Protein AF-A0A542SM77-F1 (afdb_monomer)

Nearest PDB structures (foldseek):
  8dy9-assembly1_I  TM=6.920E-01  e=9.577E-35  Streptomyces venezuelae
  8dy7-assembly1_I  TM=9.498E-01  e=8.955E-24  Streptomyces venezuelae
  3hyi-assembly1_A  TM=6.311E-01  e=3.524E-15  Thermotoga maritima
  7qss-assembly1_A  TM=7.231E-01  e=1.382E-07  Thermococcus litoralis
  6x1j-assembly1_A  TM=5.335E-01  e=7.339E-05  Wickerhamomyces canadensis

InterPro domains:
  IPR003802 Sporulation regulator WhiA [MF_01420] (91-396)
  IPR003802 Sporulation regulator WhiA [PTHR37307] (91-399)
  IPR003802 Sporulation regulator WhiA [TIGR00647] (95-394)
  IPR018478 Sporulation transcription regulator WhiA, N-terminal domain [PF10298] (110-194)
  IPR023054 Sporulation regulator WhiA, C-terminal [PF02650] (311-391)
  IPR027434 Homing endonuclease [G3DSA:3.10.28.10] (86-301)
  IPR039518 WhiA, LAGLIDADG-like domain [PF14527] (217-308)

Secondary structure (DSSP, 8-state):
-EEE--SS---------S---EEE--SS---------S---EEE--SS--------S----EEE--SSS----TT---S----------PPPHHHHHHHHHTT-----HHHHHHHHHHHHHHTT--EEETTEEEEEEEES-HHHHHHHHHHHHHHH----EEEEE---TT--S-EEEEEE-TTHHHHHHHHTSB-TTSPBPSSS-HHHHT--HHHHHHHHHHHHHHHEEEPPSSS---EEEE-SSHHHHHHHHHHHHHTT---EEEEETTEEEEEE--HHHHHHHHHHHT-HHHHHHHHHHHHHHHHHHHHHHHHHHHHHHHHHHHHHHHHHHHHHHHHHHHHGGGS-HHHHHHHHHHHHTTT--HHHHHHHSSS---HHHHHHHHHHHHHHHHHHHHHHT---SGGGS-GGGT--

Solvent-accessible surface area (backbone atoms only — not comparable to full-atom values): 22880 Å² total; per-residue (Å²): 120,50,80,48,70,49,77,62,59,76,75,80,87,82,88,79,87,73,70,51,46,39,38,42,40,33,56,34,47,56,58,74,66,78,80,68,89,54,66,38,44,41,39,42,40,34,50,34,51,58,60,69,82,68,88,81,90,74,64,55,66,71,49,79,56,61,75,40,73,68,79,73,73,87,80,85,82,82,85,83,94,76,81,95,68,84,79,75,74,80,66,58,64,36,54,53,34,39,61,47,42,41,66,59,84,70,86,54,65,67,27,48,49,20,15,50,28,29,21,30,59,38,21,55,26,72,41,79,56,96,89,38,43,30,26,39,27,49,25,73,42,68,58,44,42,51,46,51,44,53,47,38,32,77,76,70,69,44,73,58,51,80,46,80,45,74,52,58,88,95,46,89,60,48,36,31,35,37,33,22,70,72,65,16,55,59,52,29,46,76,45,32,48,21,45,100,86,70,45,76,47,70,43,65,33,66,73,43,74,70,36,57,71,65,21,34,29,27,24,51,36,18,31,36,53,30,37,38,44,47,51,65,64,68,99,62,44,37,38,37,29,51,31,83,30,66,52,29,22,51,46,50,34,52,46,34,47,76,73,75,27,76,52,41,68,45,75,57,94,92,37,28,24,31,41,25,58,51,67,66,44,45,50,51,49,34,51,58,45,54,23,56,69,50,42,50,56,49,49,53,47,37,52,57,47,52,56,51,53,51,53,52,51,49,54,51,49,52,53,52,51,51,51,52,50,43,50,51,26,44,51,50,26,55,26,43,55,46,22,47,72,69,40,58,85,77,53,55,65,80,32,43,59,42,39,52,52,36,61,77,39,34,75,49,52,55,56,57,50,6,65,72,36,88,75,68,38,52,40,66,56,43,50,49,30,42,52,50,42,43,55,51,23,36,51,51,20,60,77,70,74,47,81,43,37,69,77,74,56,58,72,88,76,69,73,131

Structure (mmCIF, N/CA/C/O backbone):
data_AF-A0A542SM77-F1
#
_entry.id   AF-A0A542SM77-F1
#
loop_
_atom_site.group_PDB
_atom_site.id
_atom_site.type_symbol
_atom_site.label_atom_id
_atom_site.label_alt_id
_atom_site.label_comp_id
_atom_site.label_asym_id
_atom_site.label_entity_id
_atom_site.label_seq_id
_atom_site.pdbx_PDB_ins_code
_atom_site.Cartn_x
_atom_site.Cartn_y
_atom_site.Cartn_z
_atom_site.occupancy
_atom_site.B_iso_or_equiv
_atom_site.auth_seq_id
_atom_site.auth_comp_id
_atom_site.auth_asym_id
_atom_site.auth_atom_id
_atom_site.pdbx_PDB_model_num
ATOM 1 N N . MET A 1 1 ? 24.250 -27.558 -19.499 1.00 51.31 1 MET A N 1
ATOM 2 C CA . MET A 1 1 ? 23.516 -27.062 -18.311 1.00 51.31 1 MET A CA 1
ATOM 3 C C . MET A 1 1 ? 22.082 -27.538 -18.433 1.00 51.31 1 MET A C 1
ATOM 5 O O . MET A 1 1 ? 21.451 -27.221 -19.431 1.00 51.31 1 MET A O 1
ATOM 9 N N . VAL A 1 2 ? 21.581 -28.309 -17.469 1.00 47.38 2 VAL A N 1
ATOM 10 C CA . VAL A 1 2 ? 20.193 -28.802 -17.488 1.00 47.38 2 VAL A CA 1
ATOM 11 C C . VAL A 1 2 ? 19.363 -27.971 -16.508 1.00 47.38 2 VAL A C 1
ATOM 13 O O . VAL A 1 2 ? 19.756 -27.812 -15.353 1.00 47.38 2 VAL A O 1
ATOM 16 N N . SER A 1 3 ? 18.237 -27.413 -16.962 1.00 47.00 3 SER A N 1
ATOM 17 C CA . SER A 1 3 ? 17.314 -26.611 -16.145 1.00 47.00 3 SER A CA 1
ATOM 18 C C . SER A 1 3 ? 15.951 -27.297 -16.086 1.00 47.00 3 SER A C 1
ATOM 20 O O . SER A 1 3 ? 15.233 -27.311 -17.080 1.00 47.00 3 SER A O 1
ATOM 22 N N . ILE A 1 4 ? 15.570 -27.819 -14.918 1.00 55.75 4 ILE A N 1
ATOM 23 C CA . ILE A 1 4 ? 14.340 -28.605 -14.729 1.00 55.75 4 ILE A CA 1
ATOM 24 C C . ILE A 1 4 ? 13.355 -27.822 -13.848 1.00 55.75 4 ILE A C 1
ATOM 26 O O . ILE A 1 4 ? 13.723 -27.321 -12.779 1.00 55.75 4 ILE A O 1
ATOM 30 N N . ARG A 1 5 ? 12.095 -27.705 -14.291 1.00 52.47 5 ARG A N 1
ATOM 31 C CA . ARG A 1 5 ? 11.018 -26.963 -13.602 1.00 52.47 5 ARG A CA 1
ATOM 32 C C . ARG A 1 5 ? 9.736 -27.800 -13.464 1.00 52.47 5 ARG A C 1
ATOM 34 O O . ARG A 1 5 ? 8.786 -27.565 -14.207 1.00 52.47 5 ARG A O 1
ATOM 41 N N . PRO A 1 6 ? 9.678 -28.769 -12.539 1.00 48.75 6 PRO A N 1
ATOM 42 C CA . PRO A 1 6 ? 8.453 -29.525 -12.317 1.00 48.75 6 PRO A CA 1
ATOM 43 C C . PRO A 1 6 ? 7.413 -28.700 -11.536 1.00 48.75 6 PRO A C 1
ATOM 45 O O . PRO A 1 6 ? 7.748 -27.967 -10.597 1.00 48.75 6 PRO A O 1
ATOM 48 N N . LEU A 1 7 ? 6.140 -28.836 -11.931 1.00 40.84 7 LEU A N 1
ATOM 49 C CA . LEU A 1 7 ? 4.981 -28.174 -11.312 1.00 40.84 7 LEU A CA 1
ATOM 50 C C . LEU A 1 7 ? 4.663 -28.737 -9.913 1.00 40.84 7 LEU A C 1
ATOM 52 O O . LEU A 1 7 ? 4.369 -27.957 -9.013 1.00 40.84 7 LEU A O 1
ATOM 56 N N . CYS A 1 8 ? 4.780 -30.054 -9.725 1.00 43.97 8 CYS A N 1
ATOM 57 C CA . CYS A 1 8 ? 4.789 -30.820 -8.466 1.00 43.97 8 CYS A CA 1
ATOM 58 C C . CYS A 1 8 ? 5.326 -32.228 -8.803 1.00 43.97 8 CYS A C 1
ATOM 60 O O . CYS A 1 8 ? 4.977 -32.736 -9.866 1.00 43.97 8 CYS A O 1
ATOM 62 N N . GLY A 1 9 ? 6.138 -32.868 -7.952 1.00 39.75 9 GLY A N 1
ATOM 63 C CA . GLY A 1 9 ? 6.488 -34.288 -8.146 1.00 39.75 9 GLY A CA 1
ATOM 64 C C . GLY A 1 9 ? 7.748 -34.775 -7.423 1.00 39.75 9 GLY A C 1
ATOM 65 O O . GLY A 1 9 ? 8.683 -33.999 -7.217 1.00 39.75 9 GLY A O 1
ATOM 66 N N . GLN A 1 10 ? 7.749 -36.067 -7.068 1.00 42.72 10 GLN A N 1
ATOM 67 C CA . GLN A 1 10 ? 8.949 -36.853 -6.761 1.00 42.72 10 GLN A CA 1
ATOM 68 C C . GLN A 1 10 ? 9.768 -37.010 -8.052 1.00 42.72 10 GLN A C 1
ATOM 70 O O . GLN A 1 10 ? 9.224 -37.336 -9.106 1.00 42.72 10 GLN A O 1
ATOM 75 N N . LEU A 1 11 ? 11.063 -36.707 -7.987 1.00 43.09 11 LEU A N 1
ATOM 76 C CA . LEU A 1 11 ? 12.011 -36.953 -9.074 1.00 43.09 11 LEU A CA 1
ATOM 77 C C . LEU A 1 11 ? 12.696 -38.290 -8.791 1.00 43.09 11 LEU A C 1
ATOM 79 O O . LEU A 1 11 ? 13.739 -38.311 -8.139 1.00 43.09 11 LEU A O 1
ATOM 83 N N . ASP A 1 12 ? 12.107 -39.383 -9.268 1.00 42.56 12 ASP A N 1
ATOM 84 C CA . ASP A 1 12 ? 12.740 -40.699 -9.193 1.00 42.56 12 ASP A CA 1
ATOM 85 C C . ASP A 1 12 ? 13.752 -40.863 -10.331 1.00 42.56 12 ASP A C 1
ATOM 87 O O . ASP A 1 12 ? 13.497 -40.541 -11.495 1.00 42.56 12 ASP A O 1
ATOM 91 N N . GLN A 1 13 ? 14.949 -41.318 -9.972 1.00 45.31 13 GLN A N 1
ATOM 92 C CA . GLN A 1 13 ? 16.047 -41.512 -10.904 1.00 45.31 13 GLN A CA 1
ATOM 93 C C . GLN A 1 13 ? 15.948 -42.860 -11.609 1.00 45.31 13 GLN A C 1
ATOM 95 O O . GLN A 1 13 ? 16.013 -43.884 -10.940 1.00 45.31 13 GLN A O 1
ATOM 100 N N . GLN A 1 14 ? 16.004 -42.869 -12.941 1.00 34.44 14 GLN A N 1
ATOM 101 C CA . GLN A 1 14 ? 16.835 -43.834 -13.668 1.00 34.44 14 GLN A CA 1
ATOM 102 C C . GLN A 1 14 ? 17.476 -43.141 -14.884 1.00 34.44 14 GLN A C 1
ATOM 104 O O . GLN A 1 14 ? 16.775 -42.663 -15.769 1.00 34.44 14 GLN A O 1
ATOM 109 N N . GLY A 1 15 ? 18.817 -43.082 -14.915 1.00 40.31 15 GLY A N 1
ATOM 110 C CA . GLY A 1 15 ? 19.590 -42.950 -16.162 1.00 40.31 15 GLY A CA 1
ATOM 111 C C . GLY A 1 15 ? 20.059 -41.557 -16.613 1.00 40.31 15 GLY A C 1
ATOM 112 O O . GLY A 1 15 ? 19.811 -41.191 -17.756 1.00 40.31 15 GLY A O 1
ATOM 113 N N . TRP A 1 16 ? 20.808 -40.807 -15.793 1.00 48.75 16 TRP A N 1
ATOM 114 C CA . TRP A 1 16 ? 21.517 -39.599 -16.264 1.00 48.75 16 TRP A CA 1
ATOM 115 C C . TRP A 1 16 ? 23.033 -39.848 -16.308 1.00 48.75 16 TRP A C 1
ATOM 117 O O . TRP A 1 16 ? 23.667 -39.842 -15.252 1.00 48.75 16 TRP A O 1
ATOM 127 N N . PRO A 1 17 ? 23.649 -40.072 -17.482 1.00 35.25 17 PRO A N 1
ATOM 128 C CA . PRO A 1 17 ? 25.095 -40.187 -17.580 1.00 35.25 17 PRO A CA 1
ATOM 129 C C . PRO A 1 17 ? 25.733 -38.799 -17.767 1.00 35.25 17 PRO A C 1
ATOM 131 O O . PRO A 1 17 ? 25.342 -38.042 -18.653 1.00 35.25 17 PRO A O 1
ATOM 134 N N . GLY A 1 18 ? 26.757 -38.486 -16.967 1.00 47.44 18 GLY A N 1
ATOM 135 C CA . GLY A 1 18 ? 27.749 -37.452 -17.293 1.00 47.44 18 GLY A CA 1
ATOM 136 C C . GLY A 1 18 ? 27.805 -36.229 -16.369 1.00 47.44 18 GLY A C 1
ATOM 137 O O . GLY A 1 18 ? 26.793 -35.673 -15.947 1.00 47.44 18 GLY A O 1
ATOM 138 N N . ALA A 1 19 ? 29.037 -35.800 -16.076 1.00 46.22 19 ALA A N 1
ATOM 139 C CA . ALA A 1 19 ? 29.364 -34.606 -15.301 1.00 46.22 19 ALA A CA 1
ATOM 140 C C . ALA A 1 19 ? 28.741 -33.336 -15.914 1.00 46.22 19 ALA A C 1
ATOM 142 O O . ALA A 1 19 ? 28.903 -33.057 -17.101 1.00 46.22 19 ALA A O 1
ATOM 143 N N . GLY A 1 20 ? 28.048 -32.532 -15.102 1.00 49.12 20 GLY A N 1
ATOM 144 C CA . GLY A 1 20 ? 27.410 -31.303 -15.572 1.00 49.12 20 GLY A CA 1
ATOM 145 C C . GLY A 1 20 ? 26.797 -30.445 -14.465 1.00 49.12 20 GLY A C 1
ATOM 146 O O . GLY A 1 20 ? 26.672 -30.863 -13.315 1.00 49.12 20 GLY A O 1
ATOM 147 N N . VAL A 1 21 ? 26.419 -29.211 -14.823 1.00 50.66 21 VAL A N 1
ATOM 148 C CA . VAL A 1 21 ? 25.676 -28.285 -13.949 1.00 50.66 21 VAL A CA 1
ATOM 149 C C . VAL A 1 21 ? 24.177 -28.518 -14.120 1.00 50.66 21 VAL A C 1
ATOM 151 O O . VAL A 1 21 ? 23.637 -28.318 -15.217 1.00 50.66 21 VAL A O 1
ATOM 154 N N . VAL A 1 22 ? 23.507 -28.887 -13.027 1.00 53.75 22 VAL A N 1
ATOM 155 C CA . VAL A 1 22 ? 22.059 -29.135 -12.987 1.00 53.75 22 VAL A CA 1
ATOM 156 C C . VAL A 1 22 ? 21.384 -28.105 -12.079 1.00 53.75 22 VAL A C 1
ATOM 158 O O . VAL A 1 22 ? 21.752 -27.944 -10.913 1.00 53.75 22 VAL A O 1
ATOM 161 N N . SER A 1 23 ? 20.394 -27.386 -12.615 1.00 52.94 23 SER A N 1
ATOM 162 C CA . SER A 1 23 ? 19.545 -26.458 -11.862 1.00 52.94 23 SER A CA 1
ATOM 163 C C . SER A 1 23 ? 18.121 -26.997 -11.777 1.00 52.94 23 SER A C 1
ATOM 165 O O . SER A 1 23 ? 17.456 -27.169 -12.797 1.00 52.94 23 SER A O 1
ATOM 167 N N . ILE A 1 24 ? 17.637 -27.226 -10.556 1.00 57.41 24 ILE A N 1
ATOM 168 C CA . ILE A 1 24 ? 16.295 -27.768 -10.301 1.00 57.41 24 ILE A CA 1
ATOM 169 C C . ILE A 1 24 ? 15.478 -26.726 -9.529 1.00 57.41 24 ILE A C 1
ATOM 171 O O . ILE A 1 24 ? 15.904 -26.238 -8.476 1.00 57.41 24 ILE A O 1
ATOM 175 N N . ARG A 1 25 ? 14.304 -26.357 -10.059 1.00 55.50 25 ARG A N 1
ATOM 176 C CA . ARG A 1 25 ? 13.388 -25.367 -9.458 1.00 55.50 25 ARG A CA 1
ATOM 177 C C . ARG A 1 25 ? 11.957 -25.914 -9.363 1.00 55.50 25 ARG A C 1
ATOM 179 O O . ARG A 1 25 ? 11.120 -25.538 -10.185 1.00 55.50 25 ARG A O 1
ATOM 186 N N . PRO A 1 26 ? 11.661 -26.801 -8.400 1.00 52.84 26 PRO A N 1
ATOM 187 C CA . PRO A 1 26 ? 10.300 -27.278 -8.186 1.00 52.84 26 PRO A CA 1
ATOM 188 C C . PRO A 1 26 ? 9.438 -26.204 -7.502 1.00 52.84 26 PRO A C 1
ATOM 190 O O . PRO A 1 26 ? 9.910 -25.472 -6.623 1.00 52.84 26 PRO A O 1
ATOM 193 N N . LEU A 1 27 ? 8.159 -26.130 -7.883 1.00 47.41 27 LEU A N 1
ATOM 194 C CA . LEU A 1 27 ? 7.160 -25.267 -7.233 1.00 47.41 27 LEU A CA 1
ATOM 195 C C . LEU A 1 27 ? 6.771 -25.789 -5.829 1.00 47.41 27 LEU A C 1
ATOM 197 O O . LEU A 1 27 ? 6.643 -24.986 -4.903 1.00 47.41 27 LEU A O 1
ATOM 201 N N . ARG A 1 28 ? 6.663 -27.119 -5.655 1.00 45.75 28 ARG A N 1
ATOM 202 C CA . ARG A 1 28 ? 6.469 -27.863 -4.387 1.00 45.75 28 ARG A CA 1
ATOM 203 C C . ARG A 1 28 ? 7.038 -29.287 -4.508 1.00 45.75 28 ARG A C 1
ATOM 205 O O . ARG A 1 28 ? 6.837 -29.909 -5.548 1.00 45.75 28 ARG A O 1
ATOM 212 N N . GLY A 1 29 ? 7.678 -29.824 -3.462 1.00 45.56 29 GLY A N 1
ATOM 213 C CA . GLY A 1 29 ? 8.027 -31.257 -3.398 1.00 45.56 29 GLY A CA 1
ATOM 214 C C . GLY A 1 29 ? 9.031 -31.644 -2.303 1.00 45.56 29 GLY A C 1
ATOM 215 O O . GLY A 1 29 ? 9.866 -30.826 -1.917 1.00 45.56 29 GLY A O 1
ATOM 216 N N . GLN A 1 30 ? 8.934 -32.892 -1.825 1.00 43.09 30 GLN A N 1
ATOM 217 C CA . GLN A 1 30 ? 10.009 -33.613 -1.129 1.00 43.09 30 GLN A CA 1
ATOM 218 C C . GLN A 1 30 ? 10.995 -34.136 -2.180 1.00 43.09 30 GLN A C 1
ATOM 220 O O . GLN A 1 30 ? 10.587 -34.631 -3.229 1.00 43.09 30 GLN A O 1
ATOM 225 N N . LEU A 1 31 ? 12.290 -33.976 -1.919 1.00 44.19 31 LEU A N 1
ATOM 226 C CA . LEU A 1 31 ? 13.363 -34.428 -2.801 1.00 44.19 31 LEU A CA 1
ATOM 227 C C . LEU A 1 31 ? 14.092 -35.565 -2.088 1.00 44.19 31 LEU A C 1
ATOM 229 O O . LEU A 1 31 ? 14.968 -35.307 -1.264 1.00 44.19 31 LEU A O 1
ATOM 233 N N . ASP A 1 32 ? 13.711 -36.805 -2.391 1.00 45.47 32 ASP A N 1
ATOM 234 C CA . ASP A 1 32 ? 14.397 -37.983 -1.868 1.00 45.47 32 ASP A CA 1
ATOM 235 C C . ASP A 1 32 ? 15.704 -38.188 -2.642 1.00 45.47 32 ASP A C 1
ATOM 237 O O . ASP A 1 32 ? 15.731 -38.460 -3.842 1.00 45.47 32 ASP A O 1
ATOM 241 N N . GLN A 1 33 ? 16.830 -37.985 -1.960 1.00 49.88 33 GLN A N 1
ATOM 242 C CA . GLN A 1 33 ? 18.154 -38.174 -2.545 1.00 49.88 33 GLN A CA 1
ATOM 243 C C . GLN A 1 33 ? 18.565 -39.645 -2.440 1.00 49.88 33 GLN A C 1
ATOM 245 O O . GLN A 1 33 ? 19.230 -40.027 -1.481 1.00 49.88 33 GLN A O 1
ATOM 250 N N . GLN A 1 34 ? 18.241 -40.466 -3.437 1.00 41.19 34 GLN A N 1
ATOM 251 C CA . GLN A 1 34 ? 18.958 -41.729 -3.638 1.00 41.19 34 GLN A CA 1
ATOM 252 C C . GLN A 1 34 ? 19.975 -41.567 -4.773 1.00 41.19 34 GLN A C 1
ATOM 254 O O . GLN A 1 34 ? 19.591 -41.463 -5.925 1.00 41.19 34 GLN A O 1
ATOM 259 N N . GLY A 1 35 ? 21.262 -41.472 -4.405 1.00 45.84 35 GLY A N 1
ATOM 260 C CA . GLY A 1 35 ? 22.459 -41.694 -5.237 1.00 45.84 35 GLY A CA 1
ATOM 261 C C . GLY A 1 35 ? 22.578 -40.925 -6.557 1.00 45.84 35 GLY A C 1
ATOM 262 O O . GLY A 1 35 ? 21.987 -41.320 -7.541 1.00 45.84 35 GLY A O 1
ATOM 263 N N . TRP A 1 36 ? 23.414 -39.884 -6.631 1.00 45.41 36 TRP A N 1
ATOM 264 C CA . TRP A 1 36 ? 23.848 -39.309 -7.918 1.00 45.41 36 TRP A CA 1
ATOM 265 C C . TRP A 1 36 ? 25.239 -39.868 -8.253 1.00 45.41 36 TRP A C 1
ATOM 267 O O . TRP A 1 36 ? 26.197 -39.499 -7.568 1.00 45.41 36 TRP A O 1
ATOM 277 N N . PRO A 1 37 ? 25.404 -40.746 -9.258 1.00 37.00 37 PRO A N 1
ATOM 278 C CA . PRO A 1 37 ? 26.717 -41.263 -9.615 1.00 37.00 37 PRO A CA 1
ATOM 279 C C . PRO A 1 37 ? 27.426 -40.249 -10.526 1.00 37.00 37 PRO A C 1
ATOM 281 O O . PRO A 1 37 ? 27.332 -40.319 -11.747 1.00 37.00 37 PRO A O 1
ATOM 284 N N . GLY A 1 38 ? 28.117 -39.262 -9.945 1.00 46.28 38 GLY A N 1
ATOM 285 C CA . GLY A 1 38 ? 28.985 -38.366 -10.719 1.00 46.28 38 GLY A CA 1
ATOM 286 C C . GLY A 1 38 ? 29.428 -37.084 -10.008 1.00 46.28 38 GLY A C 1
ATOM 287 O O . GLY A 1 38 ? 28.709 -36.514 -9.189 1.00 46.28 38 GLY A O 1
ATOM 288 N N . ALA A 1 39 ? 30.627 -36.601 -10.349 1.00 44.19 39 ALA A N 1
ATOM 289 C CA . ALA A 1 39 ? 31.142 -35.304 -9.916 1.00 44.19 39 ALA A CA 1
ATOM 290 C C . ALA A 1 39 ? 30.457 -34.166 -10.701 1.00 44.19 39 ALA A C 1
ATOM 292 O O . ALA A 1 39 ? 30.612 -34.057 -11.916 1.00 44.19 39 ALA A O 1
ATOM 293 N N . GLY A 1 40 ? 29.695 -33.309 -10.018 1.00 50.44 40 GLY A N 1
ATOM 294 C CA . GLY A 1 40 ? 29.004 -32.171 -10.629 1.00 50.44 40 GLY A CA 1
ATOM 295 C C . GLY A 1 40 ? 28.516 -31.145 -9.603 1.00 50.44 40 GLY A C 1
ATOM 296 O O . GLY A 1 40 ? 28.494 -31.417 -8.401 1.00 50.44 40 GLY A O 1
ATOM 297 N N . VAL A 1 41 ? 28.140 -29.953 -10.082 1.00 47.41 41 VAL A N 1
ATOM 298 C CA . VAL A 1 41 ? 27.556 -28.870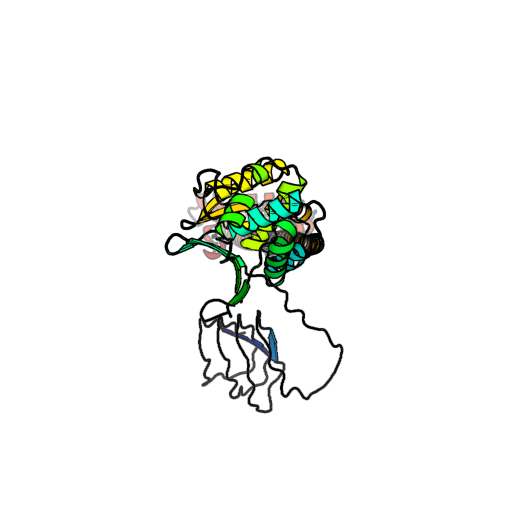 -9.268 1.00 47.41 41 VAL A CA 1
ATOM 299 C C . VAL A 1 41 ? 26.039 -28.907 -9.416 1.00 47.41 41 VAL A C 1
ATOM 301 O O . VAL A 1 41 ? 25.505 -28.690 -10.508 1.00 47.41 41 VAL A O 1
ATOM 304 N N . VAL A 1 42 ? 25.336 -29.131 -8.307 1.00 51.78 42 VAL A N 1
ATOM 305 C CA . VAL A 1 42 ? 23.868 -29.179 -8.275 1.00 51.78 42 VAL A CA 1
ATOM 306 C C . VAL A 1 42 ? 23.339 -27.967 -7.508 1.00 51.78 42 VAL A C 1
ATOM 308 O O . VAL A 1 42 ? 23.672 -27.759 -6.337 1.00 51.78 42 VAL A O 1
ATOM 311 N N . SER A 1 43 ? 22.510 -27.148 -8.167 1.00 50.31 43 SER A N 1
ATOM 312 C CA . SER A 1 43 ? 21.823 -26.011 -7.541 1.00 50.31 43 SER A CA 1
ATOM 313 C C . SER A 1 43 ? 20.323 -26.270 -7.455 1.00 50.31 43 SER A C 1
ATOM 315 O O . SER A 1 43 ? 19.625 -26.313 -8.471 1.00 50.31 43 SER A O 1
ATOM 317 N N . ILE A 1 44 ? 19.820 -26.400 -6.227 1.00 54.72 44 ILE A N 1
ATOM 318 C CA . ILE A 1 44 ? 18.412 -26.695 -5.946 1.00 54.72 44 ILE A CA 1
ATOM 319 C C . ILE A 1 44 ? 17.781 -25.471 -5.271 1.00 54.72 44 ILE A C 1
ATOM 321 O O . ILE A 1 44 ? 18.237 -25.020 -4.215 1.00 54.72 44 ILE A O 1
ATOM 325 N N . ARG A 1 45 ? 16.732 -24.911 -5.885 1.00 56.25 45 ARG A N 1
ATOM 326 C CA . ARG A 1 45 ? 15.974 -23.761 -5.353 1.00 56.25 45 ARG A CA 1
ATOM 327 C C . ARG A 1 45 ? 14.475 -24.070 -5.341 1.00 56.25 45 ARG A C 1
ATOM 329 O O . ARG A 1 45 ? 13.768 -23.625 -6.249 1.00 56.25 45 ARG A O 1
ATOM 336 N N . PRO A 1 46 ? 13.981 -24.849 -4.364 1.00 51.59 46 PRO A N 1
ATOM 337 C CA . PRO A 1 46 ? 12.551 -25.088 -4.237 1.00 51.59 46 PRO A CA 1
ATOM 338 C C . PRO A 1 46 ? 11.841 -23.805 -3.790 1.00 51.59 46 PRO A C 1
ATOM 340 O O . PRO A 1 46 ? 12.380 -23.028 -2.993 1.00 51.59 46 PRO A O 1
ATOM 343 N N . LEU A 1 47 ? 10.620 -23.588 -4.287 1.00 47.00 47 LEU A N 1
ATOM 344 C CA . LEU A 1 47 ? 9.777 -22.490 -3.807 1.00 47.00 47 LEU A CA 1
ATOM 345 C C . LEU A 1 47 ? 9.292 -22.754 -2.367 1.00 47.00 47 LEU A C 1
ATOM 347 O O . LEU A 1 47 ? 9.220 -21.812 -1.584 1.00 47.00 47 LEU A O 1
ATOM 351 N N . CYS A 1 48 ? 8.999 -24.020 -2.018 1.00 45.19 48 CYS A N 1
ATOM 352 C CA . CYS A 1 48 ? 8.626 -24.473 -0.667 1.00 45.19 48 CYS A CA 1
ATOM 353 C C . CYS A 1 48 ? 8.789 -26.009 -0.471 1.00 45.19 48 CYS A C 1
ATOM 355 O O . CYS A 1 48 ? 8.472 -26.766 -1.389 1.00 45.19 48 CYS A O 1
ATOM 357 N N . GLY A 1 49 ? 9.262 -26.472 0.706 1.00 45.41 49 GLY A N 1
ATOM 358 C CA . GLY A 1 49 ? 9.378 -27.906 1.077 1.00 45.41 49 GLY A CA 1
ATOM 359 C C . GLY A 1 49 ? 10.373 -28.220 2.222 1.00 45.41 49 GLY A C 1
ATOM 360 O O . GLY A 1 49 ? 11.187 -27.363 2.566 1.00 45.41 49 GLY A O 1
ATOM 361 N N . GLN A 1 50 ? 10.300 -29.431 2.800 1.00 42.62 50 GLN A N 1
ATOM 362 C CA . GLN A 1 50 ? 11.302 -30.028 3.713 1.00 42.62 50 GLN A CA 1
ATOM 363 C C . GLN A 1 50 ? 12.278 -30.911 2.910 1.00 42.62 50 GLN A C 1
ATOM 365 O O . GLN A 1 50 ? 11.867 -31.573 1.958 1.00 42.62 50 GLN A O 1
ATOM 370 N N . LEU A 1 51 ? 13.563 -30.905 3.275 1.00 44.38 51 LEU A N 1
ATOM 371 C CA . LEU A 1 51 ? 14.621 -31.702 2.639 1.00 44.38 51 LEU A CA 1
ATOM 372 C C . LEU A 1 51 ? 15.269 -32.604 3.693 1.00 44.38 51 LEU A C 1
ATOM 374 O O . LEU A 1 51 ? 15.978 -32.097 4.560 1.00 44.38 51 LEU A O 1
ATOM 378 N N . ASP A 1 52 ? 15.052 -33.913 3.579 1.00 43.38 52 ASP A N 1
ATOM 379 C CA . ASP A 1 52 ? 15.681 -34.925 4.428 1.00 43.38 52 ASP A CA 1
ATOM 380 C C . ASP A 1 52 ? 16.889 -35.551 3.726 1.00 43.38 52 ASP A C 1
ATOM 382 O O . ASP A 1 52 ? 16.899 -35.750 2.510 1.00 43.38 52 ASP A O 1
ATOM 386 N N . ARG A 1 53 ? 17.925 -35.896 4.497 1.00 44.78 53 ARG A N 1
ATOM 387 C CA . ARG A 1 53 ? 19.062 -36.679 3.998 1.00 44.78 53 ARG A CA 1
ATOM 388 C C . ARG A 1 53 ? 19.122 -38.007 4.746 1.00 44.78 53 ARG A C 1
ATOM 390 O O . ARG A 1 53 ? 19.459 -38.031 5.926 1.00 44.78 53 ARG A O 1
ATOM 397 N N . ARG A 1 54 ? 18.872 -39.120 4.052 1.00 36.69 54 ARG A N 1
ATOM 398 C CA . ARG A 1 54 ? 19.413 -40.435 4.438 1.00 36.69 54 ARG A CA 1
ATOM 399 C C . ARG A 1 54 ? 20.633 -40.682 3.549 1.00 36.69 54 ARG A C 1
ATOM 401 O O . ARG A 1 54 ? 20.562 -40.503 2.341 1.00 36.69 54 ARG A O 1
ATOM 408 N N . GLY A 1 55 ? 21.790 -40.886 4.173 1.00 34.94 55 GLY A N 1
ATOM 409 C CA . GLY A 1 55 ? 23.094 -40.614 3.564 1.00 34.94 55 GLY A CA 1
ATOM 410 C C . GLY A 1 55 ? 23.533 -41.543 2.428 1.00 34.94 55 GLY A C 1
ATOM 411 O O . GLY A 1 55 ? 23.068 -42.670 2.299 1.00 34.94 55 GLY A O 1
ATOM 412 N N . SER A 1 56 ? 24.515 -41.067 1.656 1.00 33.59 56 SER A N 1
ATOM 413 C CA . SER A 1 56 ? 25.590 -41.873 1.057 1.00 33.59 56 SER A CA 1
ATOM 414 C C . SER A 1 56 ? 26.786 -40.971 0.689 1.00 33.59 56 SER A C 1
ATOM 416 O O . SER A 1 56 ? 26.583 -39.781 0.418 1.00 33.59 56 SER A O 1
ATOM 418 N N . PRO A 1 57 ? 28.030 -41.487 0.744 1.00 39.94 57 PRO A N 1
ATOM 419 C CA . PRO A 1 57 ? 29.255 -40.705 0.626 1.00 39.94 57 PRO A CA 1
ATOM 420 C C . PRO A 1 57 ? 29.698 -40.582 -0.838 1.00 39.94 57 PRO A C 1
ATOM 422 O O . PRO A 1 57 ? 29.849 -41.580 -1.533 1.00 39.94 57 PRO A O 1
ATOM 425 N N . GLY A 1 58 ? 29.943 -39.350 -1.286 1.00 42.12 58 GLY A N 1
ATOM 426 C CA . GLY A 1 58 ? 30.563 -39.068 -2.584 1.00 42.12 58 GLY A CA 1
ATOM 427 C C . GLY A 1 58 ? 29.678 -38.256 -3.525 1.00 42.12 58 GLY A C 1
ATOM 428 O O . GLY A 1 58 ? 28.961 -38.823 -4.334 1.00 42.12 58 GLY A O 1
ATOM 429 N N . ALA A 1 59 ? 29.737 -36.925 -3.436 1.00 36.88 59 ALA A N 1
ATOM 430 C CA . ALA A 1 59 ? 29.378 -36.000 -4.521 1.00 36.88 59 ALA A CA 1
ATOM 431 C C . ALA A 1 59 ? 29.816 -34.570 -4.141 1.00 36.88 59 ALA A C 1
ATOM 433 O O . ALA A 1 59 ? 29.847 -34.237 -2.958 1.00 36.88 59 ALA A O 1
ATOM 434 N N . GLY A 1 60 ? 30.178 -33.755 -5.140 1.00 50.12 60 GLY A N 1
ATOM 435 C CA . GLY A 1 60 ? 30.766 -32.412 -5.012 1.00 50.12 60 GLY A CA 1
ATOM 436 C C . GLY A 1 60 ? 29.854 -31.313 -4.438 1.00 50.12 60 GLY A C 1
ATOM 437 O O . GLY A 1 60 ? 28.911 -31.573 -3.699 1.00 50.12 60 GLY A O 1
ATOM 438 N N . VAL A 1 61 ? 30.175 -30.046 -4.738 1.00 41.78 61 VAL A N 1
ATOM 439 C CA . VAL A 1 61 ? 29.529 -28.861 -4.140 1.00 41.78 61 VAL A CA 1
ATOM 440 C C . VAL A 1 61 ? 28.030 -28.818 -4.468 1.00 41.78 61 VAL A C 1
ATOM 442 O O . VAL A 1 61 ? 27.629 -28.553 -5.602 1.00 41.78 61 VAL A O 1
ATOM 445 N N . VAL A 1 62 ? 27.194 -29.011 -3.446 1.00 45.22 62 VAL A N 1
ATOM 446 C CA . VAL A 1 62 ? 25.735 -28.868 -3.530 1.00 45.22 62 VAL A CA 1
ATOM 447 C C . VAL A 1 62 ? 25.324 -27.541 -2.889 1.00 45.22 62 VAL A C 1
ATOM 449 O O . VAL A 1 62 ? 25.603 -27.294 -1.716 1.00 45.22 62 VAL A O 1
ATOM 452 N N . SER A 1 63 ? 24.640 -26.674 -3.644 1.00 45.69 63 SER A N 1
ATOM 453 C CA . SER A 1 63 ? 24.113 -25.399 -3.136 1.00 45.69 63 SER A CA 1
ATOM 454 C C . SER A 1 63 ? 22.588 -25.437 -3.076 1.00 45.69 63 SER A C 1
ATOM 456 O O . SER A 1 63 ? 21.912 -25.449 -4.109 1.00 45.69 63 SER A O 1
ATOM 458 N N . ILE A 1 64 ? 22.044 -25.432 -1.857 1.00 50.69 64 ILE A N 1
ATOM 459 C CA . ILE A 1 64 ? 20.602 -25.468 -1.591 1.00 50.69 64 ILE A CA 1
ATOM 460 C C . ILE A 1 64 ? 20.191 -24.146 -0.943 1.00 50.69 64 ILE A C 1
ATOM 462 O O . ILE A 1 64 ? 20.684 -23.790 0.127 1.00 50.69 64 ILE A O 1
ATOM 466 N N . ARG A 1 65 ? 19.285 -23.405 -1.589 1.00 51.31 65 ARG A N 1
ATOM 467 C CA . ARG A 1 65 ? 18.686 -22.176 -1.039 1.00 51.31 65 ARG A CA 1
ATOM 468 C C . ARG A 1 65 ? 17.176 -22.187 -1.307 1.00 51.31 65 ARG A C 1
ATOM 470 O O . ARG A 1 65 ? 16.774 -21.755 -2.391 1.00 51.31 65 ARG A O 1
ATOM 477 N N . PRO A 1 66 ? 16.345 -22.712 -0.385 1.00 47.28 66 PRO A N 1
ATOM 478 C CA . PRO A 1 66 ? 14.895 -22.618 -0.517 1.00 47.28 66 PRO A CA 1
ATOM 479 C C . PRO A 1 66 ? 14.454 -21.151 -0.454 1.00 47.28 66 PRO A C 1
ATOM 481 O O . PRO A 1 66 ? 15.057 -20.353 0.265 1.00 47.28 66 PRO A O 1
ATOM 484 N N . LEU A 1 67 ? 13.406 -20.795 -1.202 1.00 44.66 67 LEU A N 1
ATOM 485 C CA . LEU A 1 67 ? 12.808 -19.457 -1.120 1.00 44.66 67 LEU A CA 1
ATOM 486 C C . LEU A 1 67 ? 11.992 -19.290 0.181 1.00 44.66 67 LEU A C 1
ATOM 488 O O . LEU A 1 67 ? 11.964 -18.198 0.740 1.00 44.66 67 LEU A O 1
ATOM 492 N N . CYS A 1 68 ? 11.376 -20.372 0.687 1.00 40.09 68 CYS A N 1
ATOM 493 C CA . CYS A 1 68 ? 10.807 -20.461 2.037 1.00 40.09 68 CYS A CA 1
ATOM 494 C C . CYS A 1 68 ? 10.869 -21.900 2.610 1.00 40.09 68 CYS A C 1
ATOM 496 O O . CYS A 1 68 ? 10.702 -22.866 1.863 1.00 40.09 68 CYS A O 1
ATOM 498 N N . GLY A 1 69 ? 11.051 -22.050 3.931 1.00 41.97 69 GLY A N 1
ATOM 499 C CA . GLY A 1 69 ? 11.037 -23.342 4.651 1.00 41.97 69 GLY A CA 1
ATOM 500 C C . GLY A 1 69 ? 12.190 -23.520 5.654 1.00 41.97 69 GLY A C 1
ATOM 501 O O . GLY A 1 69 ? 13.172 -22.780 5.608 1.00 41.97 69 GLY A O 1
ATOM 502 N N . GLN A 1 70 ? 12.072 -24.492 6.567 1.00 42.59 70 GLN A N 1
ATOM 503 C CA . GLN A 1 70 ? 13.147 -24.895 7.486 1.00 42.59 70 GLN A CA 1
ATOM 504 C C . GLN A 1 70 ? 14.064 -25.931 6.817 1.00 42.59 70 GLN A C 1
ATOM 506 O O . GLN A 1 70 ? 13.593 -26.907 6.240 1.00 42.59 70 GLN A O 1
ATOM 511 N N . LEU A 1 71 ? 15.379 -25.720 6.915 1.00 41.88 71 LEU A N 1
ATOM 512 C CA . LEU A 1 71 ? 16.389 -26.745 6.643 1.00 41.88 71 LEU A CA 1
ATOM 513 C C . LEU A 1 71 ? 16.632 -27.516 7.941 1.00 41.88 71 LEU A C 1
ATOM 515 O O . LEU A 1 71 ? 17.162 -26.930 8.888 1.00 41.88 71 LEU A O 1
ATOM 519 N N . ASP A 1 72 ? 16.275 -28.799 7.990 1.00 40.31 72 ASP A N 1
ATOM 520 C CA . ASP A 1 72 ? 16.644 -29.638 9.128 1.00 40.31 72 ASP A CA 1
ATOM 521 C C . ASP A 1 72 ? 18.145 -29.968 9.035 1.00 40.31 72 ASP A C 1
ATOM 523 O O . ASP A 1 72 ? 18.632 -30.506 8.039 1.00 40.31 72 ASP A O 1
ATOM 527 N N . ARG A 1 73 ? 18.922 -29.536 10.034 1.00 42.88 73 ARG A N 1
ATOM 528 C CA . ARG A 1 73 ? 20.400 -29.588 10.028 1.00 42.88 73 ARG A CA 1
ATOM 529 C C . ARG A 1 73 ? 20.959 -30.700 10.915 1.00 42.88 73 ARG A C 1
ATOM 531 O O . ARG A 1 73 ? 22.074 -30.584 11.426 1.00 42.88 73 ARG A O 1
ATOM 538 N N . ARG A 1 74 ? 20.222 -31.787 11.130 1.00 33.72 74 ARG A N 1
ATOM 539 C CA . ARG A 1 74 ? 20.771 -32.943 11.852 1.00 33.72 74 ARG A CA 1
ATOM 540 C C . ARG A 1 74 ? 21.768 -33.679 10.945 1.00 33.72 74 ARG A C 1
ATOM 542 O O . ARG A 1 74 ? 21.395 -34.184 9.894 1.00 33.72 74 ARG A O 1
ATOM 549 N N . GLY A 1 75 ? 23.046 -33.705 11.338 1.00 32.94 75 GLY A N 1
ATOM 550 C CA . GLY A 1 75 ? 24.089 -34.521 10.690 1.00 32.94 75 GLY A CA 1
ATOM 551 C C . GLY A 1 75 ? 25.152 -33.787 9.858 1.00 32.94 75 GLY A C 1
ATOM 552 O O . GLY A 1 75 ? 25.869 -34.433 9.099 1.00 32.94 75 GLY A O 1
ATOM 553 N N . TRP A 1 76 ? 25.296 -32.463 9.972 1.00 36.28 76 TRP A N 1
ATOM 554 C CA . TRP A 1 76 ? 26.376 -31.726 9.293 1.00 36.28 76 TRP A CA 1
ATOM 555 C C . TRP A 1 76 ? 27.659 -31.730 10.138 1.00 36.28 76 TRP A C 1
ATOM 557 O O . TRP A 1 76 ? 27.915 -30.798 10.896 1.00 36.28 76 TRP A O 1
ATOM 567 N N . ALA A 1 77 ? 28.471 -32.780 10.014 1.00 31.16 77 ALA A N 1
ATOM 568 C CA . ALA A 1 77 ? 29.842 -32.797 10.522 1.00 31.16 77 ALA A CA 1
ATOM 569 C C . ALA A 1 77 ? 30.813 -32.625 9.343 1.00 31.16 77 ALA A C 1
ATOM 571 O O . ALA A 1 77 ? 30.897 -33.499 8.485 1.00 31.16 77 ALA A O 1
ATOM 572 N N . GLY A 1 78 ? 31.521 -31.491 9.278 1.00 30.02 78 GLY A N 1
ATOM 573 C CA . GLY A 1 78 ? 32.567 -31.278 8.271 1.00 30.02 78 GLY A CA 1
ATOM 574 C C . GLY A 1 78 ? 32.923 -29.818 7.982 1.00 30.02 78 GLY A C 1
ATOM 575 O O . GLY A 1 78 ? 32.396 -29.225 7.051 1.00 30.02 78 GLY A O 1
ATOM 576 N N . SER A 1 79 ? 33.893 -29.299 8.742 1.00 29.56 79 SER A N 1
ATOM 577 C CA . SER A 1 79 ? 34.780 -28.143 8.479 1.00 29.56 79 SER A CA 1
ATOM 578 C C . SER A 1 79 ? 34.215 -26.707 8.364 1.00 29.56 79 SER A C 1
ATOM 580 O O . SER A 1 79 ? 33.357 -26.388 7.550 1.00 29.56 79 SER A O 1
ATOM 582 N N . ASN A 1 80 ? 34.848 -25.833 9.161 1.00 28.33 80 ASN A N 1
ATOM 583 C CA . ASN A 1 80 ? 34.788 -24.367 9.259 1.00 28.33 80 ASN A CA 1
ATOM 584 C C . ASN A 1 80 ? 33.523 -23.702 9.832 1.00 28.33 80 ASN A C 1
ATOM 586 O O . ASN A 1 80 ? 32.648 -23.187 9.141 1.00 28.33 80 ASN A O 1
ATOM 590 N N . GLN A 1 81 ? 33.533 -23.609 11.165 1.00 33.12 81 GLN A N 1
ATOM 591 C CA . GLN A 1 81 ? 32.718 -22.713 11.978 1.00 33.12 81 GLN A CA 1
ATOM 592 C C . GLN A 1 81 ? 33.156 -21.247 11.796 1.00 33.12 81 GLN A C 1
ATOM 594 O O . GLN A 1 81 ? 34.252 -20.876 12.212 1.00 33.12 81 GLN A O 1
ATOM 599 N N . ARG A 1 82 ? 32.275 -20.383 11.273 1.00 24.80 82 ARG A N 1
ATOM 600 C CA . ARG A 1 82 ? 32.255 -18.944 11.599 1.00 24.80 82 ARG A CA 1
ATOM 601 C C . ARG A 1 82 ? 30.816 -18.421 11.675 1.00 24.80 82 ARG A C 1
ATOM 603 O O . ARG A 1 82 ? 30.027 -18.625 10.762 1.00 24.80 82 ARG A O 1
ATOM 610 N N . ALA A 1 83 ? 30.561 -17.717 12.778 1.00 26.36 83 ALA A N 1
ATOM 611 C CA . ALA A 1 83 ? 29.449 -16.818 13.090 1.00 26.36 83 ALA A CA 1
ATOM 612 C C . ALA A 1 83 ? 28.022 -17.405 13.166 1.00 26.36 83 ALA A C 1
ATOM 614 O O . ALA A 1 83 ? 27.359 -17.704 12.175 1.00 26.36 83 ALA A O 1
ATOM 615 N N . ARG A 1 84 ? 27.514 -17.449 14.406 1.00 27.44 84 ARG A N 1
ATOM 616 C CA . ARG A 1 84 ? 26.090 -17.519 14.750 1.00 27.44 84 ARG A CA 1
ATOM 617 C C . ARG A 1 84 ? 25.383 -16.260 14.230 1.00 27.44 84 ARG A C 1
ATOM 619 O O . ARG A 1 84 ? 25.383 -15.235 14.898 1.00 27.44 84 ARG A O 1
ATOM 626 N N . GLY A 1 85 ? 24.787 -16.343 13.048 1.00 23.83 85 GLY A N 1
ATOM 627 C CA . GLY A 1 85 ? 23.751 -15.412 12.608 1.00 23.83 85 GLY A CA 1
ATOM 628 C C . GLY A 1 85 ? 22.393 -16.057 12.843 1.00 23.83 85 GLY A C 1
ATOM 629 O O . GLY A 1 85 ? 22.093 -17.082 12.230 1.00 23.83 85 GLY A O 1
ATOM 630 N N . VAL A 1 86 ? 21.584 -15.488 13.736 1.00 24.17 86 VAL A N 1
ATOM 631 C CA . VAL A 1 86 ? 20.149 -15.785 13.790 1.00 24.17 86 VAL A CA 1
ATOM 632 C C . VAL A 1 86 ? 19.596 -15.454 12.407 1.00 24.17 86 VAL A C 1
ATOM 634 O O . VAL A 1 86 ? 19.611 -14.298 11.990 1.00 24.17 86 VAL A O 1
ATOM 637 N N . ILE A 1 87 ? 19.170 -16.470 11.656 1.00 25.94 87 ILE A N 1
ATOM 638 C CA . ILE A 1 87 ? 18.456 -16.253 10.401 1.00 25.94 87 ILE A CA 1
ATOM 639 C C . ILE A 1 87 ? 17.064 -15.778 10.809 1.00 25.94 87 ILE A C 1
ATOM 641 O O . ILE A 1 87 ? 16.176 -16.587 11.067 1.00 25.94 87 ILE A O 1
ATOM 645 N N . ILE A 1 88 ? 16.896 -14.461 10.924 1.00 26.61 88 ILE A N 1
ATOM 646 C CA . ILE A 1 88 ? 15.576 -13.840 10.946 1.00 26.61 88 ILE A CA 1
ATOM 647 C C . ILE A 1 88 ? 14.983 -14.157 9.575 1.00 26.61 88 ILE A C 1
ATOM 649 O O . ILE A 1 88 ? 15.402 -13.599 8.562 1.00 26.61 88 ILE A O 1
ATOM 653 N N . VAL A 1 89 ? 14.078 -15.133 9.521 1.00 28.44 89 VAL A N 1
ATOM 654 C CA . VAL A 1 89 ? 13.226 -15.317 8.348 1.00 28.44 89 VAL A CA 1
ATOM 655 C C . VAL A 1 89 ? 12.441 -14.011 8.241 1.00 28.44 89 VAL A C 1
ATOM 657 O O . VAL A 1 89 ? 11.723 -13.704 9.193 1.00 28.44 89 VAL A O 1
ATOM 660 N N . PRO A 1 90 ? 12.604 -13.204 7.176 1.00 33.22 90 PRO A N 1
ATOM 661 C CA . PRO A 1 90 ? 11.863 -11.959 7.071 1.00 33.22 90 PRO A CA 1
ATOM 662 C C . PRO A 1 90 ? 10.379 -12.315 7.110 1.00 33.22 90 PRO A C 1
ATOM 664 O O . PRO A 1 90 ? 9.884 -13.062 6.258 1.00 33.22 90 PRO A O 1
ATOM 667 N N . MET A 1 91 ? 9.680 -11.838 8.140 1.00 49.00 91 MET A N 1
ATOM 668 C CA . MET A 1 91 ? 8.228 -11.831 8.112 1.00 49.00 91 MET A CA 1
ATOM 669 C C . MET A 1 91 ? 7.814 -11.025 6.880 1.00 49.00 91 MET A C 1
ATOM 671 O O . MET A 1 91 ? 8.506 -10.097 6.458 1.00 49.00 91 MET A O 1
ATOM 675 N N . ALA A 1 92 ? 6.693 -11.391 6.258 1.00 76.81 92 ALA A N 1
ATOM 676 C CA . ALA A 1 92 ? 6.141 -10.558 5.200 1.00 76.81 92 ALA A CA 1
ATOM 677 C C . ALA A 1 92 ? 5.989 -9.130 5.745 1.00 76.81 92 ALA A C 1
ATOM 679 O O . ALA A 1 92 ? 5.479 -8.963 6.850 1.00 76.81 92 ALA A O 1
ATOM 680 N N . LEU A 1 93 ? 6.401 -8.118 4.978 1.00 88.50 93 LEU A N 1
ATOM 681 C CA . LEU A 1 93 ? 6.442 -6.713 5.410 1.00 88.50 93 LEU A CA 1
ATOM 682 C C . LEU A 1 93 ? 5.140 -6.231 6.083 1.00 88.50 93 LEU A C 1
ATOM 684 O O . LEU A 1 93 ? 5.165 -5.429 7.007 1.00 88.50 93 LEU A O 1
ATOM 688 N N . THR A 1 94 ? 3.990 -6.751 5.647 1.00 93.44 94 THR A N 1
ATOM 689 C CA . THR A 1 94 ? 2.695 -6.492 6.298 1.00 93.44 94 THR A CA 1
ATOM 690 C C . THR A 1 94 ? 2.693 -6.876 7.781 1.00 93.44 94 THR A C 1
ATOM 692 O O . THR A 1 94 ? 2.197 -6.112 8.602 1.00 93.44 94 THR A O 1
ATOM 695 N N . GLY A 1 95 ? 3.237 -8.045 8.123 1.00 92.75 95 GLY A N 1
ATOM 696 C CA . GLY A 1 95 ? 3.353 -8.514 9.500 1.00 92.75 95 GLY A CA 1
ATOM 697 C C . GLY A 1 95 ? 4.248 -7.602 10.333 1.00 92.75 95 GLY A C 1
ATOM 698 O O . GLY A 1 95 ? 3.838 -7.216 11.416 1.00 92.75 95 GLY A O 1
ATOM 699 N N . GLU A 1 96 ? 5.399 -7.180 9.797 1.00 93.75 96 GLU A N 1
ATOM 700 C CA . GLU A 1 96 ? 6.310 -6.230 10.465 1.00 93.75 96 GLU A CA 1
ATOM 701 C C . GLU A 1 96 ? 5.591 -4.911 10.801 1.00 93.75 96 GLU A C 1
ATOM 703 O O . GLU A 1 96 ? 5.631 -4.454 11.943 1.00 93.75 96 GLU A O 1
ATOM 708 N N . VAL A 1 97 ? 4.839 -4.358 9.839 1.00 96.94 97 VAL A N 1
ATOM 709 C CA . VAL A 1 97 ? 4.046 -3.135 10.051 1.00 96.94 97 VAL A CA 1
ATOM 710 C C . VAL A 1 97 ? 2.971 -3.348 11.115 1.00 96.94 97 VAL A C 1
ATOM 712 O O . VAL A 1 97 ? 2.811 -2.499 11.987 1.00 96.94 97 VAL A O 1
ATOM 715 N N . LYS A 1 98 ? 2.217 -4.455 11.069 1.00 97.19 98 LYS A N 1
ATOM 716 C CA . LYS A 1 98 ? 1.170 -4.729 12.068 1.00 97.19 98 LYS A CA 1
ATOM 717 C C . LYS A 1 98 ? 1.753 -4.884 13.472 1.00 97.19 98 LYS A C 1
ATOM 719 O O . LYS A 1 98 ? 1.201 -4.327 14.416 1.00 97.19 98 LYS A O 1
ATOM 724 N N . GLU A 1 99 ? 2.879 -5.578 13.588 1.00 96.25 99 GLU A N 1
ATOM 725 C CA . GLU A 1 99 ? 3.576 -5.816 14.852 1.00 96.25 99 GLU A CA 1
ATOM 726 C C . GLU A 1 99 ? 4.096 -4.512 15.476 1.00 96.25 99 GLU A C 1
ATOM 728 O O . GLU A 1 99 ? 4.014 -4.320 16.690 1.00 96.25 99 GLU A O 1
ATOM 733 N N . GLU A 1 100 ? 4.601 -3.593 14.648 1.00 97.62 100 GLU A N 1
ATOM 734 C CA . GLU A 1 100 ? 5.018 -2.258 15.077 1.00 97.62 100 GLU A CA 1
ATOM 735 C C . GLU A 1 100 ? 3.813 -1.397 15.477 1.00 97.62 100 GLU A C 1
ATOM 737 O O . GLU A 1 100 ? 3.787 -0.827 16.569 1.00 97.62 100 GLU A O 1
ATOM 742 N N . LEU A 1 101 ? 2.784 -1.337 14.626 1.00 98.12 101 LEU A N 1
ATOM 743 C CA . LEU A 1 101 ? 1.580 -0.543 14.874 1.00 98.12 101 LEU A CA 1
ATOM 744 C C . LEU A 1 101 ? 0.840 -0.983 16.141 1.00 98.12 101 LEU A C 1
ATOM 746 O O . LEU A 1 101 ? 0.336 -0.134 16.874 1.00 98.12 101 LEU A O 1
ATOM 750 N N . ALA A 1 102 ? 0.815 -2.283 16.442 1.00 97.38 102 ALA A N 1
ATOM 751 C CA . ALA A 1 102 ? 0.211 -2.809 17.663 1.00 97.38 102 ALA A CA 1
ATOM 752 C C . ALA A 1 102 ? 0.895 -2.286 18.946 1.00 97.38 102 ALA A C 1
ATOM 754 O O . ALA A 1 102 ? 0.271 -2.226 20.008 1.00 97.38 102 ALA A O 1
ATOM 755 N N . ARG A 1 103 ? 2.159 -1.857 18.860 1.00 97.00 103 ARG A N 1
ATOM 756 C CA . ARG A 1 103 ? 2.948 -1.349 19.996 1.00 97.00 103 ARG A CA 1
ATOM 757 C C . ARG A 1 103 ? 2.980 0.177 20.081 1.00 97.00 103 ARG A C 1
ATOM 759 O O . ARG A 1 103 ? 3.566 0.716 21.016 1.00 97.00 103 ARG A O 1
ATOM 766 N N . VAL A 1 104 ? 2.340 0.886 19.147 1.00 96.81 104 VAL A N 1
ATOM 767 C CA . VAL A 1 104 ? 2.262 2.354 19.174 1.00 96.81 104 VAL A CA 1
ATOM 768 C C . VAL A 1 104 ? 1.503 2.813 20.422 1.00 96.81 104 VAL A C 1
ATOM 770 O O . VAL A 1 104 ? 0.350 2.432 20.649 1.00 96.81 104 VAL A O 1
ATOM 773 N N . HIS A 1 105 ? 2.142 3.653 21.234 1.00 94.19 105 HIS A N 1
ATOM 774 C CA . HIS A 1 105 ? 1.505 4.254 22.402 1.00 94.19 105 HIS A CA 1
ATOM 775 C C . HIS A 1 105 ? 0.541 5.373 21.982 1.00 94.19 105 HIS A C 1
ATOM 777 O O . HIS A 1 105 ? 0.841 6.146 21.073 1.00 94.19 105 HIS A O 1
ATOM 783 N N . VAL A 1 106 ? -0.634 5.432 22.614 1.00 93.88 106 VAL A N 1
ATOM 784 C CA . VAL A 1 106 ? -1.694 6.400 22.294 1.00 93.88 106 VAL A CA 1
ATOM 785 C C . VAL A 1 106 ? -2.266 6.940 23.598 1.00 93.88 106 VAL A C 1
ATOM 787 O O . VAL A 1 106 ? -3.068 6.266 24.241 1.00 93.88 106 VAL A O 1
ATOM 790 N N . ASP A 1 107 ? -1.877 8.160 23.963 1.00 91.38 107 ASP A N 1
ATOM 791 C CA . ASP A 1 107 ? -2.252 8.763 25.248 1.00 91.38 107 ASP A CA 1
ATOM 792 C C . ASP A 1 107 ? -3.720 9.205 25.285 1.00 91.38 107 ASP A C 1
ATOM 794 O O . ASP A 1 107 ? -4.452 8.974 26.249 1.00 91.38 107 ASP A O 1
ATOM 798 N N . LYS A 1 108 ? -4.182 9.859 24.213 1.00 96.38 108 LYS A N 1
ATOM 799 C CA . LYS A 1 108 ? -5.512 10.475 24.190 1.00 96.38 108 LYS A CA 1
ATOM 800 C C . LYS A 1 108 ? -6.604 9.417 24.075 1.00 96.38 108 LYS A C 1
ATOM 802 O O . LYS A 1 108 ? -6.678 8.673 23.094 1.00 96.38 108 LYS A O 1
ATOM 807 N N . VAL A 1 109 ? -7.533 9.434 25.031 1.00 96.31 109 VAL A N 1
ATOM 808 C CA . VAL A 1 109 ? -8.693 8.527 25.071 1.00 96.31 109 VAL A CA 1
ATOM 809 C C . VAL A 1 109 ? -9.518 8.598 23.783 1.00 96.31 109 VAL A C 1
ATOM 811 O O . VAL A 1 109 ? -9.963 7.564 23.292 1.00 96.31 109 VAL A O 1
ATOM 814 N N . ALA A 1 110 ? -9.697 9.784 23.195 1.00 96.44 110 ALA A N 1
ATOM 815 C CA . ALA A 1 110 ? -10.443 9.940 21.945 1.00 96.44 110 ALA A CA 1
ATOM 816 C C . ALA A 1 110 ? -9.796 9.173 20.773 1.00 96.44 110 ALA A C 1
ATOM 818 O O . ALA A 1 110 ? -10.485 8.450 20.053 1.00 96.44 110 ALA A O 1
ATOM 819 N N . CYS A 1 111 ? -8.465 9.220 20.654 1.00 97.50 111 CYS A N 1
ATOM 820 C CA . CYS A 1 111 ? -7.711 8.456 19.659 1.00 97.50 111 CYS A CA 1
ATOM 821 C C . CYS A 1 111 ? -7.832 6.945 19.900 1.00 97.50 111 CYS A C 1
ATOM 823 O O . CYS A 1 111 ? -8.064 6.190 18.957 1.00 97.50 111 CYS A O 1
ATOM 825 N N . ARG A 1 112 ? -7.752 6.497 21.163 1.00 97.56 112 ARG A N 1
ATOM 826 C CA . ARG A 1 112 ? -7.968 5.083 21.521 1.00 97.56 112 ARG A CA 1
ATOM 827 C C . ARG A 1 112 ? -9.374 4.613 21.137 1.00 97.56 112 ARG A C 1
ATOM 829 O O . ARG A 1 112 ? -9.517 3.545 20.548 1.00 97.56 112 ARG A O 1
ATOM 836 N N . LYS A 1 113 ? -10.405 5.424 21.402 1.00 97.88 113 LYS A N 1
ATOM 837 C CA . LYS A 1 113 ? -11.793 5.140 20.997 1.00 97.88 113 LYS A CA 1
ATOM 838 C C . LYS A 1 113 ? -11.935 5.033 19.477 1.00 97.88 113 LYS A C 1
ATOM 840 O O . LYS A 1 113 ? -12.601 4.119 18.996 1.00 97.88 113 LYS A O 1
ATOM 845 N N . ALA A 1 114 ? -11.299 5.933 18.723 1.00 97.94 114 ALA A N 1
ATOM 846 C CA . ALA A 1 114 ? -11.322 5.904 17.261 1.00 97.94 114 ALA A CA 1
ATOM 847 C C . ALA A 1 114 ? -10.638 4.652 16.690 1.00 97.94 114 ALA A C 1
ATOM 849 O O . ALA A 1 114 ? -11.172 4.017 15.779 1.00 97.94 114 ALA A O 1
ATOM 850 N N . GLU A 1 115 ? -9.498 4.261 17.262 1.00 98.00 115 GLU A N 1
ATOM 851 C CA . GLU A 1 115 ? -8.782 3.042 16.886 1.00 98.00 115 GLU A CA 1
ATOM 852 C C . GLU A 1 115 ? -9.605 1.781 17.172 1.00 98.00 115 GLU A C 1
ATOM 854 O O . GLU A 1 115 ? -9.752 0.944 16.282 1.00 98.00 115 GLU A O 1
ATOM 859 N N . VAL A 1 116 ? -10.192 1.652 18.370 1.00 97.81 116 VAL A N 1
ATOM 860 C CA . VAL A 1 116 ? -11.046 0.504 18.727 1.00 97.81 116 VAL A CA 1
ATOM 861 C C . VAL A 1 116 ? -12.263 0.425 17.808 1.00 97.81 116 VAL A C 1
ATOM 863 O O . VAL A 1 116 ? -12.524 -0.629 17.233 1.00 97.81 116 VAL A O 1
ATOM 866 N N . ALA A 1 117 ? -12.972 1.537 17.602 1.00 97.31 117 ALA A N 1
ATOM 867 C CA . ALA A 1 117 ? -14.141 1.576 16.728 1.00 97.31 117 ALA A CA 1
ATOM 868 C C . ALA A 1 117 ? -13.811 1.148 15.287 1.00 97.31 117 ALA A C 1
ATOM 870 O O . ALA A 1 117 ? -14.527 0.333 14.703 1.00 97.31 117 ALA A O 1
ATOM 871 N N . ALA A 1 118 ? -12.707 1.650 14.722 1.00 97.81 118 ALA A N 1
ATOM 872 C CA . ALA A 1 118 ? -12.255 1.250 13.393 1.00 97.81 118 ALA A CA 1
ATOM 873 C C . ALA A 1 118 ? -11.829 -0.225 13.357 1.00 97.81 118 ALA A C 1
ATOM 875 O O . ALA A 1 118 ? -12.226 -0.955 12.453 1.00 97.81 118 ALA A O 1
ATOM 876 N N . THR A 1 119 ? -11.081 -0.690 14.359 1.00 98.00 119 THR A N 1
ATOM 877 C CA . THR A 1 119 ? -10.617 -2.083 14.428 1.00 98.00 119 THR A CA 1
ATOM 878 C C . THR A 1 119 ? -11.802 -3.041 14.460 1.00 98.00 119 THR A C 1
ATOM 880 O O . THR A 1 119 ? -11.873 -3.948 13.633 1.00 98.00 119 THR A O 1
ATOM 883 N N . LEU A 1 120 ? -12.776 -2.810 15.347 1.00 97.19 120 LEU A N 1
ATOM 884 C CA . LEU A 1 120 ? -13.982 -3.632 15.440 1.00 97.19 120 LEU A CA 1
ATOM 885 C C . LEU A 1 120 ? -14.792 -3.582 14.142 1.00 97.19 120 LEU A C 1
ATOM 887 O O . LEU A 1 120 ? -15.180 -4.622 13.620 1.00 97.19 120 LEU A O 1
ATOM 891 N N . ARG A 1 121 ? -15.003 -2.395 13.558 1.00 95.88 121 ARG A N 1
ATOM 892 C CA . ARG A 1 121 ? -15.786 -2.276 12.319 1.00 95.88 121 ARG A CA 1
ATOM 893 C C . ARG A 1 121 ? -15.176 -3.081 11.172 1.00 95.88 121 ARG A C 1
ATOM 895 O O . ARG A 1 121 ? -15.925 -3.711 10.425 1.00 95.88 121 ARG A O 1
ATOM 902 N N . PHE A 1 122 ? -13.852 -3.035 11.029 1.00 96.31 122 PHE A N 1
ATOM 903 C CA . PHE A 1 122 ? -13.129 -3.673 9.930 1.00 96.31 122 PHE A CA 1
ATOM 904 C C . PHE A 1 122 ? -12.862 -5.164 10.153 1.00 96.31 122 PHE A C 1
ATOM 906 O O . PHE A 1 122 ? -12.722 -5.874 9.169 1.00 96.31 122 PHE A O 1
ATOM 913 N N . SER A 1 123 ? -12.840 -5.647 11.397 1.00 94.38 123 SER A N 1
ATOM 914 C CA . SER A 1 123 ? -12.595 -7.062 11.740 1.00 94.38 123 SER A CA 1
ATOM 915 C C . SER A 1 123 ? -13.862 -7.922 11.850 1.00 94.38 123 SER A C 1
ATOM 917 O O . SER A 1 123 ? -13.777 -9.077 12.258 1.00 94.38 123 SER A O 1
ATOM 919 N N . GLY A 1 124 ? -15.032 -7.375 11.496 1.00 85.25 124 GLY A N 1
ATOM 920 C CA . GLY A 1 124 ? -16.312 -8.088 11.594 1.00 85.25 124 GLY A CA 1
ATOM 921 C C . GLY A 1 124 ? -17.006 -7.974 12.954 1.00 85.25 124 GLY A C 1
ATOM 922 O O . GLY A 1 124 ? -17.961 -8.694 13.189 1.00 85.25 124 GLY A O 1
ATOM 923 N N . GLY A 1 125 ? -16.597 -7.016 13.791 1.00 80.38 125 GLY A N 1
ATOM 924 C CA . GLY A 1 125 ? -16.930 -6.820 15.206 1.00 80.38 125 GLY A CA 1
ATOM 925 C C . GLY A 1 125 ? -18.389 -6.827 15.663 1.00 80.38 125 GLY A C 1
ATOM 926 O O . GLY A 1 125 ? -18.600 -6.573 16.836 1.00 80.38 125 GLY A O 1
ATOM 927 N N . LEU A 1 126 ? -19.396 -7.059 14.820 1.00 89.81 126 LEU A N 1
ATOM 928 C CA . LEU A 1 126 ? -20.808 -7.067 15.211 1.00 89.81 126 LEU A CA 1
ATOM 929 C C . LEU A 1 126 ? -21.512 -8.316 14.671 1.00 89.81 126 LEU A C 1
ATOM 931 O O . LEU A 1 126 ? -21.771 -8.422 13.473 1.00 89.81 126 LEU A O 1
ATOM 935 N N . HIS A 1 127 ? -21.906 -9.207 15.577 1.00 89.88 127 HIS A N 1
ATOM 936 C CA . HIS A 1 127 ? -22.686 -10.403 15.278 1.00 89.88 127 HIS A CA 1
ATOM 937 C C . HIS A 1 127 ? -23.997 -10.399 16.067 1.00 89.88 127 HIS A C 1
ATOM 939 O O . HIS A 1 127 ? -24.024 -10.097 17.259 1.00 89.88 127 HIS A O 1
ATOM 945 N N . ILE A 1 128 ? -25.097 -10.757 15.402 1.00 87.81 128 ILE A N 1
ATOM 946 C CA . ILE A 1 128 ? -26.407 -10.923 16.038 1.00 87.81 128 ILE A CA 1
ATOM 947 C C . ILE A 1 128 ? -26.724 -12.417 16.048 1.00 87.81 128 ILE A C 1
ATOM 949 O O . ILE A 1 128 ? -26.992 -13.006 15.003 1.00 87.81 128 ILE A O 1
ATOM 953 N N . ILE A 1 129 ? -26.670 -13.033 17.227 1.00 86.56 129 ILE A N 1
ATOM 954 C CA . ILE A 1 129 ? -26.850 -14.475 17.419 1.00 86.56 129 ILE A CA 1
ATOM 955 C C . ILE A 1 129 ? -28.065 -14.686 18.317 1.00 86.56 129 ILE A C 1
ATOM 957 O O . ILE A 1 129 ? -28.056 -14.302 19.485 1.00 86.56 129 ILE A O 1
ATOM 961 N N . SER A 1 130 ? -29.125 -15.297 17.779 1.00 85.38 130 SER A N 1
ATOM 962 C CA . SER A 1 130 ? -30.375 -15.567 18.515 1.00 85.38 130 SER A CA 1
ATOM 963 C C . SER A 1 130 ? -30.945 -14.327 19.229 1.00 85.38 130 SER A C 1
ATOM 965 O O . SER A 1 130 ? -31.353 -14.390 20.386 1.00 85.38 130 SER A O 1
ATOM 967 N N . GLY A 1 131 ? -30.908 -13.170 18.556 1.00 83.56 131 GLY A N 1
ATOM 968 C CA . GLY A 1 131 ? -31.385 -11.891 19.098 1.00 83.56 131 GLY A CA 1
ATOM 969 C C . GLY A 1 131 ? -30.450 -11.218 20.110 1.00 83.56 131 GLY A C 1
ATOM 970 O O . GLY A 1 131 ? -30.782 -10.147 20.606 1.00 83.56 131 GLY A O 1
ATOM 971 N N . ARG A 1 132 ? -29.281 -11.800 20.408 1.00 88.12 132 ARG A N 1
ATOM 972 C CA . ARG A 1 132 ? -28.255 -11.197 21.270 1.00 88.12 132 ARG A CA 1
ATOM 973 C C . ARG A 1 132 ? -27.115 -10.633 20.439 1.00 88.12 132 ARG A C 1
ATOM 975 O O . ARG A 1 132 ? -26.710 -11.231 19.444 1.00 88.12 132 ARG A O 1
ATOM 982 N N . ILE A 1 133 ? -26.587 -9.497 20.875 1.00 91.69 133 ILE A N 1
ATOM 983 C CA . ILE A 1 133 ? -25.471 -8.826 20.213 1.00 91.69 133 ILE A CA 1
ATOM 984 C C . ILE A 1 133 ? -24.168 -9.296 20.848 1.00 91.69 133 ILE A C 1
ATOM 986 O O . ILE A 1 133 ? -23.963 -9.134 22.050 1.00 91.69 133 ILE A O 1
ATOM 990 N N . VAL A 1 134 ? -23.300 -9.871 20.022 1.00 93.62 134 VAL A N 1
ATOM 991 C CA . VAL A 1 134 ? -21.962 -10.338 20.388 1.00 93.62 134 VAL A CA 1
ATOM 992 C C . VAL A 1 134 ? -20.953 -9.579 19.537 1.00 93.62 134 VAL A C 1
ATOM 994 O O . VAL A 1 134 ? -21.149 -9.409 18.333 1.00 93.62 134 VAL A O 1
ATOM 997 N N . ILE A 1 135 ? -19.873 -9.118 20.160 1.00 95.69 135 ILE A N 1
ATOM 998 C CA . ILE A 1 135 ? -18.752 -8.513 19.439 1.00 95.69 135 ILE A CA 1
ATOM 999 C C . ILE A 1 135 ? -17.687 -9.586 19.251 1.00 95.69 135 ILE A C 1
ATOM 1001 O O . ILE A 1 135 ? -17.198 -10.125 20.241 1.00 95.69 135 ILE A O 1
ATOM 1005 N N . GLU A 1 136 ? -17.325 -9.887 18.005 1.00 95.12 136 GLU A N 1
ATOM 1006 C CA . GLU A 1 136 ? -16.194 -10.760 17.666 1.00 95.12 136 GLU A CA 1
ATOM 1007 C C . GLU A 1 136 ? -15.308 -10.068 16.633 1.00 95.12 136 GLU A C 1
ATOM 1009 O O . GLU A 1 136 ? -15.763 -9.713 15.551 1.00 95.12 136 GLU A O 1
ATOM 1014 N N . ALA A 1 137 ? -14.041 -9.861 16.973 1.00 95.69 137 ALA A N 1
ATOM 1015 C CA . ALA A 1 137 ? -13.052 -9.253 16.094 1.00 95.69 137 ALA A CA 1
ATOM 1016 C C . ALA A 1 137 ? -11.986 -10.285 15.720 1.00 95.69 137 ALA A C 1
ATOM 1018 O O . ALA A 1 137 ? -11.239 -10.737 16.590 1.00 95.69 137 ALA A O 1
ATOM 1019 N N . GLU A 1 138 ? -11.904 -10.643 14.434 1.00 94.56 138 GLU A N 1
ATOM 1020 C CA . GLU A 1 138 ? -10.874 -11.549 13.915 1.00 94.56 138 GLU A CA 1
ATOM 1021 C C . GLU A 1 138 ? -9.644 -10.773 13.421 1.00 94.56 138 GLU A C 1
ATOM 1023 O O . GLU A 1 138 ? -9.722 -9.934 12.520 1.00 94.56 138 GLU A O 1
ATOM 1028 N N . LEU A 1 139 ? -8.478 -11.110 13.969 1.00 94.25 139 LEU A N 1
ATOM 1029 C CA . LEU A 1 139 ? -7.187 -10.511 13.637 1.00 94.25 139 LEU A CA 1
ATOM 1030 C C . LEU A 1 139 ? -6.159 -11.595 13.269 1.00 94.25 139 LEU A C 1
ATOM 1032 O O . LEU A 1 139 ? -6.286 -12.766 13.628 1.00 94.25 139 LEU A O 1
ATOM 1036 N N . ASP A 1 140 ? -5.128 -11.213 12.516 1.00 91.94 140 ASP A N 1
ATOM 1037 C CA . ASP A 1 140 ? -3.999 -12.075 12.108 1.00 91.94 140 ASP A CA 1
ATOM 1038 C C . ASP A 1 140 ? -2.696 -11.788 12.873 1.00 91.94 140 ASP A C 1
ATOM 1040 O O . ASP A 1 140 ? -1.666 -12.397 12.585 1.00 91.94 140 ASP A O 1
ATOM 1044 N N . CYS A 1 141 ? -2.736 -10.875 13.842 1.00 92.38 141 CYS A N 1
ATOM 1045 C CA . CYS A 1 141 ? -1.600 -10.460 14.655 1.00 92.38 141 CYS A CA 1
ATOM 1046 C C . CYS A 1 141 ? -1.967 -10.592 16.139 1.00 92.38 141 CYS A C 1
ATOM 1048 O O . CYS A 1 141 ? -2.971 -10.041 16.601 1.00 92.38 141 CYS A O 1
ATOM 1050 N N . GLU A 1 142 ? -1.156 -11.341 16.885 1.00 93.75 142 GLU A N 1
ATOM 1051 C CA . GLU A 1 142 ? -1.400 -11.619 18.303 1.00 93.75 142 GLU A CA 1
ATOM 1052 C C . GLU A 1 142 ? -1.360 -10.336 19.133 1.00 93.75 142 GLU A C 1
ATOM 1054 O O . GLU A 1 142 ? -2.275 -10.057 19.907 1.00 93.75 142 GLU A O 1
ATOM 1059 N N . THR A 1 143 ? -0.333 -9.514 18.922 1.00 96.31 143 THR A N 1
ATOM 1060 C CA . THR A 1 143 ? -0.137 -8.272 19.673 1.00 96.31 143 THR A CA 1
ATOM 1061 C C . THR A 1 143 ? -1.214 -7.241 19.370 1.00 96.31 143 THR A C 1
ATOM 1063 O O . THR A 1 143 ? -1.674 -6.560 20.284 1.00 96.31 143 THR A O 1
ATOM 1066 N N . ALA A 1 144 ? -1.709 -7.180 18.130 1.00 97.19 144 ALA A N 1
ATOM 1067 C CA . ALA A 1 144 ? -2.879 -6.371 17.788 1.00 97.19 144 ALA A CA 1
ATOM 1068 C C . ALA A 1 144 ? -4.142 -6.830 18.542 1.00 97.19 144 ALA A C 1
ATOM 1070 O O . ALA A 1 144 ? -4.964 -6.007 18.943 1.00 97.19 144 ALA A O 1
ATOM 1071 N N . SER A 1 145 ? -4.277 -8.137 18.771 1.00 97.00 145 SER A N 1
ATOM 1072 C CA . SER A 1 145 ? -5.422 -8.726 19.476 1.00 97.00 145 SER A CA 1
ATOM 1073 C C . SER A 1 145 ? -5.366 -8.478 20.976 1.00 97.00 145 SER A C 1
ATOM 1075 O O . SER A 1 145 ? -6.374 -8.115 21.576 1.00 97.00 145 SER A O 1
ATOM 1077 N N . GLN A 1 146 ? -4.179 -8.599 21.573 1.00 97.31 146 GLN A N 1
ATOM 1078 C CA . GLN A 1 146 ? -3.938 -8.216 22.964 1.00 97.31 146 GLN A CA 1
ATOM 1079 C C . GLN A 1 146 ? -4.204 -6.720 23.162 1.00 97.31 146 GLN A C 1
ATOM 1081 O O . GLN A 1 146 ? -4.985 -6.352 24.032 1.00 97.31 146 GLN A O 1
ATOM 1086 N N . ARG A 1 147 ? -3.680 -5.865 22.272 1.00 97.31 147 ARG A N 1
ATOM 1087 C CA . ARG A 1 147 ? -3.947 -4.420 22.283 1.00 97.31 147 ARG A CA 1
ATOM 1088 C C . ARG A 1 147 ? -5.442 -4.106 22.248 1.00 97.31 147 ARG A C 1
ATOM 1090 O O . ARG A 1 147 ? -5.899 -3.251 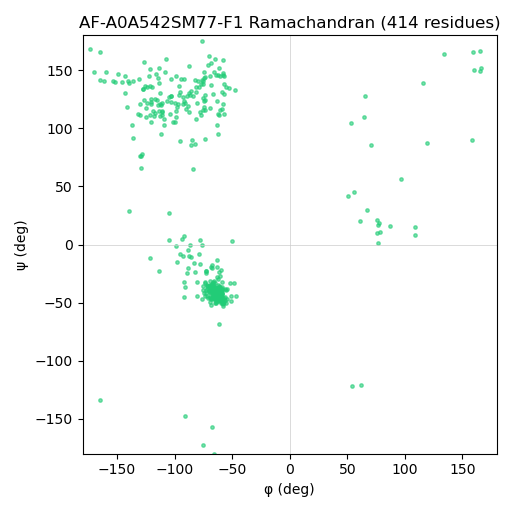23.002 1.00 97.31 147 ARG A O 1
ATOM 1097 N N . LEU A 1 148 ? -6.199 -4.759 21.364 1.00 97.81 148 LEU A N 1
ATOM 1098 C CA . LEU A 1 148 ? -7.644 -4.555 21.273 1.00 97.81 148 LEU A CA 1
ATOM 1099 C C . LEU A 1 148 ? -8.348 -4.988 22.564 1.00 97.81 148 LEU A C 1
ATOM 1101 O O . LEU A 1 148 ? -9.155 -4.225 23.088 1.00 97.81 148 LEU A O 1
ATOM 1105 N N . ARG A 1 149 ? -8.025 -6.177 23.086 1.00 97.56 149 ARG A N 1
ATOM 1106 C CA . ARG A 1 149 ? -8.573 -6.704 24.344 1.00 97.56 149 ARG A CA 1
ATOM 1107 C C . ARG A 1 149 ? -8.336 -5.734 25.505 1.00 97.56 149 ARG A C 1
ATOM 1109 O O . ARG A 1 149 ? -9.276 -5.361 26.204 1.00 97.56 149 ARG A O 1
ATOM 1116 N N . ASP A 1 150 ? -7.096 -5.283 25.665 1.00 97.38 150 ASP A N 1
ATOM 1117 C CA . ASP A 1 150 ? -6.698 -4.391 26.751 1.00 97.38 150 ASP A CA 1
ATOM 1118 C C . ASP A 1 150 ? -7.355 -3.006 26.582 1.00 97.38 150 ASP A C 1
ATOM 1120 O O . ASP A 1 150 ? -7.858 -2.427 27.542 1.00 97.38 150 ASP A O 1
ATOM 1124 N N . ALA A 1 151 ? -7.475 -2.498 25.348 1.00 97.19 151 ALA A N 1
ATOM 1125 C CA . ALA A 1 151 ? -8.190 -1.253 25.073 1.00 97.19 151 ALA A CA 1
ATOM 1126 C C . ALA A 1 151 ? -9.703 -1.345 25.334 1.00 97.19 151 ALA A C 1
ATOM 1128 O O . ALA A 1 151 ? -10.287 -0.370 25.805 1.00 97.19 151 ALA A O 1
ATOM 1129 N N . ILE A 1 152 ? -10.344 -2.486 25.060 1.00 97.25 152 ILE A N 1
ATOM 1130 C CA . ILE A 1 152 ? -11.759 -2.708 25.396 1.00 97.25 152 ILE A CA 1
ATOM 1131 C C . ILE A 1 152 ? -11.958 -2.617 26.915 1.00 97.25 152 ILE A C 1
ATOM 1133 O O . ILE A 1 152 ? -12.878 -1.933 27.371 1.00 97.25 152 ILE A O 1
ATOM 1137 N N . LEU A 1 153 ? -11.063 -3.231 27.691 1.00 97.12 153 LEU A N 1
ATOM 1138 C CA . LEU A 1 153 ? -11.127 -3.188 29.147 1.00 97.12 153 LEU A CA 1
ATOM 1139 C C . LEU A 1 153 ? -10.845 -1.782 29.693 1.00 97.12 153 LEU A C 1
ATOM 1141 O O . LEU A 1 153 ? -11.644 -1.246 30.452 1.00 97.12 153 LEU A O 1
ATOM 1145 N N . GLU A 1 154 ? -9.742 -1.156 29.292 1.00 96.31 154 GLU A N 1
ATOM 1146 C CA . GLU A 1 154 ? -9.303 0.123 29.864 1.00 96.31 154 GLU A CA 1
ATOM 1147 C C . GLU A 1 154 ? -10.169 1.319 29.446 1.00 96.31 154 GLU A C 1
ATOM 1149 O O . GLU A 1 154 ? -10.352 2.252 30.225 1.00 96.31 154 GLU A O 1
ATOM 1154 N N . VAL A 1 155 ? -10.685 1.330 28.211 1.00 96.44 155 VAL A N 1
ATOM 1155 C CA . VAL A 1 155 ? -11.442 2.476 27.674 1.00 96.44 155 VAL A CA 1
ATOM 1156 C C . VAL A 1 155 ? -12.941 2.343 27.931 1.00 96.44 155 VAL A C 1
ATOM 1158 O O . VAL A 1 155 ? -13.623 3.360 28.084 1.00 96.44 155 VAL A O 1
ATOM 1161 N N . TYR A 1 156 ? -13.461 1.112 27.949 1.00 96.25 156 TYR A N 1
ATOM 1162 C CA . TYR A 1 156 ? -14.901 0.854 28.017 1.00 96.25 156 TYR A CA 1
ATOM 1163 C C . TYR A 1 156 ? -15.333 0.015 29.226 1.00 96.25 156 TYR A C 1
ATOM 1165 O O . TYR A 1 156 ? -16.527 -0.035 29.508 1.00 96.25 156 TYR A O 1
ATOM 1173 N N . GLY A 1 157 ? -14.401 -0.602 29.958 1.00 96.56 157 GLY A N 1
ATOM 1174 C CA . GLY A 1 157 ? -14.700 -1.377 31.165 1.00 96.56 157 GLY A CA 1
ATOM 1175 C C . GLY A 1 157 ? -15.244 -2.784 30.907 1.00 96.56 157 GLY A C 1
ATOM 1176 O O . GLY A 1 157 ? -15.706 -3.425 31.848 1.00 96.56 157 GLY A O 1
ATOM 1177 N N . HIS A 1 158 ? -15.203 -3.279 29.665 1.00 96.50 158 HIS A N 1
ATOM 1178 C CA . HIS A 1 158 ? -15.763 -4.590 29.313 1.00 96.50 158 HIS A CA 1
ATOM 1179 C C . HIS A 1 158 ? -14.692 -5.680 29.311 1.00 96.50 158 HIS A C 1
ATOM 1181 O O . HIS A 1 158 ? -13.603 -5.506 28.766 1.00 96.50 158 HIS A O 1
ATOM 1187 N N . GLN A 1 159 ? -15.018 -6.838 29.882 1.00 95.12 159 GLN A N 1
ATOM 1188 C CA . GLN A 1 159 ? -14.172 -8.028 29.796 1.00 95.12 159 GLN A CA 1
ATOM 1189 C C . GLN A 1 159 ? -14.311 -8.673 28.411 1.00 95.12 159 GLN A C 1
ATOM 1191 O O . GLN A 1 159 ? -15.407 -8.730 27.852 1.00 95.12 159 GLN A O 1
ATOM 1196 N N . SER A 1 160 ? -13.202 -9.171 27.862 1.00 95.56 160 SER A N 1
ATOM 1197 C CA . SER A 1 160 ? -13.176 -9.854 26.566 1.00 95.56 160 SER A CA 1
ATOM 1198 C C . SER A 1 160 ? -12.321 -11.116 26.606 1.00 95.56 160 SER A C 1
ATOM 1200 O O . SER A 1 160 ? -11.244 -11.139 27.203 1.00 95.56 160 SER A O 1
ATOM 1202 N N . ASP A 1 161 ? -12.799 -12.160 25.934 1.00 95.00 161 ASP A N 1
ATOM 1203 C CA . ASP A 1 161 ? -12.056 -13.397 25.723 1.00 95.00 161 ASP A CA 1
ATOM 1204 C C . ASP A 1 161 ? -11.104 -13.225 24.534 1.00 95.00 161 ASP A C 1
ATOM 1206 O O . ASP A 1 161 ? -11.475 -12.633 23.519 1.00 95.00 161 ASP A O 1
ATOM 1210 N N . LEU A 1 162 ? -9.898 -13.790 24.624 1.00 94.62 162 LEU A N 1
ATOM 1211 C CA . LEU A 1 162 ? -8.973 -13.913 23.495 1.00 94.62 162 LEU A CA 1
ATOM 1212 C C . LEU A 1 162 ? -8.823 -15.389 23.134 1.00 94.62 162 LEU A C 1
ATOM 1214 O O . LEU A 1 162 ? -8.233 -16.164 23.884 1.00 94.62 162 LEU A O 1
ATOM 1218 N N . ILE A 1 163 ? -9.357 -15.768 21.978 1.00 94.38 163 ILE A N 1
ATOM 1219 C CA . ILE A 1 163 ? -9.379 -17.148 21.499 1.00 94.38 163 ILE A CA 1
ATOM 1220 C C . ILE A 1 163 ? -8.356 -17.283 20.377 1.00 94.38 163 ILE A C 1
ATOM 1222 O O . ILE A 1 163 ? -8.422 -16.575 19.371 1.00 94.38 163 ILE A O 1
ATOM 1226 N N . VAL A 1 164 ? -7.417 -18.213 20.538 1.00 92.12 164 VAL A N 1
ATOM 1227 C CA . VAL A 1 164 ? -6.444 -18.549 19.496 1.00 92.12 164 VAL A CA 1
ATOM 1228 C C . VAL A 1 164 ? -7.022 -19.661 18.630 1.00 92.12 164 VAL A C 1
ATOM 1230 O O . VAL A 1 164 ? -7.250 -20.776 19.094 1.00 92.12 164 VAL A O 1
ATOM 1233 N N . VAL A 1 165 ? -7.242 -19.361 17.355 1.00 86.94 165 VAL A N 1
ATOM 1234 C CA . VAL A 1 165 ? -7.673 -20.323 16.344 1.00 86.94 165 VAL A CA 1
ATOM 1235 C C . VAL A 1 165 ? -6.439 -20.743 15.552 1.00 86.94 165 VAL A C 1
ATOM 1237 O O . VAL A 1 165 ? -5.897 -19.979 14.745 1.00 86.94 165 VAL A O 1
ATOM 1240 N N . SER A 1 166 ? -5.954 -21.959 15.814 1.00 75.06 166 SER A N 1
ATOM 1241 C CA . SER A 1 166 ? -4.771 -22.508 15.148 1.00 75.06 166 SER A CA 1
ATOM 1242 C C . SER A 1 166 ? -4.942 -22.547 13.628 1.00 75.06 166 SER A C 1
ATOM 1244 O O . SER A 1 166 ? -6.031 -22.789 13.104 1.00 75.06 166 SER A O 1
ATOM 1246 N N . ALA A 1 167 ? -3.840 -22.337 12.907 1.00 68.75 167 ALA A N 1
ATOM 1247 C CA . ALA A 1 167 ? -3.811 -22.484 11.458 1.00 68.75 167 ALA A CA 1
ATOM 1248 C C . ALA A 1 167 ? -4.129 -23.942 11.074 1.00 68.75 167 ALA A C 1
ATOM 1250 O O . ALA A 1 167 ? -3.347 -24.844 11.365 1.00 68.75 167 ALA A O 1
ATOM 1251 N N . GLY A 1 168 ? -5.280 -24.175 10.440 1.00 53.94 168 GLY A N 1
ATOM 1252 C CA . GLY A 1 168 ? -5.682 -25.481 9.911 1.00 53.94 168 GLY A CA 1
ATOM 1253 C C . GLY A 1 168 ? -5.753 -25.493 8.379 1.00 53.94 168 GLY A C 1
ATOM 1254 O O . GLY A 1 168 ? -6.252 -24.548 7.759 1.00 53.94 168 GLY A O 1
ATOM 1255 N N . GLY A 1 169 ? -5.288 -26.581 7.752 1.00 62.41 169 GLY A N 1
ATOM 1256 C CA . GLY A 1 169 ? -5.466 -26.856 6.318 1.00 62.41 169 GLY A CA 1
ATOM 1257 C C . GLY A 1 169 ? -4.824 -25.830 5.365 1.00 62.41 169 GLY A C 1
ATOM 1258 O O . GLY A 1 169 ? -3.612 -25.641 5.355 1.00 62.41 169 GLY A O 1
ATOM 1259 N N . ILE A 1 170 ? -5.643 -25.196 4.510 1.00 49.00 170 ILE A N 1
ATOM 1260 C CA . ILE A 1 170 ? -5.243 -24.271 3.420 1.00 49.00 170 ILE A CA 1
ATOM 1261 C C . ILE A 1 170 ? -4.664 -22.938 3.945 1.00 49.00 170 ILE A C 1
ATOM 1263 O O . ILE A 1 170 ? -3.969 -22.223 3.213 1.00 49.00 170 ILE A O 1
ATOM 1267 N N . ARG A 1 171 ? -4.937 -22.575 5.205 1.00 50.22 171 ARG A N 1
ATOM 1268 C CA . ARG A 1 171 ? -4.556 -21.280 5.789 1.00 50.22 171 ARG A CA 1
ATOM 1269 C C . ARG A 1 171 ? -3.228 -21.400 6.539 1.00 50.22 171 ARG A C 1
ATOM 1271 O O . ARG A 1 171 ? -3.05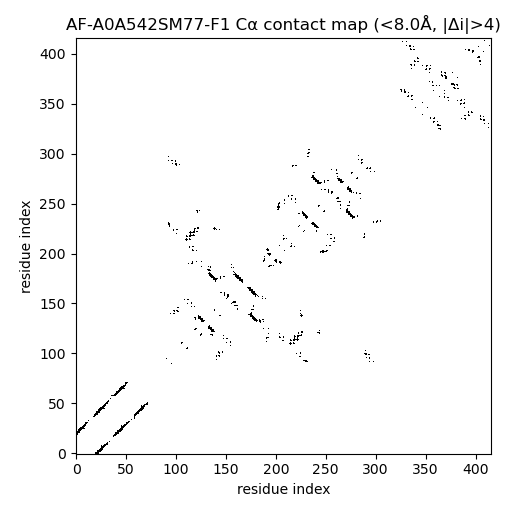0 -22.302 7.344 1.00 50.22 171 ARG A O 1
ATOM 1278 N N . ARG A 1 172 ? -2.294 -20.478 6.268 1.00 60.00 172 ARG A N 1
ATOM 1279 C CA . ARG A 1 172 ? -0.903 -20.549 6.766 1.00 60.00 172 ARG A CA 1
ATOM 1280 C C . ARG A 1 172 ? -0.670 -19.908 8.140 1.00 60.00 172 ARG A C 1
ATOM 1282 O O . ARG A 1 172 ? 0.319 -20.253 8.771 1.00 60.00 172 ARG A O 1
ATOM 1289 N N . ASN A 1 173 ? -1.548 -19.008 8.594 1.00 70.62 173 ASN A N 1
ATOM 1290 C CA . ASN A 1 173 ? -1.345 -18.224 9.818 1.00 70.62 173 ASN A CA 1
ATOM 1291 C C . ASN A 1 173 ? -2.486 -18.442 10.817 1.00 70.62 173 ASN A C 1
ATOM 1293 O O . ASN A 1 173 ? -3.638 -18.613 10.407 1.00 70.62 173 ASN A O 1
ATOM 1297 N N . ALA A 1 174 ? -2.146 -18.425 12.109 1.00 81.31 174 ALA A N 1
ATOM 1298 C CA . ALA A 1 174 ? -3.116 -18.445 13.198 1.00 81.31 174 ALA A CA 1
ATOM 1299 C C . ALA A 1 174 ? -4.016 -17.202 13.143 1.00 81.31 174 ALA A C 1
ATOM 1301 O O . ALA A 1 174 ? -3.617 -16.150 12.635 1.00 81.31 174 ALA A O 1
ATOM 1302 N N . ARG A 1 175 ? -5.236 -17.343 13.655 1.00 89.31 175 ARG A N 1
ATOM 1303 C CA . ARG A 1 175 ? -6.187 -16.245 13.825 1.00 89.31 175 ARG A CA 1
ATOM 1304 C C . ARG A 1 175 ? -6.473 -16.051 15.298 1.00 89.31 175 ARG A C 1
ATOM 1306 O O . ARG A 1 175 ? -6.487 -17.005 16.070 1.00 89.31 175 ARG A O 1
ATOM 1313 N N . TYR A 1 176 ? -6.704 -14.808 15.664 1.00 93.56 176 TYR A N 1
ATOM 1314 C CA . TYR A 1 176 ? -6.966 -14.400 17.028 1.00 93.56 176 TYR A CA 1
ATOM 1315 C C . TYR A 1 176 ? -8.333 -13.741 17.045 1.00 93.56 176 TYR A C 1
ATOM 1317 O O . TYR A 1 176 ? -8.576 -12.804 16.286 1.00 93.56 176 TYR A O 1
ATOM 1325 N N . VAL A 1 177 ? -9.231 -14.266 17.869 1.00 95.25 177 VAL A N 1
ATOM 1326 C CA . VAL A 1 177 ? -10.595 -13.758 17.988 1.00 95.25 177 VAL A CA 1
ATOM 1327 C C . VAL A 1 177 ? -10.737 -13.106 19.352 1.00 95.25 177 VAL A C 1
ATOM 1329 O O . VAL A 1 177 ? -10.646 -13.786 20.375 1.00 95.25 177 VAL A O 1
ATOM 1332 N N . VAL A 1 178 ? -10.946 -11.791 19.362 1.00 96.62 178 VAL A N 1
ATOM 1333 C CA . VAL A 1 178 ? -11.316 -11.048 20.573 1.00 96.62 178 VAL A CA 1
ATOM 1334 C C . VAL A 1 178 ? -12.832 -11.012 20.650 1.00 96.62 178 VAL A C 1
ATOM 1336 O O . VAL A 1 178 ? -13.478 -10.526 19.721 1.00 96.62 178 VAL A O 1
ATOM 1339 N N . ARG A 1 179 ? -13.402 -11.529 21.739 1.00 95.75 179 ARG A N 1
ATOM 1340 C CA . ARG A 1 179 ? -14.847 -11.709 21.871 1.00 95.75 179 ARG A CA 1
ATOM 1341 C C . ARG A 1 179 ? -15.413 -11.089 23.139 1.00 95.75 179 ARG A C 1
ATOM 1343 O O . ARG A 1 179 ? -14.919 -11.340 24.232 1.00 95.75 179 ARG A O 1
ATOM 1350 N N . VAL A 1 180 ? -16.514 -10.357 22.994 1.00 95.31 180 VAL A N 1
ATOM 1351 C CA . VAL A 1 180 ? -17.320 -9.813 24.095 1.00 95.31 180 VAL A CA 1
ATOM 1352 C C . VAL A 1 180 ? -18.733 -10.372 23.979 1.00 95.31 180 VAL A C 1
ATOM 1354 O O . VAL A 1 180 ? -19.501 -9.987 23.095 1.00 95.31 180 VAL A O 1
ATOM 1357 N N . VAL A 1 181 ? -19.055 -11.321 24.862 1.00 89.31 181 VAL A N 1
ATOM 1358 C CA . VAL A 1 181 ? -20.381 -11.963 24.925 1.00 89.31 181 VAL A CA 1
ATOM 1359 C C . VAL A 1 181 ? -21.304 -11.229 25.894 1.00 89.31 181 VAL A C 1
ATOM 1361 O O . VAL A 1 181 ? -22.470 -10.991 25.585 1.00 89.31 181 VAL A O 1
ATOM 1364 N N . ARG A 1 182 ? -20.793 -10.878 27.079 1.00 87.81 182 ARG A N 1
ATOM 1365 C CA . ARG A 1 182 ? -21.525 -10.082 28.073 1.00 87.81 182 ARG A CA 1
ATOM 1366 C C . ARG A 1 182 ? -21.407 -8.612 27.692 1.00 87.81 182 ARG A C 1
ATOM 1368 O O . ARG A 1 182 ? -20.331 -8.188 27.299 1.00 87.81 182 ARG A O 1
ATOM 1375 N N . ASP A 1 183 ? -22.508 -7.868 27.759 1.00 89.62 183 ASP A N 1
ATOM 1376 C CA . ASP A 1 183 ? -22.543 -6.427 27.459 1.00 89.62 183 ASP A CA 1
ATOM 1377 C C . ASP A 1 183 ? -22.128 -6.038 26.024 1.00 89.62 183 ASP A C 1
ATOM 1379 O O . ASP A 1 183 ? -21.838 -4.872 25.743 1.00 89.62 183 ASP A O 1
ATOM 1383 N N . GLY A 1 184 ? -22.171 -6.989 25.080 1.00 92.06 184 GLY A N 1
ATOM 1384 C CA . GLY A 1 184 ? -21.818 -6.757 23.676 1.00 92.06 184 GLY A CA 1
ATOM 1385 C C . GLY A 1 184 ? -22.636 -5.638 23.027 1.00 92.06 184 GLY A C 1
ATOM 1386 O O . GLY A 1 184 ? -22.085 -4.816 22.301 1.00 92.06 184 GLY A O 1
ATOM 1387 N N . GLU A 1 185 ? -23.927 -5.530 23.351 1.00 93.25 185 GLU A N 1
ATOM 1388 C CA . GLU A 1 185 ? -24.782 -4.424 22.903 1.00 93.25 185 GLU A CA 1
ATOM 1389 C C . GLU A 1 185 ? -24.318 -3.058 23.435 1.00 93.25 185 GLU A C 1
ATOM 1391 O O . GLU A 1 185 ? -24.276 -2.078 22.685 1.00 93.25 185 GLU A O 1
ATOM 1396 N N . THR A 1 186 ? -23.936 -2.985 24.712 1.00 94.69 186 THR A N 1
ATOM 1397 C CA . THR A 1 186 ? -23.434 -1.757 25.340 1.00 94.69 186 THR A CA 1
ATOM 1398 C C . THR A 1 186 ? -22.143 -1.307 24.665 1.00 94.69 186 THR A C 1
ATOM 1400 O O . THR A 1 186 ? -22.036 -0.149 24.252 1.00 94.69 186 THR A O 1
ATOM 1403 N N . LEU A 1 187 ? -21.197 -2.231 24.464 1.00 95.62 187 LEU A N 1
ATOM 1404 C CA . LEU A 1 187 ? -19.959 -1.955 23.737 1.00 95.62 187 LEU A CA 1
ATOM 1405 C C . LEU A 1 187 ? -20.241 -1.535 22.285 1.00 95.62 187 LEU A C 1
ATOM 1407 O O . LEU A 1 187 ? -19.638 -0.578 21.797 1.00 95.62 187 LEU A O 1
ATOM 1411 N N . ALA A 1 188 ? -21.186 -2.187 21.601 1.00 95.19 188 ALA A N 1
ATOM 1412 C CA . ALA A 1 188 ? -21.568 -1.852 20.229 1.00 95.19 188 ALA A CA 1
ATOM 1413 C C . ALA A 1 188 ? -22.082 -0.409 20.101 1.00 95.19 188 ALA A C 1
ATOM 1415 O O . ALA A 1 188 ? -21.717 0.306 19.167 1.00 95.19 188 ALA A O 1
ATOM 1416 N N . ARG A 1 189 ? -22.905 0.045 21.056 1.00 94.69 189 ARG A N 1
ATOM 1417 C CA . ARG A 1 189 ? -23.401 1.430 21.105 1.00 94.69 189 ARG A CA 1
ATOM 1418 C C . ARG A 1 189 ? -22.274 2.415 21.425 1.00 94.69 189 ARG A C 1
ATOM 1420 O O . ARG A 1 189 ? -22.136 3.423 20.740 1.00 94.69 189 ARG A O 1
ATOM 1427 N N . GLN A 1 190 ? -21.430 2.114 22.416 1.00 94.81 190 GLN A N 1
ATOM 1428 C CA . GLN A 1 190 ? -20.312 2.982 22.822 1.00 94.81 190 GLN A CA 1
ATOM 1429 C C . GLN A 1 190 ? -19.244 3.145 21.728 1.00 94.81 190 GLN A C 1
ATOM 1431 O O . GLN A 1 190 ? -18.625 4.205 21.609 1.00 94.81 190 GLN A O 1
ATOM 1436 N N . THR A 1 191 ? -19.019 2.104 20.926 1.00 94.94 191 THR A N 1
ATOM 1437 C CA . THR A 1 191 ? -18.075 2.113 19.795 1.00 94.94 191 THR A CA 1
ATOM 1438 C C . THR A 1 191 ? -18.700 2.649 18.508 1.00 94.94 191 THR A C 1
ATOM 1440 O O . THR A 1 191 ? -17.978 2.947 17.560 1.00 94.94 191 THR A O 1
ATOM 1443 N N . GLY A 1 192 ? -20.023 2.837 18.475 1.00 93.62 192 GLY A N 1
ATOM 1444 C CA . GLY A 1 192 ? -20.754 3.326 17.308 1.00 93.62 192 GLY A CA 1
ATOM 1445 C C . GLY A 1 192 ? -20.943 2.282 16.206 1.00 93.62 192 GLY A C 1
ATOM 1446 O O . GLY A 1 192 ? -21.173 2.654 15.060 1.00 93.62 192 GLY A O 1
ATOM 1447 N N . LEU A 1 193 ? -20.845 0.989 16.531 1.00 93.62 193 LEU A N 1
ATOM 1448 C CA . LEU A 1 193 ? -21.261 -0.102 15.641 1.00 93.62 193 LEU A CA 1
ATOM 1449 C C . LEU A 1 193 ? -22.789 -0.197 15.544 1.00 93.62 193 LEU A C 1
ATOM 1451 O O . LEU A 1 193 ? -23.310 -0.675 14.536 1.00 93.62 193 LEU A O 1
ATOM 1455 N N . LEU A 1 194 ? -23.498 0.286 16.567 1.00 94.12 194 LEU A N 1
ATOM 1456 C CA . LEU A 1 194 ? -24.943 0.498 16.557 1.00 94.12 194 LEU A CA 1
ATOM 1457 C C . LEU A 1 194 ? -25.268 1.985 16.660 1.00 94.12 194 LEU A C 1
ATOM 1459 O O . LEU A 1 194 ? -24.611 2.729 17.390 1.00 94.12 194 LEU A O 1
ATOM 1463 N N . ASP A 1 195 ? -26.315 2.405 15.955 1.00 89.69 195 ASP A N 1
ATOM 1464 C CA . ASP A 1 195 ? -26.895 3.731 16.121 1.00 89.69 195 ASP A CA 1
ATOM 1465 C C . ASP A 1 195 ? -27.751 3.823 17.402 1.00 89.69 195 ASP A C 1
ATOM 1467 O O . ASP A 1 195 ? -28.006 2.838 18.101 1.00 89.69 195 ASP A O 1
ATOM 1471 N N . VAL A 1 196 ? -28.243 5.027 17.707 1.00 86.94 196 VAL A N 1
ATOM 1472 C CA . VAL A 1 196 ? -29.119 5.273 18.870 1.00 86.94 196 VAL A CA 1
ATOM 1473 C C . VAL A 1 196 ? -30.426 4.467 18.831 1.00 86.94 196 VAL A C 1
ATOM 1475 O O . VAL A 1 196 ? -31.035 4.240 19.873 1.00 86.94 196 VAL A O 1
ATOM 1478 N N . ARG A 1 197 ? -30.846 4.013 17.642 1.00 88.06 197 ARG A N 1
ATOM 1479 C CA . ARG A 1 197 ? -32.041 3.189 17.409 1.00 88.06 197 ARG A CA 1
ATOM 1480 C C . ARG A 1 197 ? -31.725 1.685 17.413 1.00 88.06 197 ARG A C 1
ATOM 1482 O O . ARG A 1 197 ? -32.617 0.894 17.127 1.00 88.06 197 ARG A O 1
ATOM 1489 N N . GLY A 1 198 ? -30.487 1.288 17.717 1.00 86.31 198 GLY A N 1
ATOM 1490 C CA . GLY A 1 198 ? -30.052 -0.109 17.745 1.00 86.31 198 GLY A CA 1
ATOM 1491 C C . GLY A 1 198 ? -29.814 -0.731 16.366 1.00 86.31 198 GLY A C 1
ATOM 1492 O O . GLY A 1 198 ? -29.759 -1.952 16.251 1.00 86.31 198 GLY A O 1
ATOM 1493 N N . ARG A 1 199 ? -29.683 0.071 15.304 1.00 90.31 199 ARG A N 1
ATOM 1494 C CA . ARG A 1 199 ? -29.415 -0.424 13.946 1.00 90.31 199 ARG A CA 1
ATOM 1495 C C . ARG A 1 199 ? -27.910 -0.465 13.665 1.00 90.31 199 ARG A C 1
ATOM 1497 O O . ARG A 1 199 ? -27.211 0.471 14.056 1.00 90.31 199 ARG A O 1
ATOM 1504 N N . PRO A 1 200 ? -27.407 -1.477 12.933 1.00 91.44 200 PRO A N 1
ATOM 1505 C CA . PRO A 1 200 ? -26.006 -1.536 12.528 1.00 91.44 200 PRO A CA 1
ATOM 1506 C C . PRO A 1 200 ? -25.569 -0.326 11.697 1.00 91.44 200 PRO A C 1
ATOM 1508 O O . PRO A 1 200 ? -26.210 0.037 10.706 1.00 91.44 200 PRO A O 1
ATOM 1511 N N . VAL A 1 201 ? -24.439 0.269 12.070 1.00 91.81 201 VAL A N 1
ATOM 1512 C CA . VAL A 1 201 ? -23.799 1.347 11.313 1.00 91.81 201 VAL A CA 1
ATOM 1513 C C . VAL A 1 201 ? -23.005 0.749 10.152 1.00 91.81 201 VAL A C 1
ATOM 1515 O O . VAL A 1 201 ? -22.102 -0.063 10.339 1.00 91.81 201 VAL A O 1
ATOM 1518 N N . ARG A 1 202 ? -23.336 1.161 8.922 1.00 90.94 202 ARG A N 1
ATOM 1519 C CA . ARG A 1 202 ? -22.699 0.631 7.702 1.00 90.94 202 ARG A CA 1
ATOM 1520 C C . ARG A 1 202 ? -21.287 1.169 7.467 1.00 90.94 202 ARG A C 1
ATOM 1522 O O . ARG A 1 202 ? -20.416 0.422 7.033 1.00 90.94 202 ARG A O 1
ATOM 1529 N N . GLY A 1 203 ? -21.053 2.448 7.745 1.00 91.88 203 GLY A N 1
ATOM 1530 C CA . GLY A 1 203 ? -19.756 3.099 7.556 1.00 91.88 203 GLY A CA 1
ATOM 1531 C C . GLY A 1 203 ? -18.861 3.031 8.791 1.00 91.88 203 GLY A C 1
ATOM 1532 O O . GLY A 1 203 ? -18.910 2.075 9.566 1.00 91.88 203 GLY A O 1
ATOM 1533 N N . LEU A 1 204 ? -18.058 4.079 8.972 1.00 93.69 204 LEU A N 1
ATOM 1534 C CA . LEU A 1 204 ? -17.430 4.395 10.253 1.00 93.69 204 LEU A CA 1
ATOM 1535 C C . LEU A 1 204 ? -18.362 5.277 11.104 1.00 93.69 204 LEU A C 1
ATOM 1537 O O . LEU A 1 204 ? -19.162 6.029 10.540 1.00 93.69 204 LEU A O 1
ATOM 1541 N N . PRO A 1 205 ? -18.248 5.232 12.443 1.00 91.06 205 PRO A N 1
ATOM 1542 C CA . PRO A 1 205 ? -19.057 6.072 13.319 1.00 91.06 205 PRO A CA 1
ATOM 1543 C C . PRO A 1 205 ? -18.823 7.574 13.076 1.00 91.06 205 PRO A C 1
ATOM 1545 O O . PRO A 1 205 ? -17.676 7.972 12.839 1.00 91.06 205 PRO A O 1
ATOM 1548 N N . PRO A 1 206 ? -19.854 8.436 13.197 1.00 88.88 206 PRO A N 1
ATOM 1549 C CA . PRO A 1 206 ? -19.725 9.876 12.960 1.00 88.88 206 PRO A CA 1
ATOM 1550 C C . PRO A 1 206 ? -18.617 10.542 13.778 1.00 88.88 206 PRO A C 1
ATOM 1552 O O . PRO A 1 206 ? -17.888 11.370 13.245 1.00 88.88 206 PRO A O 1
ATOM 1555 N N . GLN A 1 207 ? -18.428 10.136 15.036 1.00 89.25 207 GLN A N 1
ATOM 1556 C CA . GLN A 1 207 ? -17.366 10.649 15.904 1.00 89.25 207 GLN A CA 1
ATOM 1557 C C . GLN A 1 207 ? -15.953 10.334 15.391 1.00 89.25 207 GLN A C 1
ATOM 1559 O O . GLN A 1 207 ? -15.029 11.098 15.639 1.00 89.25 207 GLN A O 1
ATOM 1564 N N . VAL A 1 208 ? -15.782 9.241 14.640 1.00 93.12 208 VAL A N 1
ATOM 1565 C CA . VAL A 1 208 ? -14.504 8.895 14.001 1.00 93.12 208 VAL A CA 1
ATOM 1566 C C . VAL A 1 208 ? -14.325 9.705 12.720 1.00 93.12 208 VAL A C 1
ATOM 1568 O O . VAL A 1 208 ? -13.266 10.278 12.484 1.00 93.12 208 VAL A O 1
ATOM 1571 N N . VAL A 1 209 ? -15.380 9.805 11.906 1.00 92.25 209 VAL A N 1
ATOM 1572 C CA . VAL A 1 209 ? -15.354 10.547 10.634 1.00 92.25 209 VAL A CA 1
ATOM 1573 C C . VAL A 1 209 ? -15.144 12.048 10.854 1.00 92.25 209 VAL A C 1
ATOM 1575 O O . VAL A 1 209 ? -14.418 12.681 10.087 1.00 92.25 209 VAL A O 1
ATOM 1578 N N . ALA A 1 210 ? -15.751 12.607 11.903 1.00 91.69 210 ALA A N 1
ATOM 1579 C CA . ALA A 1 210 ? -15.638 14.008 12.303 1.00 91.69 210 ALA A CA 1
ATOM 1580 C C . ALA A 1 210 ? -14.458 14.283 13.252 1.00 91.69 210 ALA A C 1
ATOM 1582 O O . ALA A 1 210 ? -14.202 15.445 13.563 1.00 91.69 210 ALA A O 1
ATOM 1583 N N . GLY A 1 211 ? -13.724 13.249 13.683 1.00 93.38 211 GLY A N 1
ATOM 1584 C CA . GLY A 1 211 ? -12.587 13.383 14.596 1.00 93.38 211 GLY A CA 1
ATOM 1585 C C . GLY A 1 211 ? -11.496 14.305 14.050 1.00 93.38 211 GLY A C 1
ATOM 1586 O O . GLY A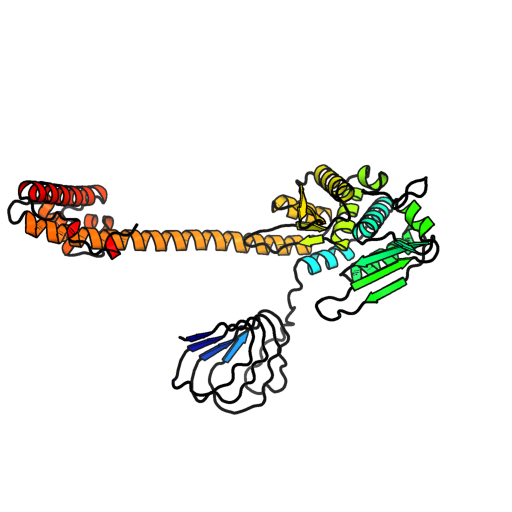 1 211 ? -11.409 14.555 12.846 1.00 93.38 211 GLY A O 1
ATOM 1587 N N . GLY A 1 212 ? -10.655 14.838 14.923 1.00 96.38 212 GLY A N 1
ATOM 1588 C CA . GLY A 1 212 ? -9.444 15.561 14.564 1.00 96.38 212 GLY A CA 1
ATOM 1589 C C . GLY A 1 212 ? -8.399 14.670 13.889 1.00 96.38 212 GLY A C 1
ATOM 1590 O O . GLY A 1 212 ? -8.585 13.474 13.659 1.00 96.38 212 GLY A O 1
ATOM 1591 N N . ARG A 1 213 ? -7.263 15.278 13.538 1.00 96.50 213 ARG A N 1
ATOM 1592 C CA . ARG A 1 213 ? -6.195 14.604 12.789 1.00 96.50 213 ARG A CA 1
ATOM 1593 C C . ARG A 1 213 ? -5.693 13.335 13.489 1.00 96.50 213 ARG A C 1
ATOM 1595 O O . ARG A 1 213 ? -5.609 12.296 12.848 1.00 96.50 213 ARG A O 1
ATOM 1602 N N . GLU A 1 214 ? -5.413 13.401 14.787 1.00 96.75 214 GLU A N 1
ATOM 1603 C CA . GLU A 1 214 ? -4.874 12.265 15.549 1.00 96.75 214 GLU A CA 1
ATOM 1604 C C . GLU A 1 214 ? -5.881 11.106 15.687 1.00 96.75 214 GLU A C 1
ATOM 1606 O O . GLU A 1 214 ? -5.493 9.938 15.643 1.00 96.75 214 GLU A O 1
ATOM 1611 N N . GLU A 1 215 ? -7.184 11.394 15.797 1.00 97.88 215 GLU A N 1
ATOM 1612 C CA . GLU A 1 215 ? -8.223 10.353 15.813 1.00 97.88 215 GLU A CA 1
ATOM 1613 C C . GLU A 1 215 ? -8.344 9.658 14.454 1.00 97.88 215 GLU A C 1
ATOM 1615 O O . GLU A 1 215 ? -8.544 8.446 14.399 1.00 97.88 215 GLU A O 1
ATOM 1620 N N . ILE A 1 216 ? -8.169 10.397 13.355 1.00 97.69 216 ILE A N 1
ATOM 1621 C CA . ILE A 1 216 ? -8.139 9.830 12.002 1.00 97.69 216 ILE A CA 1
ATOM 1622 C C . ILE A 1 216 ? -6.914 8.932 11.808 1.00 97.69 216 ILE A C 1
ATOM 1624 O O . ILE A 1 216 ? -7.031 7.847 11.237 1.00 97.69 216 ILE A O 1
ATOM 1628 N N . GLU A 1 217 ? -5.745 9.365 12.283 1.00 97.81 217 GLU A N 1
ATOM 1629 C CA . GLU A 1 217 ? -4.516 8.563 12.272 1.00 97.81 217 GLU A CA 1
ATOM 1630 C C . GLU A 1 217 ? -4.714 7.255 13.057 1.00 97.81 217 GLU A C 1
ATOM 1632 O O . GLU A 1 217 ? -4.343 6.174 12.592 1.00 97.81 217 GLU A O 1
ATOM 1637 N N . ALA A 1 218 ? -5.386 7.337 14.208 1.00 98.06 218 ALA A N 1
ATOM 1638 C CA . ALA A 1 218 ? -5.732 6.189 15.033 1.00 98.06 218 ALA A CA 1
ATOM 1639 C C . ALA A 1 218 ? -6.769 5.258 14.381 1.00 98.06 218 ALA A C 1
ATOM 1641 O O . ALA A 1 218 ? -6.619 4.036 14.427 1.00 98.06 218 ALA A O 1
ATOM 1642 N N . ALA A 1 219 ? -7.778 5.813 13.707 1.00 98.19 219 ALA A N 1
ATOM 1643 C CA . ALA A 1 219 ? -8.756 5.041 12.947 1.00 98.19 219 ALA A CA 1
ATOM 1644 C C . ALA A 1 219 ? -8.105 4.279 11.783 1.00 98.19 219 ALA A C 1
ATOM 1646 O O . ALA A 1 219 ? -8.388 3.099 11.577 1.00 98.19 219 ALA A O 1
ATOM 1647 N N . TRP A 1 220 ? -7.188 4.922 11.053 1.00 98.31 220 TRP A N 1
ATOM 1648 C CA . TRP A 1 220 ? -6.407 4.272 10.000 1.00 98.31 220 TRP A CA 1
ATOM 1649 C C . TRP A 1 220 ? -5.535 3.142 10.537 1.00 98.31 220 TRP A C 1
ATOM 1651 O O . TRP A 1 220 ? -5.511 2.064 9.940 1.00 98.31 220 TRP A O 1
ATOM 1661 N N . ARG A 1 221 ? -4.877 3.351 11.685 1.00 98.50 221 ARG A N 1
ATOM 1662 C CA . ARG A 1 221 ? -4.121 2.293 12.364 1.00 98.50 221 ARG A CA 1
ATOM 1663 C C . ARG A 1 221 ? -5.021 1.105 12.707 1.00 98.50 221 ARG A C 1
ATOM 1665 O O . ARG A 1 221 ? -4.672 -0.017 12.356 1.00 98.50 221 ARG A O 1
ATOM 1672 N N . GLY A 1 222 ? -6.194 1.341 13.295 1.00 98.06 222 GLY A N 1
ATOM 1673 C CA . GLY A 1 222 ? -7.151 0.278 13.621 1.00 98.06 222 GLY A CA 1
ATOM 1674 C C . GLY A 1 222 ? -7.644 -0.498 12.393 1.00 98.06 222 GLY A C 1
ATOM 1675 O O . GLY A 1 222 ? -7.649 -1.730 12.382 1.00 98.06 222 GLY A O 1
ATOM 1676 N N . ALA A 1 223 ? -7.977 0.209 11.311 1.00 98.31 223 ALA A N 1
ATOM 1677 C CA . ALA A 1 223 ? -8.387 -0.411 10.051 1.00 98.31 223 ALA A CA 1
ATOM 1678 C C . ALA A 1 223 ? -7.255 -1.245 9.413 1.00 98.31 223 ALA A C 1
ATOM 1680 O O . ALA A 1 223 ? -7.495 -2.345 8.903 1.00 98.31 223 ALA A O 1
ATOM 1681 N N . PHE A 1 224 ? -6.010 -0.757 9.476 1.00 98.50 224 PHE A N 1
ATOM 1682 C CA . PHE A 1 224 ? -4.844 -1.483 8.974 1.00 98.50 224 PHE A CA 1
ATOM 1683 C C . PHE A 1 224 ? -4.517 -2.719 9.826 1.00 98.50 224 PHE A C 1
ATOM 1685 O O . PHE A 1 224 ? -4.238 -3.784 9.274 1.00 98.50 224 PHE A O 1
ATOM 1692 N N . LEU A 1 225 ? -4.588 -2.621 11.156 1.00 97.81 225 LEU A N 1
ATOM 1693 C CA . LEU A 1 225 ? -4.391 -3.765 12.051 1.00 97.81 225 LEU A CA 1
ATOM 1694 C C . LEU A 1 225 ? -5.400 -4.884 11.754 1.00 97.81 225 LEU A C 1
ATOM 1696 O O . LEU A 1 225 ? -4.999 -6.043 11.637 1.00 97.81 225 LEU A O 1
ATOM 1700 N N . ALA A 1 226 ? -6.668 -4.530 11.521 1.00 96.19 226 ALA A N 1
ATOM 1701 C CA . ALA A 1 226 ? -7.711 -5.483 11.155 1.00 96.19 226 ALA A CA 1
ATOM 1702 C C . ALA A 1 226 ? -7.414 -6.203 9.829 1.00 96.19 226 ALA A C 1
ATOM 1704 O O . ALA A 1 226 ? -7.107 -7.399 9.808 1.00 96.19 226 ALA A O 1
ATOM 1705 N N . HIS A 1 227 ? -7.450 -5.482 8.707 1.00 94.88 227 HIS A N 1
ATOM 1706 C CA . HIS A 1 227 ? -7.375 -6.083 7.366 1.00 94.88 227 HIS A CA 1
ATOM 1707 C C . HIS A 1 227 ? -6.500 -5.293 6.384 1.00 94.88 227 HIS A C 1
ATOM 1709 O O . HIS A 1 227 ? -6.719 -5.320 5.167 1.00 94.88 227 HIS A O 1
ATOM 1715 N N . GLY A 1 228 ? -5.498 -4.599 6.917 1.00 95.75 228 GLY A N 1
ATOM 1716 C CA . GLY A 1 228 ? -4.456 -3.935 6.153 1.00 95.75 228 GLY A CA 1
ATOM 1717 C C . GLY A 1 228 ? -3.429 -4.901 5.577 1.00 95.75 228 GLY A C 1
ATOM 1718 O O . GLY A 1 228 ? -3.104 -5.937 6.162 1.00 95.75 228 GLY A O 1
ATOM 1719 N N . SER A 1 229 ? -2.898 -4.530 4.420 1.00 95.00 229 SER A N 1
ATOM 1720 C CA . SER A 1 229 ? -1.780 -5.189 3.765 1.00 95.00 229 SER A CA 1
ATOM 1721 C C . SER A 1 229 ? -0.884 -4.163 3.084 1.00 95.00 229 SER A C 1
ATOM 1723 O O . SER A 1 229 ? -1.344 -3.139 2.576 1.00 95.00 229 SER A O 1
ATOM 1725 N N . LEU A 1 230 ? 0.413 -4.443 3.088 1.00 94.94 230 LEU A N 1
ATOM 1726 C CA . LEU A 1 230 ? 1.431 -3.664 2.405 1.00 94.94 230 LEU A CA 1
ATOM 1727 C C . LEU A 1 230 ? 2.208 -4.589 1.475 1.00 94.94 230 LEU A C 1
ATOM 1729 O O . LEU A 1 230 ? 2.862 -5.539 1.913 1.00 94.94 230 LEU A O 1
ATOM 1733 N N . THR A 1 231 ? 2.129 -4.288 0.183 1.00 90.06 231 THR A N 1
ATOM 1734 C CA . THR A 1 231 ? 2.903 -4.979 -0.846 1.00 90.06 231 THR A CA 1
ATOM 1735 C C . THR A 1 231 ? 4.338 -4.467 -0.828 1.00 90.06 231 THR A C 1
ATOM 1737 O O . THR A 1 231 ? 4.580 -3.262 -0.720 1.00 90.06 231 THR A O 1
ATOM 1740 N N . GLU A 1 232 ? 5.298 -5.380 -0.953 1.00 85.38 232 GLU A N 1
ATOM 1741 C CA . GLU A 1 232 ? 6.708 -5.012 -1.030 1.00 85.38 232 GLU A CA 1
ATOM 1742 C C . GLU A 1 232 ? 7.009 -4.142 -2.261 1.00 85.38 232 GLU A C 1
ATOM 1744 O O . GLU A 1 232 ? 6.434 -4.370 -3.330 1.00 85.38 232 GLU A O 1
ATOM 1749 N N . PRO A 1 233 ? 7.953 -3.188 -2.156 1.00 83.88 233 PRO A N 1
ATOM 1750 C CA . PRO A 1 233 ? 8.409 -2.420 -3.304 1.00 83.88 233 PRO A CA 1
ATOM 1751 C C . PRO A 1 233 ? 8.967 -3.334 -4.401 1.00 83.88 233 PRO A C 1
ATOM 1753 O O . PRO A 1 233 ? 9.928 -4.084 -4.201 1.00 83.88 233 PRO A O 1
ATOM 1756 N N . GLY A 1 234 ? 8.371 -3.256 -5.587 1.00 79.50 234 GLY A N 1
ATOM 1757 C CA . GLY A 1 234 ? 8.729 -4.098 -6.723 1.00 79.50 234 GLY A CA 1
ATOM 1758 C C . GLY A 1 234 ? 8.154 -3.556 -8.025 1.00 79.50 234 GLY A C 1
ATOM 1759 O O . GLY A 1 234 ? 8.245 -2.364 -8.296 1.00 79.50 234 GLY A O 1
ATOM 1760 N N . ARG A 1 235 ? 7.551 -4.432 -8.840 1.00 73.88 235 ARG A N 1
ATOM 1761 C CA . ARG A 1 235 ? 6.863 -4.020 -10.080 1.00 73.88 235 ARG A CA 1
ATOM 1762 C C . ARG A 1 235 ? 5.613 -3.183 -9.795 1.00 73.88 235 ARG A C 1
ATOM 1764 O O . ARG A 1 235 ? 5.248 -2.322 -10.585 1.00 73.88 235 ARG A O 1
ATOM 1771 N N . SER A 1 236 ? 4.953 -3.465 -8.681 1.00 81.50 236 SER A N 1
ATOM 1772 C CA . SER A 1 236 ? 3.779 -2.753 -8.200 1.00 81.50 236 SER A CA 1
ATOM 1773 C C . SER A 1 236 ? 3.896 -2.596 -6.698 1.00 81.50 236 SER A C 1
ATOM 1775 O O . SER A 1 236 ? 4.259 -3.555 -6.019 1.00 81.50 236 SER A O 1
ATOM 1777 N N . THR A 1 237 ? 3.525 -1.429 -6.195 1.00 89.44 237 THR A N 1
ATOM 1778 C CA . THR A 1 237 ? 3.453 -1.179 -4.761 1.00 89.44 237 THR A CA 1
ATOM 1779 C C . THR A 1 237 ? 2.054 -0.702 -4.424 1.00 89.44 237 THR A C 1
ATOM 1781 O O . THR A 1 237 ? 1.474 0.109 -5.146 1.00 89.44 237 THR A O 1
ATOM 1784 N N . ALA A 1 238 ? 1.496 -1.252 -3.355 1.00 93.88 238 ALA A N 1
ATOM 1785 C CA . ALA A 1 238 ? 0.178 -0.889 -2.880 1.00 93.88 238 ALA A CA 1
ATOM 1786 C C . ALA A 1 238 ? 0.092 -1.100 -1.371 1.00 93.88 238 ALA A C 1
ATOM 1788 O O . ALA A 1 238 ? 0.592 -2.101 -0.849 1.00 93.88 238 ALA A O 1
ATOM 1789 N N . LEU A 1 239 ? -0.567 -0.161 -0.705 1.00 97.06 239 LEU A N 1
ATOM 1790 C CA . LEU A 1 239 ? -1.141 -0.352 0.616 1.00 97.06 239 LEU A CA 1
ATOM 1791 C C . LEU A 1 239 ? -2.647 -0.523 0.432 1.00 97.06 239 LEU A C 1
ATOM 1793 O O . LEU A 1 239 ? -3.283 0.304 -0.226 1.00 97.06 239 LEU A O 1
ATOM 1797 N N . GLU A 1 240 ? -3.204 -1.594 0.988 1.00 96.88 240 GLU A N 1
ATOM 1798 C CA . GLU A 1 240 ? -4.620 -1.926 0.840 1.00 96.88 240 GLU A CA 1
ATOM 1799 C C . GLU A 1 240 ? -5.264 -2.242 2.185 1.00 96.88 240 GLU A C 1
ATOM 1801 O O . GLU A 1 240 ? -4.651 -2.902 3.020 1.00 96.88 240 GLU A O 1
ATOM 1806 N N . VAL A 1 241 ? -6.518 -1.831 2.371 1.00 97.69 241 VAL A N 1
ATOM 1807 C CA . VAL A 1 241 ? -7.363 -2.245 3.500 1.00 97.69 241 VAL A CA 1
ATOM 1808 C C . VAL A 1 241 ? -8.643 -2.859 2.950 1.00 97.69 241 VAL A C 1
ATOM 1810 O O . VAL A 1 241 ? -9.380 -2.212 2.203 1.00 97.69 241 VAL A O 1
ATOM 1813 N N . THR A 1 242 ? -8.909 -4.113 3.316 1.00 96.31 242 THR A N 1
ATOM 1814 C CA . THR A 1 242 ? -10.174 -4.780 2.970 1.00 96.31 242 THR A CA 1
ATOM 1815 C C . THR A 1 242 ? -11.291 -4.206 3.832 1.00 96.31 242 THR A C 1
ATOM 1817 O O . THR A 1 242 ? -11.144 -4.128 5.048 1.00 96.31 242 THR A O 1
ATOM 1820 N N . CYS A 1 243 ? -12.386 -3.784 3.209 1.00 95.31 243 CYS A N 1
ATOM 1821 C CA . CYS A 1 243 ? -13.480 -3.084 3.866 1.00 95.31 243 CYS A CA 1
ATOM 1822 C C . CYS A 1 243 ? -14.720 -3.984 3.975 1.00 95.31 243 CYS A C 1
ATOM 1824 O O . CYS A 1 243 ? -14.976 -4.783 3.076 1.00 95.31 243 CYS A O 1
ATOM 1826 N N . PRO A 1 244 ? -15.534 -3.823 5.029 1.00 92.56 244 PRO A N 1
ATOM 1827 C CA . PRO A 1 244 ? -16.776 -4.581 5.209 1.00 92.56 244 PRO A CA 1
ATOM 1828 C C . PRO A 1 244 ? -17.939 -4.100 4.318 1.00 92.56 244 PRO A C 1
ATOM 1830 O O . PRO A 1 244 ? -19.045 -4.621 4.433 1.00 92.56 244 PRO A O 1
ATOM 1833 N N . GLY A 1 245 ? -17.725 -3.069 3.498 1.00 93.88 245 GLY A N 1
ATOM 1834 C CA . GLY A 1 245 ? -18.711 -2.510 2.575 1.00 93.88 245 GLY A CA 1
ATOM 1835 C C . GLY A 1 245 ? -18.295 -1.139 2.037 1.00 93.88 245 GLY A C 1
ATOM 1836 O O . GLY A 1 245 ? -17.387 -0.490 2.580 1.00 93.88 245 GLY A O 1
ATOM 1837 N N . ALA A 1 246 ? -18.987 -0.686 0.994 1.00 95.62 246 ALA A N 1
ATOM 1838 C CA . ALA A 1 246 ? -18.695 0.552 0.279 1.00 95.62 246 ALA A CA 1
ATOM 1839 C C . ALA A 1 246 ? -18.745 1.800 1.179 1.00 95.62 246 ALA A C 1
ATOM 1841 O O . ALA A 1 246 ? -17.896 2.684 1.050 1.00 95.62 246 ALA A O 1
ATOM 1842 N N . GLU A 1 247 ? -19.679 1.875 2.135 1.00 95.88 247 GLU A N 1
ATOM 1843 C CA . GLU A 1 247 ? -19.788 3.016 3.053 1.00 95.88 247 GLU A CA 1
ATOM 1844 C C . GLU A 1 247 ? -18.575 3.118 3.992 1.00 95.88 247 GLU A C 1
ATOM 1846 O O . GLU A 1 247 ? -18.085 4.216 4.265 1.00 95.88 247 GLU A O 1
ATOM 1851 N N . ALA A 1 248 ? -18.049 1.982 4.463 1.00 96.31 248 ALA A N 1
ATOM 1852 C CA . ALA A 1 248 ? -16.843 1.952 5.290 1.00 96.31 248 ALA A CA 1
ATOM 1853 C C . ALA A 1 248 ? -15.597 2.318 4.469 1.00 96.31 248 ALA A C 1
ATOM 1855 O O . ALA A 1 248 ? -14.754 3.084 4.939 1.00 96.31 248 ALA A O 1
ATOM 1856 N N . ALA A 1 249 ? -15.514 1.837 3.224 1.00 97.06 249 ALA A N 1
ATOM 1857 C CA . ALA A 1 249 ? -14.441 2.196 2.302 1.00 97.06 249 ALA A CA 1
ATOM 1858 C C . ALA A 1 249 ? -14.441 3.701 1.989 1.00 97.06 249 ALA A C 1
ATOM 1860 O O . ALA A 1 249 ? -13.401 4.355 2.057 1.00 97.06 249 ALA A O 1
ATOM 1861 N N . MET A 1 250 ? -15.612 4.280 1.707 1.00 97.12 250 MET A N 1
ATOM 1862 C CA . MET A 1 250 ? -15.763 5.711 1.437 1.00 97.12 250 MET A CA 1
ATOM 1863 C C . MET A 1 250 ? -15.379 6.565 2.650 1.00 97.12 250 MET A C 1
ATOM 1865 O O . MET A 1 250 ? -14.654 7.551 2.498 1.00 97.12 250 MET A O 1
ATOM 1869 N N . ALA A 1 251 ? -15.802 6.168 3.855 1.00 97.00 251 ALA A N 1
ATOM 1870 C CA . ALA A 1 251 ? -15.421 6.852 5.087 1.00 97.00 251 ALA A CA 1
ATOM 1871 C C . ALA A 1 251 ? -13.898 6.831 5.306 1.00 97.00 251 ALA A C 1
ATOM 1873 O O . ALA A 1 251 ? -13.305 7.858 5.639 1.00 97.00 251 ALA A O 1
ATOM 1874 N N . LEU A 1 252 ? -13.251 5.689 5.052 1.00 97.56 252 LEU A N 1
ATOM 1875 C CA . LEU A 1 252 ? -11.804 5.540 5.191 1.00 97.56 252 LEU A CA 1
ATOM 1876 C C . LEU A 1 252 ? -11.030 6.351 4.127 1.00 97.56 252 LEU A C 1
ATOM 1878 O O . LEU A 1 252 ? -10.031 6.997 4.444 1.00 97.56 252 LEU A O 1
ATOM 1882 N N . VAL A 1 253 ? -11.525 6.421 2.884 1.00 98.00 253 VAL A N 1
ATOM 1883 C CA . VAL A 1 253 ? -10.984 7.324 1.844 1.00 98.00 253 VAL A CA 1
ATOM 1884 C C . VAL A 1 253 ? -11.100 8.791 2.268 1.00 98.00 253 VAL A C 1
ATOM 1886 O O . VAL A 1 253 ? -10.134 9.544 2.137 1.00 98.00 253 VAL A O 1
ATOM 1889 N N . GLY A 1 254 ? -12.250 9.201 2.812 1.00 97.00 254 GLY A N 1
ATOM 1890 C CA . GLY A 1 254 ? -12.448 10.551 3.347 1.00 97.00 254 GLY A CA 1
ATOM 1891 C C . GLY A 1 254 ? -11.465 10.881 4.473 1.00 97.00 254 GLY A C 1
ATOM 1892 O O . GLY A 1 254 ? -10.855 11.951 4.470 1.00 97.00 254 GLY A O 1
ATOM 1893 N N . ALA A 1 255 ? -11.238 9.930 5.379 1.00 96.94 255 ALA A N 1
ATOM 1894 C CA . ALA A 1 255 ? -10.220 10.014 6.420 1.00 96.94 255 ALA A CA 1
ATOM 1895 C C . ALA A 1 255 ? -8.804 10.208 5.840 1.00 96.94 255 ALA A C 1
ATOM 1897 O O . ALA A 1 255 ? -8.104 11.130 6.253 1.00 96.94 255 ALA A O 1
ATOM 1898 N N . ALA A 1 256 ? -8.388 9.422 4.837 1.00 97.38 256 ALA A N 1
ATOM 1899 C CA . ALA A 1 256 ? -7.087 9.624 4.178 1.00 97.38 256 ALA A CA 1
ATOM 1900 C C . ALA A 1 256 ? -6.971 11.011 3.536 1.00 97.38 256 ALA A C 1
ATOM 1902 O O . ALA A 1 256 ? -5.958 11.690 3.708 1.00 97.38 256 ALA A O 1
ATOM 1903 N N . ARG A 1 257 ? -8.028 11.479 2.864 1.00 97.19 257 ARG A N 1
ATOM 1904 C CA . ARG A 1 257 ? -8.041 12.808 2.242 1.00 97.19 257 ARG A CA 1
ATOM 1905 C C . ARG A 1 257 ? -7.809 13.922 3.264 1.00 97.19 257 ARG A C 1
ATOM 1907 O O . ARG A 1 257 ? -7.088 14.869 2.967 1.00 97.19 257 ARG A O 1
ATOM 1914 N N . ARG A 1 258 ? -8.365 13.800 4.474 1.00 96.38 258 ARG A N 1
ATOM 1915 C CA . ARG A 1 258 ? -8.147 14.761 5.574 1.00 96.38 258 ARG A CA 1
ATOM 1916 C C . ARG A 1 258 ? -6.711 14.753 6.114 1.00 96.38 258 ARG A C 1
ATOM 1918 O O . ARG A 1 258 ? -6.289 15.748 6.692 1.00 96.38 258 ARG A O 1
ATOM 1925 N N . LEU A 1 259 ? -5.951 13.682 5.879 1.00 96.31 259 LEU A N 1
ATOM 1926 C CA . LEU A 1 259 ? -4.507 13.614 6.138 1.00 96.31 259 LEU A CA 1
ATOM 1927 C C . LEU A 1 259 ? -3.656 14.128 4.960 1.00 96.31 259 LEU A C 1
ATOM 1929 O O . LEU A 1 259 ? -2.429 14.119 5.048 1.00 96.31 259 LEU A O 1
ATOM 1933 N N . GLY A 1 260 ? -4.285 14.563 3.861 1.00 96.31 260 GLY A N 1
ATOM 1934 C CA . GLY A 1 260 ? -3.605 14.939 2.618 1.00 96.31 260 GLY A CA 1
ATOM 1935 C C . GLY A 1 260 ? -3.155 13.742 1.774 1.00 96.31 260 GLY A C 1
ATOM 1936 O O . GLY A 1 260 ? -2.288 13.896 0.923 1.00 96.31 260 GLY A O 1
ATOM 1937 N N . ILE A 1 261 ? -3.722 12.555 2.008 1.00 97.81 261 ILE A N 1
ATOM 1938 C CA . ILE A 1 261 ? -3.308 11.295 1.381 1.00 97.81 261 ILE A CA 1
ATOM 1939 C C . ILE A 1 261 ? -4.324 10.899 0.306 1.00 97.81 261 ILE A C 1
ATOM 1941 O O . ILE A 1 261 ? -5.524 10.791 0.566 1.00 97.81 261 ILE A O 1
ATOM 1945 N N . SER A 1 262 ? -3.841 10.647 -0.912 1.00 95.75 262 SER A N 1
ATOM 1946 C CA . SER A 1 262 ? -4.678 10.205 -2.032 1.00 95.75 262 SER A CA 1
ATOM 1947 C C . SER A 1 262 ? -4.950 8.698 -1.954 1.00 95.75 262 SER A C 1
ATOM 1949 O O . SER A 1 262 ? -4.068 7.875 -2.202 1.00 95.75 262 SER A O 1
ATOM 1951 N N . ALA A 1 263 ? -6.187 8.328 -1.618 1.00 97.31 263 ALA A N 1
ATOM 1952 C CA . ALA A 1 263 ? -6.659 6.946 -1.560 1.00 97.31 263 ALA A CA 1
ATOM 1953 C C . ALA A 1 263 ? -7.854 6.737 -2.500 1.00 97.31 263 ALA A C 1
ATOM 1955 O O . ALA A 1 263 ? -8.622 7.664 -2.761 1.00 97.31 263 ALA A O 1
ATOM 1956 N N . LYS A 1 264 ? -8.029 5.515 -3.013 1.00 97.12 264 LYS A N 1
ATOM 1957 C CA . LYS A 1 264 ? -9.154 5.160 -3.894 1.00 97.12 264 LYS A CA 1
ATOM 1958 C C . LYS A 1 264 ? -9.903 3.953 -3.345 1.00 97.12 264 LYS A C 1
ATOM 1960 O O . LYS A 1 264 ? -9.267 2.973 -2.965 1.00 97.12 264 LYS A O 1
ATOM 1965 N N . SER A 1 265 ? -11.233 4.008 -3.364 1.00 96.56 265 SER A N 1
ATOM 1966 C CA . SER A 1 265 ? -12.067 2.822 -3.152 1.00 96.56 265 SER A CA 1
ATOM 1967 C C . SER A 1 265 ? -12.141 2.004 -4.443 1.00 96.56 265 SER A C 1
ATOM 1969 O O . SER A 1 265 ? -12.192 2.576 -5.537 1.00 96.56 265 SER A O 1
ATOM 1971 N N . ARG A 1 266 ? -12.102 0.677 -4.327 1.00 94.62 266 ARG A N 1
ATOM 1972 C CA . ARG A 1 266 ? -12.259 -0.276 -5.428 1.00 94.62 266 ARG A CA 1
ATOM 1973 C C . ARG A 1 266 ? -12.984 -1.517 -4.938 1.00 94.62 266 ARG A C 1
ATOM 1975 O O . ARG A 1 266 ? -12.634 -2.050 -3.892 1.00 94.62 266 ARG A O 1
ATOM 1982 N N . GLU A 1 267 ? -13.887 -2.032 -5.754 1.00 93.69 267 GLU A N 1
ATOM 1983 C CA . GLU A 1 267 ? -14.466 -3.352 -5.547 1.00 93.69 267 GLU A CA 1
ATOM 1984 C C . GLU A 1 267 ? -13.656 -4.392 -6.330 1.00 93.69 267 GLU A C 1
ATOM 1986 O O . GLU A 1 267 ? -13.389 -4.234 -7.524 1.00 93.69 267 GLU A O 1
ATOM 1991 N N . VAL A 1 268 ? -13.213 -5.451 -5.654 1.00 89.06 268 VAL A N 1
ATOM 1992 C CA . VAL A 1 268 ? -12.469 -6.555 -6.268 1.00 89.06 268 VAL A CA 1
ATOM 1993 C C . VAL A 1 268 ? -13.119 -7.867 -5.856 1.00 89.06 268 VAL A C 1
ATOM 1995 O O . VAL A 1 268 ? -13.015 -8.270 -4.700 1.00 89.06 268 VAL A O 1
ATOM 1998 N N . ARG A 1 269 ? -13.742 -8.558 -6.821 1.00 89.75 269 ARG A N 1
ATOM 1999 C CA . ARG A 1 269 ? -14.449 -9.840 -6.615 1.00 89.75 269 ARG A CA 1
ATOM 2000 C C . ARG A 1 269 ? -15.543 -9.751 -5.538 1.00 89.75 269 ARG A C 1
ATOM 2002 O O . ARG A 1 269 ? -15.607 -10.615 -4.669 1.00 89.75 269 ARG A O 1
ATOM 2009 N N . GLY A 1 270 ? -16.359 -8.695 -5.568 1.00 88.12 270 GLY A N 1
ATOM 2010 C CA . GLY A 1 270 ? -17.425 -8.485 -4.582 1.00 88.12 270 GLY A CA 1
ATOM 2011 C C . GLY A 1 270 ? -16.942 -7.999 -3.215 1.00 88.12 270 GLY A C 1
ATOM 2012 O O . GLY A 1 270 ? -17.711 -8.011 -2.261 1.00 88.12 270 GLY A O 1
ATOM 2013 N N . VAL A 1 271 ? -15.665 -7.620 -3.088 1.00 92.50 271 VAL A N 1
ATOM 2014 C CA . VAL A 1 271 ? -15.082 -7.138 -1.831 1.00 92.50 271 VAL A CA 1
ATOM 2015 C C . VAL A 1 271 ? -14.554 -5.723 -2.013 1.00 92.50 271 VAL A C 1
ATOM 2017 O O . VAL A 1 271 ? -13.648 -5.492 -2.820 1.00 92.50 271 VAL A O 1
ATOM 2020 N N . ASP A 1 272 ? -15.080 -4.794 -1.222 1.00 95.31 272 ASP A N 1
ATOM 2021 C CA . ASP A 1 272 ? -14.615 -3.413 -1.171 1.00 95.31 272 ASP A CA 1
ATOM 2022 C C . ASP A 1 272 ? -13.218 -3.306 -0.553 1.00 95.31 272 ASP A C 1
ATOM 2024 O O . ASP A 1 272 ? -12.889 -3.941 0.453 1.00 95.31 272 ASP A O 1
ATOM 2028 N N . ARG A 1 273 ? -12.369 -2.474 -1.153 1.00 96.75 273 ARG A N 1
ATOM 2029 C CA . ARG A 1 273 ? -10.997 -2.219 -0.710 1.00 96.75 273 ARG A CA 1
ATOM 2030 C C . ARG A 1 273 ? -10.666 -0.747 -0.854 1.00 96.75 273 ARG A C 1
ATOM 2032 O O . ARG A 1 273 ? -10.974 -0.133 -1.873 1.00 96.75 273 ARG A O 1
ATOM 2039 N N . VAL A 1 274 ? -9.940 -0.204 0.115 1.00 98.06 274 VAL A N 1
ATOM 2040 C CA . VAL A 1 274 ? -9.250 1.078 -0.056 1.00 98.06 274 VAL A CA 1
ATOM 2041 C C . VAL A 1 274 ? -7.811 0.805 -0.446 1.00 98.06 274 VAL A C 1
ATOM 2043 O O . VAL A 1 274 ? -7.134 0.024 0.216 1.00 98.06 274 VAL A O 1
ATOM 2046 N N . VAL A 1 275 ? -7.353 1.436 -1.525 1.00 97.38 275 VAL A N 1
ATOM 2047 C CA . VAL A 1 275 ? -6.037 1.204 -2.125 1.00 97.38 275 VAL A CA 1
ATOM 2048 C C . VAL A 1 275 ? -5.288 2.523 -2.292 1.00 97.38 275 VAL A C 1
ATOM 2050 O O . VAL A 1 275 ? -5.821 3.493 -2.840 1.00 97.38 275 VAL A O 1
ATOM 2053 N N . ILE A 1 276 ? -4.019 2.524 -1.891 1.00 97.69 276 ILE A N 1
ATOM 2054 C CA . ILE A 1 276 ? -3.051 3.600 -2.117 1.00 97.69 276 ILE A CA 1
ATOM 2055 C C . ILE A 1 276 ? -1.888 3.006 -2.905 1.00 97.69 276 ILE A C 1
ATOM 2057 O O . ILE A 1 276 ? -1.314 2.002 -2.493 1.00 97.69 276 ILE A O 1
ATOM 2061 N N . ARG A 1 277 ? -1.557 3.600 -4.055 1.00 94.25 277 ARG A N 1
ATOM 2062 C CA . ARG A 1 277 ? -0.499 3.095 -4.957 1.00 94.25 277 ARG A CA 1
ATOM 2063 C C . ARG A 1 277 ? 0.710 4.011 -5.059 1.00 94.25 277 ARG A C 1
ATOM 2065 O O . ARG A 1 277 ? 1.785 3.569 -5.448 1.00 94.25 277 ARG A O 1
ATOM 2072 N N . GLU A 1 278 ? 0.525 5.287 -4.752 1.00 94.00 278 GLU A N 1
ATOM 2073 C CA . GLU A 1 278 ? 1.595 6.267 -4.820 1.00 94.00 278 GLU A CA 1
ATOM 2074 C C . GLU A 1 278 ? 2.535 6.083 -3.632 1.00 94.00 278 GLU A C 1
ATOM 2076 O O . GLU A 1 278 ? 2.101 6.041 -2.481 1.00 94.00 278 GLU A O 1
ATOM 2081 N N . GLY A 1 279 ? 3.829 5.937 -3.917 1.00 93.50 279 GLY A N 1
ATOM 2082 C CA . GLY A 1 279 ? 4.807 5.585 -2.893 1.00 93.50 279 GLY A CA 1
ATOM 2083 C C . GLY A 1 279 ? 4.913 6.627 -1.779 1.00 93.50 279 GLY A C 1
ATOM 2084 O O . GLY A 1 279 ? 5.069 6.265 -0.615 1.00 93.50 279 GLY A O 1
ATOM 2085 N N . ASP A 1 280 ? 4.769 7.906 -2.116 1.00 94.56 280 ASP A N 1
ATOM 2086 C CA . ASP A 1 280 ? 4.879 8.993 -1.142 1.00 94.56 280 ASP A CA 1
ATOM 2087 C C . ASP A 1 280 ? 3.624 9.076 -0.266 1.00 94.56 280 ASP A C 1
ATOM 2089 O O . ASP A 1 280 ? 3.730 9.256 0.946 1.00 94.56 280 ASP A O 1
ATOM 2093 N N . ALA A 1 281 ? 2.449 8.801 -0.841 1.00 97.31 281 ALA A N 1
ATOM 2094 C CA . ALA A 1 281 ? 1.197 8.660 -0.101 1.00 97.31 281 ALA A CA 1
ATOM 2095 C C . ALA A 1 281 ? 1.225 7.451 0.858 1.00 97.31 281 ALA A C 1
ATOM 2097 O O . ALA A 1 281 ? 0.778 7.558 2.000 1.00 97.31 281 ALA A O 1
ATOM 2098 N N . ILE A 1 282 ? 1.796 6.313 0.433 1.00 97.50 282 ILE A N 1
ATOM 2099 C CA . ILE A 1 282 ? 2.020 5.145 1.308 1.00 97.50 282 ILE A CA 1
ATOM 2100 C C . ILE A 1 282 ? 2.961 5.522 2.456 1.00 97.50 282 ILE A C 1
ATOM 2102 O O . ILE A 1 282 ? 2.661 5.238 3.615 1.00 97.50 282 ILE A O 1
ATOM 2106 N N . ALA A 1 283 ? 4.075 6.193 2.151 1.00 96.75 283 ALA A N 1
ATOM 2107 C CA . ALA A 1 283 ? 5.042 6.625 3.153 1.00 96.75 283 ALA A CA 1
ATOM 2108 C C . ALA A 1 283 ? 4.427 7.592 4.177 1.00 96.75 283 ALA A C 1
ATOM 2110 O O . ALA A 1 283 ? 4.646 7.453 5.382 1.00 96.75 283 ALA A O 1
ATOM 2111 N N . GLN A 1 284 ? 3.625 8.546 3.702 1.00 97.94 284 GLN A N 1
ATOM 2112 C CA . GLN A 1 284 ? 2.893 9.484 4.543 1.00 97.94 284 GLN A CA 1
ATOM 2113 C C . GLN A 1 284 ? 1.898 8.759 5.453 1.00 97.94 284 GLN A C 1
ATOM 2115 O O . GLN A 1 284 ? 1.856 9.066 6.644 1.00 97.94 284 GLN A O 1
ATOM 2120 N N . LEU A 1 285 ? 1.152 7.774 4.936 1.00 98.25 285 LEU A N 1
ATOM 2121 C CA . LEU A 1 285 ? 0.205 7.010 5.748 1.00 98.25 285 LEU A CA 1
ATOM 2122 C C . LEU A 1 285 ? 0.909 6.162 6.813 1.00 98.25 285 LEU A C 1
ATOM 2124 O O . LEU A 1 285 ? 0.506 6.191 7.972 1.00 98.25 285 LEU A O 1
ATOM 2128 N N . LEU A 1 286 ? 1.977 5.442 6.454 1.00 97.88 286 LEU A N 1
ATOM 2129 C CA . LEU A 1 286 ? 2.759 4.648 7.411 1.00 97.88 286 LEU A CA 1
ATOM 2130 C C . LEU A 1 286 ? 3.321 5.525 8.535 1.00 97.88 286 LEU A C 1
ATOM 2132 O O . LEU A 1 286 ? 3.219 5.165 9.709 1.00 97.88 286 LEU A O 1
ATOM 2136 N N . ARG A 1 287 ? 3.838 6.712 8.189 1.00 97.94 287 ARG A N 1
ATOM 2137 C CA . ARG A 1 287 ? 4.305 7.701 9.168 1.00 97.94 287 ARG A CA 1
ATOM 2138 C C . ARG A 1 287 ? 3.178 8.166 10.085 1.00 97.94 287 ARG A C 1
ATOM 2140 O O . ARG A 1 287 ? 3.381 8.217 11.293 1.00 97.94 287 ARG A O 1
ATOM 2147 N N . ALA A 1 288 ? 2.023 8.494 9.511 1.00 97.44 288 ALA A N 1
ATOM 2148 C CA . ALA A 1 288 ? 0.864 8.993 10.242 1.00 97.44 288 ALA A CA 1
ATOM 2149 C C . ALA A 1 288 ? 0.299 7.942 11.216 1.00 97.44 288 ALA A C 1
ATOM 2151 O O . ALA A 1 288 ? -0.048 8.266 12.343 1.00 97.44 288 ALA A O 1
ATOM 2152 N N . MET A 1 289 ? 0.280 6.663 10.828 1.00 97.81 289 MET A N 1
ATOM 2153 C CA . MET A 1 289 ? -0.164 5.577 11.712 1.00 97.81 289 MET A CA 1
ATOM 2154 C C . MET A 1 289 ? 0.839 5.257 12.834 1.00 97.81 289 MET A C 1
ATOM 2156 O O . MET A 1 289 ? 0.429 4.709 13.860 1.00 97.81 289 MET A O 1
ATOM 2160 N N . GLY A 1 290 ? 2.121 5.598 12.652 1.00 96.81 290 GLY A N 1
ATOM 2161 C CA . GLY A 1 290 ? 3.193 5.392 13.632 1.00 96.81 290 GLY A CA 1
ATOM 2162 C C . GLY A 1 290 ? 4.216 4.305 13.278 1.00 96.81 290 GLY A C 1
ATOM 2163 O O . GLY A 1 290 ? 5.063 4.002 14.110 1.00 96.81 290 GLY A O 1
ATOM 2164 N N . ALA A 1 291 ? 4.185 3.746 12.064 1.00 97.06 291 ALA A N 1
ATOM 2165 C CA . ALA A 1 291 ? 5.080 2.671 11.617 1.00 97.06 291 ALA A CA 1
ATOM 2166 C C . ALA A 1 291 ? 6.434 3.209 11.110 1.00 97.06 291 ALA A C 1
ATOM 2168 O O . ALA A 1 291 ? 6.732 3.148 9.915 1.00 97.06 291 ALA A O 1
ATOM 2169 N N . ARG A 1 292 ? 7.234 3.821 11.989 1.00 95.62 292 ARG A N 1
ATOM 2170 C CA . ARG A 1 292 ? 8.487 4.512 11.630 1.00 95.62 292 ARG A CA 1
ATOM 2171 C C . ARG A 1 292 ? 9.576 3.551 11.150 1.00 95.62 292 ARG A C 1
ATOM 2173 O O . ARG A 1 292 ? 10.197 3.815 10.121 1.00 95.62 292 ARG A O 1
ATOM 2180 N N . THR A 1 293 ? 9.800 2.453 11.866 1.00 95.62 293 THR A N 1
ATOM 2181 C CA . THR A 1 293 ? 10.841 1.469 11.543 1.00 95.62 293 THR A CA 1
ATOM 2182 C C . THR A 1 293 ? 10.484 0.709 10.271 1.00 95.62 293 THR A C 1
ATOM 2184 O O . THR A 1 293 ? 11.311 0.590 9.366 1.00 95.62 293 THR A O 1
ATOM 2187 N N . SER A 1 294 ? 9.231 0.269 10.142 1.00 95.50 294 SER A N 1
ATOM 2188 C CA . SER A 1 294 ? 8.761 -0.410 8.932 1.00 95.50 294 SER A CA 1
ATOM 2189 C C . SER A 1 294 ? 8.756 0.520 7.718 1.00 95.50 294 SER A C 1
ATOM 2191 O O . SER A 1 294 ? 9.074 0.087 6.610 1.00 95.50 294 SER A O 1
ATOM 2193 N N . LEU A 1 295 ? 8.441 1.808 7.908 1.00 96.06 295 LEU A N 1
ATOM 2194 C CA . LEU A 1 295 ? 8.552 2.816 6.855 1.00 96.06 295 LEU A CA 1
ATOM 2195 C C . LEU A 1 295 ? 9.991 2.941 6.350 1.00 96.06 295 LEU A C 1
ATOM 2197 O O . LEU A 1 295 ? 10.199 2.923 5.138 1.00 96.06 295 LEU A O 1
ATOM 2201 N N . GLN A 1 296 ? 10.969 3.043 7.252 1.00 95.44 296 GLN A N 1
ATOM 2202 C CA . GLN A 1 296 ? 12.379 3.127 6.872 1.00 95.44 296 GLN A CA 1
ATOM 2203 C C . GLN A 1 296 ? 12.799 1.899 6.052 1.00 95.44 296 GLN A C 1
ATOM 2205 O O . GLN A 1 296 ? 13.307 2.045 4.939 1.00 95.44 296 GLN A O 1
ATOM 2210 N N . ALA A 1 297 ? 12.498 0.693 6.542 1.00 93.19 297 ALA A N 1
ATOM 2211 C CA . ALA A 1 297 ? 12.805 -0.546 5.829 1.00 93.19 297 ALA A CA 1
ATOM 2212 C C . ALA A 1 297 ? 12.124 -0.606 4.447 1.00 93.19 297 ALA A C 1
ATOM 2214 O O . ALA A 1 297 ? 12.722 -1.040 3.458 1.00 93.19 297 ALA A O 1
ATOM 2215 N N . TRP A 1 298 ? 10.875 -0.146 4.342 1.00 94.00 298 TRP A N 1
ATOM 2216 C CA . TRP A 1 298 ? 10.162 -0.068 3.067 1.00 94.00 298 TRP A CA 1
ATOM 2217 C C . TRP A 1 298 ? 10.799 0.950 2.106 1.00 94.00 298 TRP A C 1
ATOM 2219 O O . TRP A 1 298 ? 10.937 0.660 0.915 1.00 94.00 298 TRP A O 1
ATOM 2229 N N . GLN A 1 299 ? 11.246 2.108 2.600 1.00 93.31 299 GLN A N 1
ATOM 2230 C CA . GLN A 1 299 ? 11.934 3.124 1.797 1.00 93.31 299 GLN A CA 1
ATOM 2231 C C . GLN A 1 299 ? 13.295 2.630 1.287 1.00 93.31 299 GLN A C 1
ATOM 2233 O O . GLN A 1 299 ? 13.590 2.796 0.105 1.00 93.31 299 GLN A O 1
ATOM 2238 N N . GLU A 1 300 ? 14.082 1.951 2.123 1.00 91.31 300 GLU A N 1
ATOM 2239 C CA . GLU A 1 300 ? 15.358 1.334 1.728 1.00 91.31 300 GLU A CA 1
ATOM 2240 C C . GLU A 1 300 ? 15.159 0.283 0.621 1.00 91.31 300 GLU A C 1
ATOM 2242 O O . GLU A 1 300 ? 15.883 0.263 -0.386 1.00 91.31 300 GLU A O 1
ATOM 2247 N N . ARG A 1 301 ? 14.117 -0.557 0.751 1.00 90.62 301 ARG A N 1
ATOM 2248 C CA . ARG A 1 301 ? 13.726 -1.527 -0.286 1.00 90.62 301 ARG A CA 1
ATOM 2249 C C . ARG A 1 301 ? 13.300 -0.823 -1.584 1.00 90.62 301 ARG A C 1
ATOM 2251 O O . ARG A 1 301 ? 13.689 -1.281 -2.662 1.00 90.62 301 ARG A O 1
ATOM 2258 N N . ARG A 1 302 ? 12.550 0.287 -1.510 1.00 88.69 302 ARG A N 1
ATOM 2259 C CA . ARG A 1 302 ? 12.141 1.099 -2.677 1.00 88.69 302 ARG A CA 1
ATOM 2260 C C . ARG A 1 302 ? 13.349 1.720 -3.387 1.00 88.69 302 ARG A C 1
ATOM 2262 O O . ARG A 1 302 ? 13.487 1.523 -4.592 1.00 88.69 302 ARG A O 1
ATOM 2269 N N . ALA A 1 303 ? 14.246 2.378 -2.654 1.00 87.94 303 ALA A N 1
ATOM 2270 C CA . ALA A 1 303 ? 15.432 3.034 -3.211 1.00 87.94 303 ALA A CA 1
ATOM 2271 C C . ALA A 1 303 ? 16.364 2.034 -3.915 1.00 87.94 303 ALA A C 1
ATOM 2273 O O . ALA A 1 303 ? 16.757 2.225 -5.065 1.00 87.94 303 ALA A O 1
ATOM 2274 N N . THR A 1 304 ? 16.635 0.893 -3.272 1.00 86.06 304 THR A N 1
ATOM 2275 C CA . THR A 1 304 ? 17.462 -0.172 -3.862 1.00 86.06 304 THR A CA 1
ATOM 2276 C C . THR A 1 304 ? 16.876 -0.692 -5.180 1.00 86.06 304 THR A C 1
ATOM 2278 O O . THR A 1 304 ? 17.608 -1.035 -6.114 1.00 86.06 304 THR A O 1
ATOM 2281 N N . ARG A 1 305 ? 15.543 -0.781 -5.274 1.00 83.25 305 ARG A N 1
ATOM 2282 C CA . ARG A 1 305 ? 14.847 -1.229 -6.488 1.00 83.25 305 ARG A CA 1
ATOM 2283 C C . ARG A 1 305 ? 14.885 -0.195 -7.600 1.00 83.25 305 ARG A C 1
ATOM 2285 O O . ARG A 1 305 ? 15.058 -0.594 -8.747 1.00 83.25 305 ARG A O 1
ATOM 2292 N N . GLU A 1 306 ? 14.750 1.083 -7.277 1.00 83.00 306 GLU A N 1
ATOM 2293 C CA . GLU A 1 306 ? 14.823 2.173 -8.249 1.00 83.00 306 GLU A CA 1
ATOM 2294 C C . GLU A 1 306 ? 16.200 2.230 -8.922 1.00 83.00 306 GLU A C 1
ATOM 2296 O O . GLU A 1 306 ? 16.285 2.202 -10.151 1.00 83.00 306 GLU A O 1
ATOM 2301 N N . VAL A 1 307 ? 17.275 2.149 -8.129 1.00 81.56 307 VAL A N 1
ATOM 2302 C CA . VAL A 1 307 ? 18.657 2.092 -8.635 1.00 81.56 307 VAL A CA 1
ATOM 2303 C C . VAL A 1 307 ? 18.857 0.895 -9.570 1.00 81.56 307 VAL A C 1
ATOM 2305 O O . VAL A 1 307 ? 19.314 1.051 -10.703 1.00 81.56 307 VAL A O 1
ATOM 2308 N N . ARG A 1 308 ? 18.450 -0.310 -9.142 1.00 76.25 308 ARG A N 1
ATOM 2309 C CA . ARG A 1 308 ? 18.551 -1.528 -9.971 1.00 76.25 308 ARG A CA 1
ATOM 2310 C C . ARG A 1 308 ? 17.696 -1.449 -11.234 1.00 76.25 308 ARG A C 1
ATOM 2312 O O . ARG A 1 308 ? 18.108 -1.935 -12.281 1.00 76.25 308 ARG A O 1
ATOM 2319 N N . GLY A 1 309 ? 16.502 -0.869 -11.141 1.00 76.38 309 GLY A N 1
ATOM 2320 C CA . GLY A 1 309 ? 15.592 -0.707 -12.271 1.00 76.38 309 GLY A CA 1
ATOM 2321 C C . GLY A 1 309 ? 16.156 0.227 -13.339 1.00 76.38 309 GLY A C 1
ATOM 2322 O O . GLY A 1 309 ? 15.985 -0.030 -14.527 1.00 76.38 309 GLY A O 1
ATOM 2323 N N . THR A 1 310 ? 16.854 1.285 -12.938 1.00 77.19 310 THR A N 1
ATOM 2324 C CA . THR A 1 310 ? 17.542 2.191 -13.866 1.00 77.19 310 THR A CA 1
ATOM 2325 C C . THR A 1 310 ? 18.769 1.531 -14.493 1.00 77.19 310 THR A C 1
ATOM 2327 O O . THR A 1 310 ? 18.880 1.541 -15.715 1.00 77.19 310 THR A O 1
ATOM 2330 N N . ALA A 1 311 ? 19.612 0.856 -13.703 1.00 77.38 311 ALA A N 1
ATOM 2331 C CA . ALA A 1 311 ? 20.771 0.124 -14.223 1.00 77.38 311 ALA A CA 1
ATOM 2332 C C . ALA A 1 311 ? 20.372 -0.975 -15.225 1.00 77.38 311 ALA A C 1
ATOM 2334 O O . ALA A 1 311 ? 20.958 -1.082 -16.296 1.00 77.38 311 ALA A O 1
ATOM 2335 N N . ASN A 1 312 ? 19.324 -1.748 -14.921 1.00 79.06 312 ASN A N 1
ATOM 2336 C CA . ASN A 1 312 ? 18.829 -2.784 -15.828 1.00 79.06 312 ASN A CA 1
ATOM 2337 C C . ASN A 1 312 ? 18.244 -2.200 -17.119 1.00 79.06 312 ASN A C 1
ATOM 2339 O O . ASN A 1 312 ? 18.402 -2.798 -18.178 1.00 79.06 312 ASN A O 1
ATOM 2343 N N . ARG A 1 313 ? 17.549 -1.055 -17.048 1.00 81.69 313 ARG A N 1
ATOM 2344 C CA . ARG A 1 313 ? 17.035 -0.381 -18.250 1.00 81.69 313 ARG A CA 1
ATOM 2345 C C . ARG A 1 313 ? 18.172 0.094 -19.148 1.00 81.69 313 ARG A C 1
ATOM 2347 O O . ARG A 1 313 ? 18.074 -0.108 -20.351 1.00 81.69 313 ARG A O 1
ATOM 2354 N N . LEU A 1 314 ? 19.230 0.658 -18.565 1.00 87.75 314 LEU A N 1
ATOM 2355 C CA . LEU A 1 314 ? 20.411 1.087 -19.311 1.00 87.75 314 LEU A CA 1
ATOM 2356 C C . LEU A 1 314 ? 21.130 -0.110 -19.947 1.00 87.75 314 LEU A C 1
ATOM 2358 O O . LEU A 1 314 ? 21.306 -0.129 -21.155 1.00 87.75 314 LEU A O 1
ATOM 2362 N N . ALA A 1 315 ? 21.420 -1.159 -19.174 1.00 84.25 315 ALA A N 1
ATOM 2363 C CA . ALA A 1 315 ? 22.080 -2.355 -19.699 1.00 84.25 315 ALA A CA 1
ATOM 2364 C C . ALA A 1 315 ? 21.282 -3.032 -20.830 1.00 84.25 315 ALA A C 1
ATOM 2366 O O . ALA A 1 315 ? 21.859 -3.470 -21.821 1.00 84.25 315 ALA A O 1
ATOM 2367 N N . ASN A 1 316 ? 19.949 -3.092 -20.712 1.00 84.06 316 ASN A N 1
ATOM 2368 C CA . ASN A 1 316 ? 19.092 -3.622 -21.775 1.00 84.06 316 ASN A CA 1
ATOM 2369 C C . ASN A 1 316 ? 19.076 -2.717 -23.017 1.00 84.06 316 ASN A C 1
ATOM 2371 O O . ASN A 1 316 ? 18.967 -3.220 -24.131 1.00 84.06 316 ASN A O 1
ATOM 2375 N N . PHE A 1 317 ? 19.145 -1.396 -22.832 1.00 87.38 317 PHE A N 1
ATOM 2376 C CA . PHE A 1 317 ? 19.226 -0.441 -23.934 1.00 87.38 317 PHE A CA 1
ATOM 2377 C C . PHE A 1 317 ? 20.556 -0.578 -24.683 1.00 87.38 317 PHE A C 1
ATOM 2379 O O . PHE A 1 317 ? 20.554 -0.629 -25.912 1.00 87.38 317 PHE A O 1
ATOM 2386 N N . ASP A 1 318 ? 21.663 -0.726 -23.956 1.00 89.12 318 ASP A N 1
ATOM 2387 C CA . ASP A 1 318 ? 22.994 -0.919 -24.534 1.00 89.12 318 ASP A CA 1
ATOM 2388 C C . ASP A 1 318 ? 23.087 -2.248 -25.296 1.00 89.12 318 ASP A C 1
ATOM 2390 O O . ASP A 1 318 ? 23.497 -2.254 -26.454 1.00 89.12 318 ASP A O 1
ATOM 2394 N N . ASP A 1 319 ? 22.623 -3.362 -24.714 1.00 88.50 319 ASP A N 1
ATOM 2395 C CA . ASP A 1 319 ? 22.582 -4.669 -25.398 1.00 88.50 319 ASP A CA 1
ATOM 2396 C C . ASP A 1 319 ? 21.712 -4.622 -26.666 1.00 88.50 319 ASP A C 1
ATOM 2398 O O . ASP A 1 319 ? 22.127 -5.100 -27.723 1.00 88.50 319 ASP A O 1
ATOM 2402 N N . ALA A 1 320 ? 20.534 -3.990 -26.605 1.00 87.81 320 ALA A N 1
ATOM 2403 C CA . ALA A 1 320 ? 19.661 -3.849 -27.770 1.00 87.81 320 ALA A CA 1
ATOM 2404 C C . ALA A 1 320 ? 20.303 -2.997 -28.880 1.00 87.81 320 ALA A C 1
ATOM 2406 O O . ALA A 1 320 ? 20.233 -3.361 -30.057 1.00 87.81 320 ALA A O 1
ATOM 2407 N N . ASN A 1 321 ? 20.956 -1.888 -28.523 1.00 87.25 321 ASN A N 1
ATOM 2408 C CA . ASN A 1 321 ? 21.632 -1.022 -29.488 1.00 87.25 321 ASN A CA 1
ATOM 2409 C C . ASN A 1 321 ? 22.865 -1.684 -30.103 1.00 87.25 321 ASN A C 1
ATOM 2411 O O . ASN A 1 321 ? 23.062 -1.564 -31.314 1.00 87.25 321 ASN A O 1
ATOM 2415 N N . LEU A 1 322 ? 23.665 -2.402 -29.310 1.00 87.06 322 LEU A N 1
ATOM 2416 C CA . LEU A 1 322 ? 24.814 -3.164 -29.799 1.00 87.06 322 LEU A CA 1
ATOM 2417 C C . LEU A 1 322 ? 24.367 -4.232 -30.799 1.00 87.06 322 LEU A C 1
ATOM 2419 O O . LEU A 1 322 ? 24.899 -4.291 -31.905 1.00 87.06 322 LEU A O 1
ATOM 2423 N N . ARG A 1 323 ? 23.329 -5.012 -30.470 1.00 87.50 323 ARG A N 1
ATOM 2424 C CA . ARG A 1 323 ? 22.782 -6.034 -31.379 1.00 87.50 323 ARG A CA 1
ATOM 2425 C C . ARG A 1 323 ? 22.237 -5.442 -32.673 1.00 87.50 323 ARG A C 1
ATOM 2427 O O . ARG A 1 323 ? 22.535 -5.969 -33.741 1.00 87.50 323 ARG A O 1
ATOM 2434 N N . ARG A 1 324 ? 21.461 -4.353 -32.596 1.00 87.69 324 ARG A N 1
ATOM 2435 C CA . ARG A 1 324 ? 20.926 -3.675 -33.789 1.00 87.69 324 ARG A CA 1
ATOM 2436 C C . ARG A 1 324 ? 22.056 -3.145 -34.670 1.00 87.69 324 ARG A C 1
ATOM 2438 O O . ARG A 1 324 ? 22.026 -3.342 -35.879 1.00 87.69 324 ARG A O 1
ATOM 2445 N N . SER A 1 325 ? 23.059 -2.512 -34.065 1.00 86.31 325 SER A N 1
ATOM 2446 C CA . SER A 1 325 ? 24.198 -1.940 -34.791 1.00 86.31 325 SER A CA 1
ATOM 2447 C C . SER A 1 325 ? 25.054 -3.023 -35.446 1.00 86.31 325 SER A C 1
ATOM 2449 O O . SER A 1 325 ? 25.430 -2.869 -36.603 1.00 86.31 325 SER A O 1
ATOM 2451 N N . ALA A 1 326 ? 25.298 -4.140 -34.751 1.00 86.75 326 ALA A N 1
ATOM 2452 C CA . ALA A 1 326 ? 26.030 -5.281 -35.294 1.00 86.75 326 ALA A CA 1
ATOM 2453 C C . ALA A 1 326 ? 25.292 -5.919 -36.482 1.00 86.75 326 ALA A C 1
ATOM 2455 O O . ALA A 1 326 ? 25.889 -6.131 -37.534 1.00 86.75 326 ALA A O 1
ATOM 2456 N N . ARG A 1 327 ? 23.976 -6.154 -36.363 1.00 87.00 327 ARG A N 1
ATOM 2457 C CA . ARG A 1 327 ? 23.158 -6.673 -37.476 1.00 87.00 327 ARG A CA 1
ATOM 2458 C C . ARG A 1 327 ? 23.173 -5.736 -38.681 1.00 87.00 327 ARG A C 1
ATOM 2460 O O . ARG A 1 327 ? 23.396 -6.191 -39.797 1.00 87.00 327 ARG A O 1
ATOM 2467 N N . ALA A 1 328 ? 23.002 -4.435 -38.451 1.00 88.12 328 ALA A N 1
ATOM 2468 C CA . ALA A 1 328 ? 23.056 -3.436 -39.513 1.00 88.12 328 ALA A CA 1
ATOM 2469 C C . ALA A 1 328 ? 24.434 -3.386 -40.195 1.00 88.12 328 ALA A C 1
ATOM 2471 O O . ALA A 1 328 ? 24.501 -3.234 -41.412 1.00 88.12 328 ALA A O 1
ATOM 2472 N N . ALA A 1 329 ? 25.529 -3.541 -39.443 1.00 88.69 329 ALA A N 1
ATOM 2473 C CA . ALA A 1 329 ? 26.882 -3.591 -39.998 1.00 88.69 329 ALA A CA 1
ATOM 2474 C C . ALA A 1 329 ? 27.100 -4.835 -40.878 1.00 88.69 329 ALA A C 1
ATOM 2476 O O . ALA A 1 329 ? 27.633 -4.713 -41.984 1.00 88.69 329 ALA A O 1
ATOM 2477 N N . VAL A 1 330 ? 26.622 -6.004 -40.438 1.00 88.38 330 VAL A N 1
ATOM 2478 C CA . VAL A 1 330 ? 26.672 -7.252 -41.217 1.00 88.38 330 VAL A CA 1
ATOM 2479 C C . VAL A 1 330 ? 25.843 -7.134 -42.499 1.00 88.38 330 VAL A C 1
ATOM 2481 O O . VAL A 1 330 ? 26.363 -7.406 -43.580 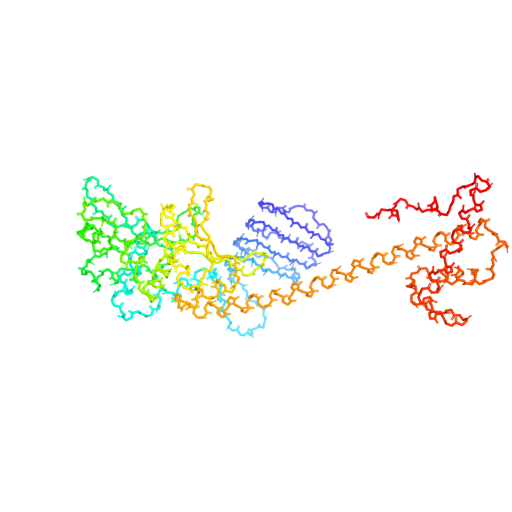1.00 88.38 330 VAL A O 1
ATOM 2484 N N . ALA A 1 331 ? 24.599 -6.655 -42.404 1.00 89.31 331 ALA A N 1
ATOM 2485 C CA . ALA A 1 331 ? 23.729 -6.459 -43.564 1.00 89.31 331 ALA A CA 1
ATOM 2486 C C . ALA A 1 331 ? 24.316 -5.438 -44.554 1.00 89.31 331 ALA A C 1
ATOM 2488 O O . ALA A 1 331 ? 24.376 -5.694 -45.754 1.00 89.31 331 ALA A O 1
ATOM 2489 N N . ALA A 1 332 ? 24.828 -4.306 -44.061 1.00 90.75 332 ALA A N 1
ATOM 2490 C CA . ALA A 1 332 ? 25.492 -3.315 -44.903 1.00 90.75 332 ALA A CA 1
ATOM 2491 C C . ALA A 1 332 ? 26.736 -3.890 -45.597 1.00 90.75 332 ALA A C 1
ATOM 2493 O O . ALA A 1 332 ? 26.988 -3.555 -46.749 1.00 90.75 332 ALA A O 1
ATOM 2494 N N . SER A 1 333 ? 27.496 -4.763 -44.931 1.00 92.56 333 SER A N 1
ATOM 2495 C CA . SER A 1 333 ? 28.669 -5.411 -45.530 1.00 92.56 333 SER A CA 1
ATOM 2496 C C . SER A 1 333 ? 28.280 -6.354 -46.669 1.00 92.56 333 SER A C 1
ATOM 2498 O O . SER A 1 333 ? 28.875 -6.270 -47.737 1.00 92.56 333 SER A O 1
ATOM 2500 N N . ALA A 1 334 ? 27.251 -7.186 -46.479 1.00 91.88 334 ALA A N 1
ATOM 2501 C CA . ALA A 1 334 ? 26.739 -8.071 -47.531 1.00 91.88 334 ALA A CA 1
ATOM 2502 C C . ALA A 1 334 ? 26.220 -7.278 -48.745 1.00 91.88 334 ALA A C 1
ATOM 2504 O O . ALA A 1 334 ? 26.556 -7.579 -49.888 1.00 91.88 334 ALA A O 1
ATOM 2505 N N . ARG A 1 335 ? 25.484 -6.187 -48.500 1.00 93.81 335 ARG A N 1
ATOM 2506 C CA . ARG A 1 335 ? 25.009 -5.301 -49.572 1.00 93.81 335 ARG A CA 1
ATOM 2507 C C . ARG A 1 335 ? 26.148 -4.614 -50.324 1.00 93.81 335 ARG A C 1
ATOM 2509 O O . ARG A 1 335 ? 26.057 -4.448 -51.534 1.00 93.81 335 ARG A O 1
ATOM 2516 N N . VAL A 1 336 ? 27.209 -4.197 -49.628 1.00 94.56 336 VAL A N 1
ATOM 2517 C CA . VAL A 1 336 ? 28.392 -3.587 -50.260 1.00 94.56 336 VAL A CA 1
ATOM 2518 C C . VAL A 1 336 ? 29.140 -4.603 -51.124 1.00 94.56 336 VAL A C 1
ATOM 2520 O O . VAL A 1 336 ? 29.575 -4.254 -52.217 1.00 94.56 336 VAL A O 1
ATOM 2523 N N . GLU A 1 337 ? 29.250 -5.853 -50.670 1.00 93.69 337 GLU A N 1
ATOM 2524 C CA . GLU A 1 337 ? 29.819 -6.958 -51.453 1.00 93.69 337 GLU A CA 1
ATOM 2525 C C . GLU A 1 337 ? 29.046 -7.130 -52.767 1.00 93.69 337 GLU A C 1
ATOM 2527 O O . GLU A 1 337 ? 29.631 -7.048 -53.847 1.00 93.69 337 GLU A O 1
ATOM 2532 N N . ARG A 1 338 ? 27.710 -7.190 -52.686 1.00 93.31 338 ARG A N 1
ATOM 2533 C CA . ARG A 1 338 ? 26.833 -7.244 -53.862 1.00 93.31 338 ARG A CA 1
ATOM 2534 C C . ARG A 1 338 ? 26.924 -5.995 -54.748 1.00 93.31 338 ARG A C 1
ATOM 2536 O O . ARG A 1 338 ? 26.888 -6.099 -55.971 1.00 93.31 338 ARG A O 1
ATOM 2543 N N . ALA A 1 339 ? 27.065 -4.809 -54.159 1.00 93.62 339 ALA A N 1
ATOM 2544 C CA . ALA A 1 339 ? 27.206 -3.562 -54.908 1.00 93.62 339 ALA A CA 1
ATOM 2545 C C . ALA A 1 339 ? 28.469 -3.548 -55.783 1.00 93.62 339 ALA A C 1
ATOM 2547 O O . ALA A 1 339 ? 28.423 -3.043 -56.905 1.00 93.62 339 ALA A O 1
ATOM 2548 N N . PHE A 1 340 ? 29.576 -4.125 -55.303 1.00 94.19 340 PHE A N 1
ATOM 2549 C CA . PHE A 1 340 ? 30.790 -4.269 -56.107 1.00 94.19 340 PHE A CA 1
ATOM 2550 C C . PHE A 1 340 ? 30.629 -5.273 -57.251 1.00 94.19 340 PHE A C 1
ATOM 2552 O O . PHE A 1 340 ? 31.164 -5.027 -58.329 1.00 94.19 340 PHE A O 1
ATOM 2559 N N . GLU A 1 341 ? 29.859 -6.348 -57.065 1.00 91.88 341 GLU A N 1
ATOM 2560 C CA . GLU A 1 341 ? 29.537 -7.286 -58.151 1.00 91.88 341 GLU A CA 1
ATOM 2561 C C . GLU A 1 341 ? 28.711 -6.630 -59.267 1.00 91.88 341 GLU A C 1
ATOM 2563 O O . GLU A 1 341 ? 28.913 -6.938 -60.438 1.00 91.88 341 GLU A O 1
ATOM 2568 N N . ILE A 1 342 ? 27.785 -5.732 -58.910 1.00 90.94 342 ILE A N 1
ATOM 2569 C CA . ILE A 1 342 ? 26.904 -5.044 -59.868 1.00 90.94 342 ILE A CA 1
ATOM 2570 C C . ILE A 1 342 ? 27.654 -3.941 -60.624 1.00 90.94 342 ILE A C 1
ATOM 2572 O O . ILE A 1 342 ? 27.517 -3.829 -61.837 1.00 90.94 342 ILE A O 1
ATOM 2576 N N . LEU A 1 343 ? 28.406 -3.100 -59.906 1.00 90.81 343 LEU A N 1
ATOM 2577 C CA . LEU A 1 343 ? 29.027 -1.898 -60.474 1.00 90.81 343 LEU A CA 1
ATOM 2578 C C . LEU A 1 343 ? 30.427 -2.143 -61.061 1.00 90.81 343 LEU A C 1
ATOM 2580 O O . LEU A 1 343 ? 30.876 -1.363 -61.893 1.00 90.81 343 LEU A O 1
ATOM 2584 N N . GLY A 1 344 ? 31.149 -3.175 -60.612 1.00 88.62 344 GLY A N 1
ATOM 2585 C CA . GLY A 1 344 ? 32.485 -3.505 -61.116 1.00 88.62 344 GLY A CA 1
ATOM 2586 C C . GLY A 1 344 ? 33.484 -2.339 -61.050 1.00 88.62 344 GLY A C 1
ATOM 2587 O O . GLY A 1 344 ? 33.781 -1.795 -59.977 1.00 88.62 344 GLY A O 1
ATOM 2588 N N . GLU A 1 345 ? 34.043 -1.959 -62.201 1.00 85.31 345 GLU A N 1
ATOM 2589 C CA . GLU A 1 345 ? 35.017 -0.862 -62.313 1.00 85.31 345 GLU A CA 1
ATOM 2590 C C . GLU A 1 345 ? 34.373 0.537 -62.282 1.00 85.31 345 GLU A C 1
ATOM 2592 O O . GLU A 1 345 ? 35.048 1.499 -61.920 1.00 85.31 345 GLU A O 1
ATOM 2597 N N . ASP A 1 346 ? 33.060 0.653 -62.507 1.00 85.38 346 ASP A N 1
ATOM 2598 C CA . ASP A 1 346 ? 32.351 1.937 -62.646 1.00 85.38 346 ASP A CA 1
ATOM 2599 C C . ASP A 1 346 ? 32.071 2.659 -61.309 1.00 85.38 346 ASP A C 1
ATOM 2601 O O . ASP A 1 346 ? 31.431 3.714 -61.269 1.00 85.38 346 ASP A O 1
ATOM 2605 N N . VAL A 1 347 ? 32.551 2.120 -60.182 1.00 90.88 347 VAL A N 1
ATOM 2606 C CA . VAL A 1 347 ? 32.394 2.743 -58.859 1.00 90.88 347 VAL A CA 1
ATOM 2607 C C . VAL A 1 347 ? 33.328 3.953 -58.711 1.00 90.88 347 VAL A C 1
ATOM 2609 O O . VAL A 1 347 ? 34.547 3.781 -58.779 1.00 90.88 347 VAL A O 1
ATOM 2612 N N . PRO A 1 348 ? 32.808 5.159 -58.397 1.00 92.75 348 PRO A N 1
ATOM 2613 C CA . PRO A 1 348 ? 33.641 6.317 -58.085 1.00 92.75 348 PRO A CA 1
ATOM 2614 C C . PRO A 1 348 ? 34.597 6.055 -56.913 1.00 92.75 348 PRO A C 1
ATOM 2616 O O . PRO A 1 348 ? 34.173 5.544 -55.876 1.00 92.75 348 PRO A O 1
AT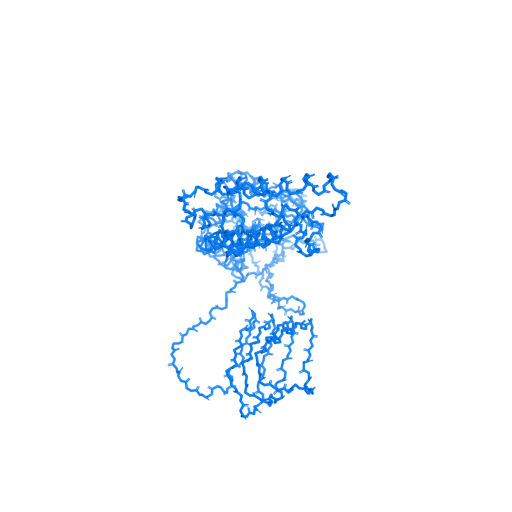OM 2619 N N . GLU A 1 349 ? 35.848 6.508 -57.029 1.00 89.88 349 GLU A N 1
ATOM 2620 C CA . GLU A 1 349 ? 36.936 6.190 -56.083 1.00 89.88 349 GLU A CA 1
ATOM 2621 C C . GLU A 1 349 ? 36.572 6.446 -54.610 1.00 89.88 349 GLU A C 1
ATOM 2623 O O . GLU A 1 349 ? 36.649 5.565 -53.762 1.00 89.88 349 GLU A O 1
ATOM 2628 N N . HIS A 1 350 ? 36.023 7.625 -54.310 1.00 88.88 350 HIS A N 1
ATOM 2629 C CA . HIS A 1 350 ? 35.620 8.000 -52.950 1.00 88.88 350 HIS A CA 1
ATOM 2630 C C . HIS A 1 350 ? 34.501 7.122 -52.344 1.00 88.88 350 HIS A C 1
ATOM 2632 O O . HIS A 1 350 ? 34.297 7.151 -51.125 1.00 88.88 350 HIS A O 1
ATOM 2638 N N . LEU A 1 351 ? 33.732 6.399 -53.171 1.00 94.19 351 LEU A N 1
ATOM 2639 C CA . LEU A 1 351 ? 32.735 5.407 -52.745 1.00 94.19 351 LEU A CA 1
ATOM 2640 C C . LEU A 1 351 ? 33.353 4.011 -52.637 1.00 94.19 351 LEU A C 1
ATOM 2642 O O . LEU A 1 351 ? 33.007 3.282 -51.707 1.00 94.19 351 LEU A O 1
ATOM 2646 N N . ARG A 1 352 ? 34.280 3.674 -53.543 1.00 94.25 352 ARG A N 1
ATOM 2647 C CA . ARG A 1 352 ? 35.062 2.432 -53.523 1.00 94.25 352 ARG A CA 1
ATOM 2648 C C . ARG A 1 352 ? 35.849 2.306 -52.220 1.00 94.25 352 ARG A C 1
ATOM 2650 O O . ARG A 1 352 ? 35.630 1.340 -51.497 1.00 94.25 352 ARG A O 1
ATOM 2657 N N . GLU A 1 353 ? 36.605 3.337 -51.842 1.00 92.50 353 GLU A N 1
ATOM 2658 C CA . GLU A 1 353 ? 37.337 3.404 -50.565 1.00 92.50 353 GLU A CA 1
ATOM 2659 C C . GLU A 1 353 ? 36.434 3.094 -49.355 1.00 92.50 353 GLU A C 1
ATOM 2661 O O . GLU A 1 353 ? 36.796 2.345 -48.449 1.00 92.50 353 GLU A O 1
ATOM 2666 N N . ALA A 1 354 ? 35.221 3.660 -49.332 1.00 93.56 354 ALA A N 1
ATOM 2667 C CA . ALA A 1 354 ? 34.275 3.463 -48.235 1.00 93.56 354 ALA A CA 1
ATOM 2668 C C . ALA A 1 354 ? 33.684 2.044 -48.207 1.00 93.56 354 ALA A C 1
ATOM 2670 O O . ALA A 1 354 ? 33.423 1.507 -47.127 1.00 93.56 354 ALA A O 1
ATOM 2671 N N . GLY A 1 355 ? 33.448 1.454 -49.381 1.00 93.69 355 GLY A N 1
ATOM 2672 C CA . GLY A 1 355 ? 32.965 0.084 -49.517 1.00 93.69 355 GLY A CA 1
ATOM 2673 C C . GLY A 1 355 ? 34.025 -0.939 -49.112 1.00 93.69 355 GLY A C 1
ATOM 2674 O O . GLY A 1 355 ? 33.745 -1.827 -48.310 1.00 93.69 355 GLY A O 1
ATOM 2675 N N . GLU A 1 356 ? 35.260 -0.771 -49.580 1.00 94.25 356 GLU A N 1
ATOM 2676 C CA . GLU A 1 356 ? 36.390 -1.631 -49.214 1.00 94.25 356 GLU A CA 1
ATOM 2677 C C . GLU A 1 356 ? 36.649 -1.597 -47.709 1.00 94.25 356 GLU A C 1
ATOM 2679 O O . GLU A 1 356 ? 36.790 -2.646 -47.080 1.00 94.25 356 GLU A O 1
ATOM 2684 N N . LEU A 1 357 ? 36.599 -0.410 -47.098 1.00 94.19 357 LEU A N 1
ATOM 2685 C CA . LEU A 1 357 ? 36.761 -0.264 -45.654 1.00 94.19 357 LEU A CA 1
ATOM 2686 C C . LEU A 1 357 ? 35.650 -0.980 -44.864 1.00 94.19 357 LEU A C 1
ATOM 2688 O O . LEU A 1 357 ? 35.916 -1.600 -43.833 1.00 94.19 357 LEU A O 1
ATOM 2692 N N . ARG A 1 358 ? 34.404 -0.955 -45.359 1.00 94.75 358 ARG A N 1
ATOM 2693 C CA . ARG A 1 358 ? 33.284 -1.707 -44.767 1.00 94.75 358 ARG A CA 1
ATOM 2694 C C . ARG A 1 358 ? 33.474 -3.222 -44.903 1.00 94.75 358 ARG A C 1
ATOM 2696 O O . ARG A 1 358 ? 33.162 -3.938 -43.954 1.00 94.75 358 ARG A O 1
ATOM 2703 N N . LEU A 1 359 ? 34.005 -3.714 -46.024 1.00 93.88 359 LEU A N 1
ATOM 2704 C CA . LEU A 1 359 ? 34.290 -5.143 -46.212 1.00 93.88 359 LEU A CA 1
ATOM 2705 C C . LEU A 1 359 ? 35.485 -5.629 -45.388 1.00 93.88 359 LEU A C 1
ATOM 2707 O O . LEU A 1 359 ? 35.447 -6.750 -44.878 1.00 93.88 359 LEU A O 1
ATOM 2711 N N . ALA A 1 360 ? 36.509 -4.791 -45.225 1.00 93.50 360 ALA A N 1
ATOM 2712 C CA . ALA A 1 360 ? 37.668 -5.074 -44.384 1.00 93.50 360 ALA A CA 1
ATOM 2713 C C . ALA A 1 360 ? 37.292 -5.162 -42.894 1.00 93.50 360 ALA A C 1
ATOM 2715 O O . ALA A 1 360 ? 37.872 -5.948 -42.146 1.00 93.50 360 ALA A O 1
ATOM 2716 N N . HIS A 1 361 ? 36.281 -4.397 -42.471 1.00 91.25 361 HIS A N 1
ATOM 2717 C CA . HIS A 1 361 ? 35.848 -4.300 -41.078 1.00 91.25 361 HIS A CA 1
ATOM 2718 C C . HIS A 1 361 ? 34.331 -4.511 -40.937 1.00 91.25 361 HIS A C 1
ATOM 2720 O O . HIS A 1 361 ? 33.586 -3.616 -40.526 1.00 91.25 361 HIS A O 1
ATOM 2726 N N . ARG A 1 362 ? 33.868 -5.730 -41.252 1.00 89.44 362 ARG A N 1
ATOM 2727 C CA . ARG A 1 362 ? 32.431 -6.075 -41.307 1.00 89.44 362 ARG A CA 1
ATOM 2728 C C . ARG A 1 362 ? 31.678 -5.853 -39.987 1.00 89.44 362 ARG A C 1
ATOM 2730 O O . ARG A 1 362 ? 30.503 -5.497 -40.005 1.00 89.44 362 ARG A O 1
ATOM 2737 N N . GLU A 1 363 ? 32.354 -6.026 -38.851 1.00 85.38 363 GLU A N 1
ATOM 2738 C CA . GLU A 1 363 ? 31.769 -5.888 -37.505 1.00 85.38 363 GLU A CA 1
ATOM 2739 C C . GLU A 1 363 ? 31.925 -4.483 -36.901 1.00 85.38 363 GLU A C 1
ATOM 2741 O O . GLU A 1 363 ? 31.319 -4.186 -35.871 1.00 85.38 363 GLU A O 1
ATOM 2746 N N . ALA A 1 364 ? 32.715 -3.605 -37.526 1.00 88.62 364 ALA A N 1
ATOM 2747 C CA . ALA A 1 364 ? 33.007 -2.289 -36.971 1.00 88.62 364 ALA A CA 1
ATOM 2748 C C . ALA A 1 364 ? 31.805 -1.342 -37.076 1.00 88.62 364 ALA A C 1
ATOM 2750 O O . ALA A 1 364 ? 31.055 -1.313 -38.060 1.00 88.62 364 ALA A O 1
ATOM 2751 N N . SER A 1 365 ? 31.642 -0.492 -36.071 1.00 90.00 365 SER A N 1
ATOM 2752 C CA . SER A 1 365 ? 30.686 0.606 -36.108 1.00 90.00 365 SER A CA 1
ATOM 2753 C C . SER A 1 365 ? 31.061 1.634 -37.186 1.00 90.00 365 SER A C 1
ATOM 2755 O O . SER A 1 365 ? 32.199 1.738 -37.638 1.00 90.00 365 SER A O 1
ATOM 2757 N N . LEU A 1 366 ? 30.089 2.441 -37.620 1.00 91.62 366 LEU A N 1
ATOM 2758 C CA . LEU A 1 366 ? 30.345 3.545 -38.559 1.00 91.62 366 LEU A CA 1
ATOM 2759 C C . LEU A 1 366 ? 31.325 4.589 -37.999 1.00 91.62 366 LEU A C 1
ATOM 2761 O O . LEU A 1 366 ? 31.991 5.272 -38.769 1.00 91.62 366 LEU A O 1
ATOM 2765 N N . GLU A 1 367 ? 31.391 4.730 -36.677 1.00 91.12 367 GLU A N 1
ATOM 2766 C CA . GLU A 1 367 ? 32.326 5.640 -36.019 1.00 91.12 367 GLU A CA 1
ATOM 2767 C C . GLU A 1 367 ? 33.764 5.119 -36.110 1.00 91.12 367 GLU A C 1
ATOM 2769 O O . GLU A 1 367 ? 34.656 5.867 -36.506 1.00 91.12 367 GLU A O 1
ATOM 2774 N N . GLU A 1 368 ? 33.972 3.824 -35.863 1.00 91.31 368 GLU A N 1
ATOM 2775 C CA . GLU A 1 368 ? 35.273 3.166 -36.032 1.00 91.31 368 GLU A CA 1
ATOM 2776 C C . GLU A 1 368 ? 35.734 3.180 -37.497 1.00 91.31 368 GLU A C 1
ATOM 2778 O O . GLU A 1 368 ? 36.892 3.501 -37.761 1.00 91.31 368 GLU A O 1
ATOM 2783 N N . LEU A 1 369 ? 34.832 2.940 -38.462 1.00 92.88 369 LEU A N 1
ATOM 2784 C CA . LEU A 1 369 ? 35.174 3.079 -39.885 1.00 92.88 369 LEU A CA 1
ATOM 2785 C C . LEU A 1 369 ? 35.593 4.507 -40.245 1.00 92.88 369 LEU A C 1
ATOM 2787 O O . LEU A 1 369 ? 36.524 4.705 -41.017 1.00 92.88 369 LEU A O 1
ATOM 2791 N N . GLY A 1 370 ? 34.911 5.516 -39.700 1.00 92.56 370 GLY A N 1
ATOM 2792 C CA . GLY A 1 370 ? 35.268 6.913 -39.937 1.00 92.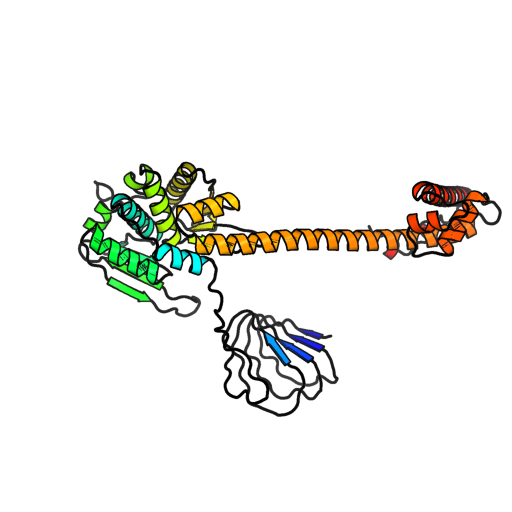56 370 GLY A CA 1
ATOM 2793 C C . GLY A 1 370 ? 36.690 7.234 -39.467 1.00 92.56 370 GLY A C 1
ATOM 2794 O O . GLY A 1 370 ? 37.436 7.902 -40.179 1.00 92.56 370 GLY A O 1
ATOM 2795 N N . GLN A 1 371 ? 37.091 6.700 -38.310 1.00 93.06 371 GLN A N 1
ATOM 2796 C CA . GLN A 1 371 ? 38.440 6.877 -37.762 1.00 93.06 371 GLN A CA 1
ATOM 2797 C C . GLN A 1 371 ? 39.524 6.145 -38.564 1.00 93.06 371 GLN A C 1
ATOM 2799 O O . GLN A 1 371 ? 40.657 6.615 -38.613 1.00 93.06 371 GLN A O 1
ATOM 2804 N N . GLN A 1 372 ? 39.188 5.010 -39.182 1.00 90.69 372 GLN A N 1
ATOM 2805 C CA . GLN A 1 372 ? 40.116 4.211 -39.990 1.00 90.69 372 GLN A CA 1
ATOM 2806 C C . GLN A 1 372 ? 40.255 4.714 -41.434 1.00 90.69 372 GLN A C 1
ATOM 2808 O O . GLN A 1 372 ? 41.200 4.336 -42.124 1.00 90.69 372 GLN A O 1
ATOM 2813 N N . ALA A 1 373 ? 39.337 5.566 -41.899 1.00 90.69 373 ALA A N 1
ATOM 2814 C CA . ALA A 1 373 ? 39.436 6.196 -43.208 1.00 90.69 373 ALA A CA 1
ATOM 2815 C C . ALA A 1 373 ? 40.643 7.149 -43.278 1.00 90.69 373 ALA A C 1
ATOM 2817 O O . ALA A 1 373 ? 41.007 7.790 -42.290 1.00 90.69 373 ALA A O 1
ATOM 2818 N N . ASN A 1 374 ? 41.244 7.282 -44.462 1.00 86.00 374 ASN A N 1
ATOM 2819 C CA . ASN A 1 374 ? 42.332 8.224 -44.703 1.00 86.00 374 ASN A CA 1
ATOM 2820 C C . ASN A 1 374 ? 41.991 9.145 -45.889 1.00 86.00 374 ASN A C 1
ATOM 2822 O O . ASN A 1 374 ? 41.973 8.667 -47.021 1.00 86.00 374 ASN A O 1
ATOM 2826 N N . PRO A 1 375 ? 41.730 10.447 -45.666 1.00 88.94 375 PRO A N 1
ATOM 2827 C CA . PRO A 1 375 ? 41.733 11.142 -44.373 1.00 88.94 375 PRO A CA 1
ATOM 2828 C C . PRO A 1 375 ? 40.577 10.698 -43.449 1.00 88.94 375 PRO A C 1
ATOM 2830 O O . PRO A 1 375 ? 39.545 10.258 -43.962 1.00 88.94 375 PRO A O 1
ATOM 2833 N N . PRO A 1 376 ? 40.705 10.850 -42.111 1.00 91.88 376 PRO A N 1
ATOM 2834 C CA . PRO A 1 376 ? 39.644 10.500 -41.168 1.00 91.88 376 PRO A CA 1
ATOM 2835 C C . PRO A 1 376 ? 38.326 11.200 -41.491 1.00 91.88 376 PRO A C 1
ATOM 2837 O O . PRO A 1 376 ? 38.280 12.402 -41.765 1.00 91.88 376 PRO A O 1
ATOM 2840 N N . LEU A 1 377 ? 37.239 10.438 -41.435 1.00 93.44 377 LEU A N 1
ATOM 2841 C CA . LEU A 1 377 ? 35.891 10.891 -41.746 1.00 93.44 377 LEU A CA 1
ATOM 2842 C C . LEU A 1 377 ? 35.011 10.876 -40.499 1.00 93.44 377 LEU A C 1
ATOM 2844 O O . LEU A 1 377 ? 35.165 10.057 -39.596 1.00 93.44 377 LEU A O 1
ATOM 2848 N N . THR A 1 378 ? 34.015 11.758 -40.473 1.00 95.31 378 THR A N 1
ATOM 2849 C CA 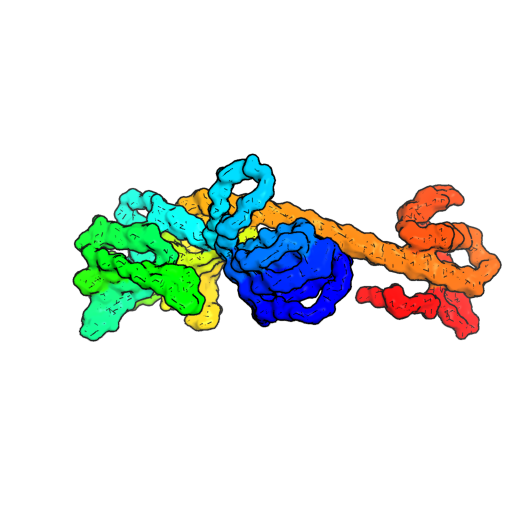. THR A 1 378 ? 32.948 11.667 -39.475 1.00 95.31 378 THR A CA 1
ATOM 2850 C C . THR A 1 378 ? 32.053 10.462 -39.767 1.00 95.31 378 THR A C 1
ATOM 2852 O O . THR A 1 378 ? 31.901 10.044 -40.921 1.00 95.31 378 THR A O 1
ATOM 2855 N N . LYS A 1 379 ? 31.394 9.942 -38.724 1.00 93.62 379 LYS A N 1
ATOM 2856 C CA . LYS A 1 379 ? 30.393 8.868 -38.822 1.00 93.62 379 LYS A CA 1
ATOM 2857 C C . LYS A 1 379 ? 29.380 9.108 -39.951 1.00 93.62 379 LYS A C 1
ATOM 2859 O O . LYS A 1 379 ? 29.081 8.199 -40.723 1.00 93.62 379 LYS A O 1
ATOM 2864 N N . ASP A 1 380 ? 28.873 10.333 -40.077 1.00 94.50 380 ASP A N 1
ATOM 2865 C CA . ASP A 1 380 ? 27.862 10.672 -41.084 1.00 94.50 380 ASP A CA 1
ATOM 2866 C C . ASP A 1 380 ? 28.440 10.746 -42.501 1.00 94.50 380 ASP A C 1
ATOM 2868 O O . ASP A 1 380 ? 27.765 10.368 -43.461 1.00 94.50 380 ASP A O 1
ATOM 2872 N N . ALA A 1 381 ? 29.697 11.178 -42.647 1.00 94.31 381 ALA A N 1
ATOM 2873 C CA . ALA A 1 381 ? 30.369 11.239 -43.940 1.00 94.31 381 ALA A CA 1
ATOM 2874 C C . ALA A 1 381 ? 30.607 9.835 -44.517 1.00 94.31 381 ALA A C 1
ATOM 2876 O O . ALA A 1 381 ? 30.258 9.590 -45.676 1.00 94.31 381 ALA A O 1
ATOM 2877 N N . ILE A 1 382 ? 31.125 8.898 -43.711 1.00 94.75 382 ILE A N 1
ATOM 2878 C CA . ILE A 1 382 ? 31.317 7.504 -44.143 1.00 94.75 382 ILE A CA 1
ATOM 2879 C C . ILE A 1 382 ? 29.971 6.800 -44.372 1.00 94.75 382 ILE A C 1
ATOM 2881 O O . ILE A 1 382 ? 29.782 6.158 -45.405 1.00 94.75 382 ILE A O 1
ATOM 2885 N N . ALA A 1 383 ? 28.981 7.011 -43.495 1.00 94.19 383 ALA A N 1
ATOM 2886 C CA . ALA A 1 383 ? 27.629 6.477 -43.678 1.00 94.19 383 ALA A CA 1
ATOM 2887 C C . ALA A 1 383 ? 26.960 7.005 -44.956 1.00 94.19 383 ALA A C 1
ATOM 2889 O O . ALA A 1 383 ? 26.222 6.280 -45.623 1.00 94.19 383 ALA A O 1
ATOM 2890 N N . GLY A 1 384 ? 27.195 8.274 -45.298 1.00 95.75 384 GLY A N 1
ATOM 2891 C CA . GLY A 1 384 ? 26.711 8.884 -46.532 1.00 95.75 384 GLY A CA 1
ATOM 2892 C C . GLY A 1 384 ? 27.366 8.292 -47.780 1.00 95.75 384 GLY A C 1
ATOM 2893 O O . GLY A 1 384 ? 26.671 8.067 -48.767 1.00 95.75 384 GLY A O 1
ATOM 2894 N N . ARG A 1 385 ? 28.675 8.004 -47.739 1.00 95.88 385 ARG A N 1
ATOM 2895 C CA . ARG A 1 385 ? 29.391 7.335 -48.842 1.00 95.88 385 ARG A CA 1
ATOM 2896 C C . ARG A 1 385 ? 28.860 5.918 -49.070 1.00 95.88 385 ARG A C 1
ATOM 2898 O O . ARG A 1 385 ? 28.478 5.606 -50.191 1.00 95.88 385 ARG A O 1
ATOM 2905 N N . ILE A 1 386 ? 28.730 5.113 -48.012 1.00 95.00 386 ILE A N 1
ATOM 2906 C CA . ILE A 1 386 ? 28.185 3.748 -48.112 1.00 95.00 386 ILE A CA 1
ATOM 2907 C C . ILE A 1 386 ? 26.753 3.771 -48.668 1.00 95.00 386 ILE A C 1
ATOM 2909 O O . ILE A 1 386 ? 26.451 3.038 -49.602 1.00 95.00 386 ILE A O 1
ATOM 2913 N N . ARG A 1 387 ? 25.877 4.660 -48.177 1.00 95.31 387 ARG A N 1
ATOM 2914 C CA . ARG A 1 387 ? 24.509 4.784 -48.719 1.00 95.31 387 ARG A CA 1
ATOM 2915 C C . ARG A 1 387 ? 24.484 5.144 -50.203 1.00 95.31 387 ARG A C 1
ATOM 2917 O O . ARG A 1 387 ? 23.686 4.575 -50.937 1.00 95.31 387 ARG A O 1
ATOM 2924 N N . ARG A 1 388 ? 25.349 6.064 -50.646 1.00 96.69 388 ARG A N 1
ATOM 2925 C CA . ARG A 1 388 ? 25.442 6.445 -52.065 1.00 96.69 388 ARG A CA 1
ATOM 2926 C C . ARG A 1 388 ? 25.954 5.307 -52.944 1.00 96.69 388 ARG A C 1
ATOM 2928 O O . ARG A 1 388 ? 25.458 5.157 -54.058 1.00 96.69 388 ARG A O 1
ATOM 2935 N N . LEU A 1 389 ? 26.911 4.515 -52.453 1.00 95.19 389 LEU A N 1
ATOM 2936 C CA . LEU A 1 389 ? 27.391 3.314 -53.140 1.00 95.19 389 LEU A CA 1
ATOM 2937 C C . LEU A 1 389 ? 26.231 2.342 -53.391 1.00 95.19 389 LEU A C 1
ATOM 2939 O O . LEU A 1 389 ? 25.969 1.996 -54.540 1.00 95.19 389 LEU A O 1
ATOM 2943 N N . LEU A 1 390 ? 25.488 1.999 -52.334 1.00 94.94 390 LEU A N 1
ATOM 2944 C CA . LEU A 1 390 ? 24.341 1.091 -52.419 1.00 94.94 390 LEU A CA 1
ATOM 2945 C C . LEU A 1 390 ? 23.257 1.626 -53.361 1.00 94.94 390 LEU A C 1
ATOM 2947 O O . LEU A 1 390 ? 22.870 0.932 -54.290 1.00 94.94 390 LEU A O 1
ATOM 2951 N N . SER A 1 391 ? 22.855 2.897 -53.226 1.00 94.38 391 SER A N 1
ATOM 2952 C CA . SER A 1 391 ? 21.838 3.483 -54.113 1.00 94.38 391 SER A CA 1
ATOM 2953 C C . SER A 1 391 ? 22.261 3.524 -55.585 1.00 94.38 391 SER A C 1
ATOM 2955 O O . SER A 1 391 ? 21.418 3.490 -56.477 1.00 94.38 391 SER A O 1
ATOM 2957 N N . THR A 1 392 ? 23.567 3.641 -55.851 1.00 93.44 392 THR A N 1
ATOM 2958 C CA . THR A 1 392 ? 24.098 3.625 -57.221 1.00 93.44 392 THR A CA 1
ATOM 2959 C C . THR A 1 392 ? 24.024 2.217 -57.801 1.00 93.44 392 THR A C 1
ATOM 2961 O O . THR A 1 392 ? 23.607 2.068 -58.948 1.00 93.44 392 THR A O 1
ATOM 2964 N N . ALA A 1 393 ? 24.358 1.201 -57.000 1.00 93.75 393 ALA A N 1
ATOM 2965 C CA . ALA A 1 393 ? 24.239 -0.201 -57.380 1.00 93.75 393 ALA A CA 1
ATOM 2966 C C . ALA A 1 393 ? 22.780 -0.615 -57.600 1.00 93.75 393 ALA A C 1
ATOM 2968 O O . ALA A 1 393 ? 22.476 -1.183 -58.642 1.00 93.75 393 ALA A O 1
ATOM 2969 N N . ASP A 1 394 ? 21.872 -0.259 -56.688 1.00 93.12 394 ASP A N 1
ATOM 2970 C CA . ASP A 1 394 ? 20.445 -0.599 -56.790 1.00 93.12 394 ASP A CA 1
ATOM 2971 C C . ASP A 1 394 ? 19.806 0.025 -58.043 1.00 93.12 394 ASP A C 1
ATOM 2973 O O . ASP A 1 394 ? 19.061 -0.630 -58.774 1.00 93.12 394 ASP A O 1
ATOM 2977 N N . ARG A 1 395 ? 20.160 1.278 -58.365 1.00 92.94 395 ARG A N 1
ATOM 2978 C CA . ARG A 1 395 ? 19.720 1.921 -59.610 1.00 92.94 395 ARG A CA 1
ATOM 2979 C C . ARG A 1 395 ? 20.262 1.193 -60.844 1.00 92.94 395 ARG A C 1
ATOM 2981 O O . ARG A 1 395 ? 19.501 0.951 -61.777 1.00 92.94 395 ARG A O 1
ATOM 2988 N N . HIS A 1 396 ? 21.546 0.828 -60.850 1.00 91.88 396 HIS A N 1
ATOM 2989 C CA . HIS A 1 396 ? 22.135 0.120 -61.986 1.00 91.88 396 HIS A CA 1
ATOM 2990 C C . HIS A 1 396 ? 21.530 -1.285 -62.164 1.00 91.88 396 HIS A C 1
ATOM 2992 O O . HIS A 1 396 ? 21.236 -1.685 -63.291 1.00 91.88 396 HIS A O 1
ATOM 2998 N N . ALA A 1 397 ? 21.262 -1.997 -61.066 1.00 91.25 397 ALA A N 1
ATOM 2999 C CA . ALA A 1 397 ? 20.581 -3.289 -61.075 1.00 91.25 397 ALA A CA 1
ATOM 3000 C C . ALA A 1 397 ? 19.176 -3.193 -61.689 1.00 91.25 397 ALA A C 1
ATOM 3002 O O . ALA A 1 397 ? 18.826 -3.994 -62.556 1.00 91.25 397 ALA A O 1
ATOM 3003 N N . SER A 1 398 ? 18.410 -2.158 -61.321 1.00 91.25 398 SER A N 1
ATOM 3004 C CA . SER A 1 398 ? 17.092 -1.891 -61.906 1.00 91.25 398 SER A CA 1
ATOM 3005 C C . SER A 1 398 ? 17.153 -1.598 -63.408 1.00 91.25 398 SER A C 1
ATOM 3007 O O . SER A 1 398 ? 16.260 -2.026 -64.136 1.00 91.25 398 SER A O 1
ATOM 3009 N N . GLU A 1 399 ? 18.167 -0.870 -63.881 1.00 91.31 399 GLU A N 1
ATOM 3010 C CA . GLU A 1 399 ? 18.362 -0.581 -65.311 1.00 91.31 399 GLU A CA 1
ATOM 3011 C C . GLU A 1 399 ? 18.702 -1.855 -66.109 1.00 91.31 399 GLU A C 1
ATOM 3013 O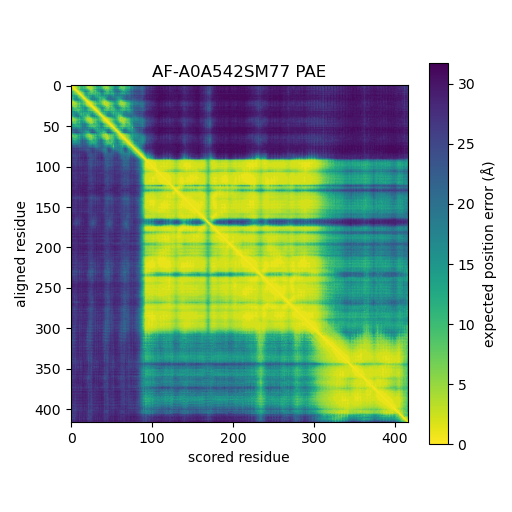 O . GLU A 1 399 ? 18.287 -1.997 -67.259 1.00 91.31 399 GLU A O 1
ATOM 3018 N N . LEU A 1 400 ? 19.417 -2.798 -65.487 1.00 88.94 400 LEU A N 1
ATOM 3019 C CA . LEU A 1 400 ? 19.807 -4.085 -66.073 1.00 88.94 400 LEU A CA 1
ATOM 3020 C C . LEU A 1 400 ? 18.754 -5.194 -65.897 1.00 88.94 400 LEU A C 1
ATOM 3022 O O . LEU A 1 400 ? 18.887 -6.259 -66.499 1.00 88.94 400 LEU A O 1
ATOM 3026 N N . GLY A 1 401 ? 17.721 -4.969 -65.080 1.00 89.38 401 GLY A N 1
ATOM 3027 C CA . GLY A 1 401 ? 16.701 -5.971 -64.758 1.00 89.38 401 GLY A CA 1
ATOM 3028 C C . GLY A 1 401 ? 17.227 -7.153 -63.934 1.00 89.38 401 GLY A C 1
ATOM 3029 O O . GLY A 1 401 ? 16.714 -8.263 -64.074 1.00 89.38 401 GLY A O 1
ATOM 3030 N N . ILE A 1 402 ? 18.257 -6.936 -63.109 1.00 90.88 402 ILE A N 1
ATOM 3031 C CA . ILE A 1 402 ? 18.854 -7.953 -62.227 1.00 90.88 402 ILE A CA 1
ATOM 3032 C C . ILE A 1 402 ? 18.486 -7.696 -60.752 1.00 90.88 402 ILE A C 1
ATOM 3034 O O . ILE A 1 402 ? 18.160 -6.560 -60.409 1.00 90.88 402 ILE A O 1
ATOM 3038 N N . PRO A 1 403 ? 18.582 -8.716 -59.874 1.00 88.75 403 PRO A N 1
ATOM 3039 C CA . PRO A 1 403 ? 18.462 -8.570 -58.420 1.00 88.75 403 PRO A CA 1
ATOM 3040 C C . PRO A 1 403 ? 19.300 -7.429 -57.838 1.00 88.75 403 PRO A C 1
ATOM 3042 O O . PRO A 1 403 ? 20.499 -7.328 -58.142 1.00 88.75 403 PRO A O 1
ATOM 3045 N N . ASP A 1 404 ? 18.678 -6.618 -56.981 1.00 90.69 404 ASP A N 1
ATOM 3046 C CA . ASP A 1 404 ? 19.303 -5.482 -56.300 1.00 90.69 404 ASP A CA 1
ATOM 3047 C C . ASP A 1 404 ? 20.225 -5.913 -55.138 1.00 90.69 404 ASP A C 1
ATOM 3049 O O . ASP A 1 404 ? 20.551 -7.094 -54.966 1.00 90.69 404 ASP A O 1
ATOM 3053 N N . THR A 1 405 ? 20.725 -4.951 -54.351 1.00 87.19 405 THR A N 1
ATOM 3054 C CA . THR A 1 405 ? 21.590 -5.276 -53.210 1.00 87.19 405 THR A CA 1
ATOM 3055 C C . THR A 1 405 ? 20.834 -5.898 -52.033 1.00 87.19 405 THR A C 1
ATOM 3057 O O . THR A 1 405 ? 21.458 -6.607 -51.243 1.00 87.19 405 THR A O 1
ATOM 3060 N N . GLU A 1 406 ? 19.523 -5.687 -51.893 1.00 82.69 406 GLU A N 1
ATOM 3061 C CA . GLU A 1 406 ? 18.724 -6.177 -50.759 1.00 82.69 406 GLU A CA 1
ATOM 3062 C C . GLU A 1 406 ? 18.340 -7.648 -50.906 1.00 82.69 406 GLU A C 1
ATOM 3064 O O . GLU A 1 406 ? 18.348 -8.373 -49.912 1.00 82.69 406 GLU A O 1
ATOM 3069 N N . GLU A 1 407 ? 18.129 -8.125 -52.135 1.00 77.12 407 GLU A N 1
ATOM 3070 C CA . GLU A 1 407 ? 17.857 -9.543 -52.414 1.00 77.12 407 GLU A CA 1
ATOM 3071 C C . GLU A 1 407 ? 19.022 -10.483 -52.039 1.00 77.12 407 GLU A C 1
ATOM 3073 O O . GLU A 1 407 ? 18.837 -11.696 -51.936 1.00 77.12 407 GLU A O 1
ATOM 3078 N N . SER A 1 408 ? 20.218 -9.942 -51.776 1.00 65.94 408 SER A N 1
ATOM 3079 C CA . SER A 1 408 ? 21.376 -10.712 -51.297 1.00 65.94 408 SER A CA 1
ATOM 3080 C C . SER A 1 408 ? 21.337 -11.034 -49.792 1.00 65.94 408 SER A C 1
ATOM 3082 O O . SER A 1 408 ? 22.175 -11.793 -49.297 1.00 65.94 408 SER A O 1
ATOM 3084 N N . LEU A 1 409 ? 20.379 -10.473 -49.042 1.00 72.56 409 LEU A N 1
ATOM 3085 C CA . LEU A 1 409 ? 20.258 -10.666 -47.598 1.00 72.56 409 LEU A CA 1
ATOM 3086 C C . LEU A 1 409 ? 19.446 -11.922 -47.250 1.00 72.56 409 LEU A C 1
ATOM 3088 O O . LEU A 1 409 ? 18.310 -12.102 -47.684 1.00 72.56 409 LEU A O 1
ATOM 3092 N N . SER A 1 410 ? 20.002 -12.773 -46.383 1.00 65.50 410 SER A N 1
ATOM 3093 C CA . SER A 1 410 ? 19.269 -13.883 -45.765 1.00 65.50 410 SER A CA 1
ATOM 3094 C C . SER A 1 410 ? 18.027 -13.369 -45.009 1.00 65.50 410 SER A C 1
ATOM 3096 O O . SER A 1 410 ? 18.134 -12.339 -44.340 1.00 65.50 410 SER A O 1
ATOM 3098 N N . PRO A 1 411 ? 16.893 -14.103 -44.984 1.00 59.78 411 PRO A N 1
ATOM 3099 C CA . PRO A 1 411 ? 15.672 -13.689 -44.275 1.00 59.78 411 PRO A CA 1
ATOM 3100 C C . PRO A 1 411 ? 15.890 -13.301 -42.801 1.00 59.78 411 PRO A C 1
ATOM 3102 O O . PRO A 1 411 ? 15.274 -12.370 -42.300 1.00 59.78 411 PRO A O 1
ATOM 3105 N N . GLU A 1 412 ? 16.841 -13.944 -42.117 1.00 58.66 412 GLU A N 1
ATOM 3106 C CA . GLU A 1 412 ? 17.199 -13.662 -40.715 1.00 58.66 412 GLU A CA 1
ATOM 3107 C C . GLU A 1 412 ? 17.850 -12.280 -40.485 1.00 58.66 412 GLU A C 1
ATOM 3109 O O . GLU A 1 412 ? 17.918 -11.808 -39.348 1.00 58.66 412 GLU A O 1
ATOM 3114 N N . LEU A 1 413 ? 18.354 -11.636 -41.544 1.00 61.62 413 LEU A N 1
ATOM 3115 C CA . LEU A 1 413 ? 18.934 -10.287 -41.515 1.00 61.62 413 LEU A CA 1
ATOM 3116 C C . LEU A 1 413 ? 17.916 -9.196 -41.894 1.00 61.62 413 LEU A C 1
ATOM 3118 O O . LEU A 1 413 ? 18.235 -8.017 -41.745 1.00 61.62 413 LEU A O 1
ATOM 3122 N N . LEU A 1 414 ? 16.722 -9.587 -42.359 1.00 55.31 414 LEU A N 1
ATOM 3123 C CA . LEU A 1 414 ? 15.641 -8.697 -42.801 1.00 55.31 414 LEU A CA 1
ATOM 3124 C C . LEU A 1 414 ? 14.558 -8.463 -41.727 1.00 55.31 414 LEU A C 1
ATOM 3126 O O . LEU A 1 414 ? 13.782 -7.522 -41.860 1.00 55.31 414 LEU A O 1
ATOM 3130 N N . ASP A 1 415 ? 14.510 -9.273 -40.662 1.00 49.12 415 ASP A N 1
ATOM 3131 C CA . ASP A 1 415 ? 13.496 -9.145 -39.603 1.00 49.12 415 ASP A CA 1
ATOM 3132 C C . ASP A 1 415 ? 13.804 -7.983 -38.625 1.00 49.12 415 ASP A C 1
ATOM 3134 O O . ASP A 1 415 ? 14.781 -8.027 -37.860 1.00 49.12 415 ASP A O 1
ATOM 3138 N N . GLU A 1 416 ? 12.932 -6.962 -38.636 1.00 49.69 416 GLU A N 1
ATOM 3139 C CA . GLU A 1 416 ? 12.869 -5.834 -37.680 1.00 49.69 416 GLU A CA 1
ATOM 3140 C C . GLU A 1 416 ? 12.172 -6.171 -36.350 1.00 49.69 416 GLU A C 1
ATOM 3142 O O . GLU A 1 416 ? 11.066 -6.765 -36.361 1.00 49.69 416 GLU A O 1
#

Sequence (416 aa):
MVSIRPLCGQLDQQGWPGAGVVSIRPLRGQLDQQGWPGAGVVSIRPLCGQLDRRGSPGAGVVSIRPLCGQLDRRGWAGSNQRARGVIIVPMALTGEVKEELARVHVDKVACRKAEVAATLRFSGGLHIISGRIVIEAELDCETASQRLRDAILEVYGHQSDLIVVSAGGIRRNARYVVRVVRDGETLARQTGLLDVRGRPVRGLPPQVVAGGREEIEAAWRGAFLAHGSLTEPGRSTALEVTCPGAEAAMALVGAARRLGISAKSREVRGVDRVVIREGDAIAQLLRAMGARTSLQAWQERRATREVRGTANRLANFDDANLRRSARAAVAASARVERAFEILGEDVPEHLREAGELRLAHREASLEELGQQANPPLTKDAIAGRIRRLLSTADRHASELGIPDTEESLSPELLDE

Radius of gyration: 34.43 Å; Cα contacts (8 Å, |Δi|>4): 665; chains: 1; bounding box: 74×59×97 Å

Foldseek 3Di:
DAEEEAAEDEDDDDDDDDEEEYEYEYQDYEYADDDDPDEYEYEYEYQDDEYDDPDDDDYDHYHYDYVDDDHDPPPDDDDDDDDDDPPPPDDALLLLLLVQLLPDDDDDLLLLLLLLLLLQQQQVQWDQDPNATKGKGKFQHPSNLVSNQVSCCPNPNAHWDWDWADDDDPGDTIIIITIGRPCNQVSCDSSVCADPVRHGDQAGHPSLLVDDLSSLLSSLSSQSRRAWDWDAQDPFTKIKGWHPDDRNLVSNCSSLVNLVAHWDWDQDPNIIMIMHGDLVSVLSSSVSSPVPVSSVVRVVRNVVRVVVVVVVVVVVVVVVVLVVQQLVLLLLLQLLVLLCVQCPPVDDPLLVQLNVLSVVCSRDGLQVSQCVDVVRHHSVRSVVSSVVSQVVSQVSCVVVVHDGSNVSDDPVSVDD

Organism: NCBI:txid153494

pLDDT: mean 80.41, std 21.8, range [23.83, 98.5]

Mean predicted aligned error: 15.76 Å